Protein 2O11 (pdb70)

B-factor: mean 29.86, std 13.49, range [10.5, 97.41]

Solvent-accessible surface area: 18623 Å² total; per-residue (Å²): 147,1,118,58,110,20,51,15,67,23,44,8,160,20,5,50,0,43,2,69,36,4,5,27,31,0,122,0,59,55,62,56,0,40,90,30,0,40,28,38,147,60,41,83,22,42,72,28,68,43,104,46,8,30,152,165,22,31,4,104,33,29,83,0,18,0,52,0,21,26,112,78,32,97,113,22,90,46,21,38,37,109,110,134,37,86,104,66,95,44,84,129,47,94,103,44,53,97,35,15,106,8,19,59,51,55,44,3,116,66,10,4,105,158,144,67,79,123,32,2,27,52,14,10,2,90,39,37,17,54,17,7,0,0,33,0,0,1,0,5,0,0,17,8,0,0,115,60,12,22,50,2,50,10,2,0,1,1,3,12,0,36,93,7,66,78,26,117,34,98,46,2,169,42,145,32,41,96,70,0,31,85,10,58,0,0,7,79,45,158,77,7,16,64,40,0,48,54,47,0,77,55,8,114,183,110,43,68,19,30,8,10,41,2,3,1,0,1,35,54,9,16,79,19,1,21,29,126,95,38,50,95,88,85,0,47,52,32,0,37,71,12,0,90,48,7,39,15,10,141,20,28,44,37,1,39,22,155,88,43,88,198,88,175,54,88,139,8,119,6,110,109,100,130,27,132,145,41,89,73,56,96,44,28,63,26,0,1,12,69,38,2,51,3,11,40,36,39,0,18,0,28,1,38,18,66,70,13,5,9,26,62,206,65,58,83,19,64,6,67,77,86,56,90,164,18,74,3,88,71,78,67,93,45,20,9,15,0,3,20,6,0,0,6,0,0,0,8,1,0,1,0,0,0,54,9,0,20,132,91,9,28,26,115,44,16,58,55,0,67,153,58,5,33,49,56,89,138,73,65,80,123,238

Organism: Mycobacterium tuberculosis (strain ATCC 25618 / H37Rv) (NCBI:txid83332)

Radius of gyration: 22.45 Å; Cα contacts (8 Å, |Δi|>4): 852; chains: 1; bounding box: 69×51×47 Å

Secondary structure (DSSP, 8-state):
--EEEEE--TTSSEEEEEEESPPBT-B--HHHHHHHHHHHT------EEEEESEETTEE-SS-EEEEEE-TTHHHHTTTT-SS---HHHHHT-GGG----SPPTTSSHHHHHHHHT-SSSHHHHHHHSGGGHHHHHHHHHHHHHHHHHHH--EEEEEEEEETTPPPP-SPPPPGGGHHHHHHSTT--SSHHHHHHHHHHHHHHHHHT----EEEEEEEESPPTT-S-SSSGGGSHHHHHHHHHHTSTTEEEEEETTHHHHTTS-HHHHS---B--TTS-B-S--TTTTEETTEE-SSPEEEEEEE---SPPTTT-EEE-TTT--EEE---S---S--HHHHHHHHHHHHHHHHHHHHHHHH--SBHHHHHHHHHHHHHHHHT-

Nearest PDB structures (foldseek):
  2o11-assembly1_A  TM=1.003E+00  e=1.322E-79  Mycobacterium tuberculosis H37Rv
  2qhf-assembly1_A  TM=1.001E+00  e=5.792E-77  unclassified
  4bai-assembly1_A  TM=1.001E+00  e=1.004E-74  Mycobacterium tuberculosis
  2o12-assembly1_A  TM=9.951E-01  e=2.689E-74  Mycobacterium tuberculosis H37Rv
  4baj-assembly1_A  TM=9.998E-01  e=1.361E-73  Mycobacterium tuberculosis

Foldseek 3Di:
DWDKDKDFFLQAFKIKIKIAQDFWFQFADQVLLVVLLVLLVAAALFDKDWDDQDDPRIGDLGMTMMITGDPCNVVCCQLRPPDDDPVVVVVPDPVNDFDQWDFPQFPQPVVCVVVVNNGSRVVCRGRDLVRLSSLSSNLSSLQSLCCLQQVKHKAKAFQAKAPQDGDPDDDDDPVQQVVQSPQNRSHSDPVSSVRRVVVLVVCVVVQAAIWGKMKMKMARDDWFQFALPDQCRQLVNQLCVLLCPRAQWDDKAKAQRPVLVVDDPVPNDWDWDDDDQDIDTDDPNRQQGDSRIGDNDMHMMMTTGGGRWGGPPPDWTARNVPRDIDGDDTDDRRRYSHSSSRSSSSSSSSSSSSVRLCVQQPDNHSVSSNVSVVVVSVVSSVD

GO terms:
  GO:0051287 NAD binding (F, IDA)
  GO:0016651 oxidoreductase activity, acting on NAD(P)H (F, IDA)
  GO:0010181 FMN binding (F, IDA)
  GO:0004107 chorismate synthase activity (F, IDA)
  GO:0005829 cytosol (C, TAS)

Sequence (383 aa):
MLRRWIITAGESSHGRRALVAVVEEGMVAGVHHVTSSADIADQLARRRLGYGDAVTVLSGIRHGSSTLGGPIAIEIGNTEWPKWETVMAADPVDDPAELADVARNNAAPPLTRPRPGHADYAGMLKYGFDDDARPVLERASARETAARVAAGTVARRAFLRQALGVEVLSHVISIGASAPYEEGPPPRAEDLPAIDASPVRAYDKAAEADMIAQQIEAAKKDGDTLGGVVEAVALGLPVGLGSFTSGDHRRLLDSQLAAAVMMGIQAIKGVEIGDGFQTARRRGSRAHDEMYPGPDGVVRSTNRAGGLEGGMTNGQPLRVRAAMKPISTVPRALATVDLATGDEEAVAIIHQRSDVCCAVPAAGVVVETMVALVLARAALEEKFGGDSLAETQRNIAAYQRSSVADR

Structure (mmCIF, N/CA/C/O backbone):
data_2O11
#
_entry.id   2O11
#
_cell.length_a   133.586
_cell.length_b   133.586
_cell.length_c   160.043
_cell.angle_alpha   90.00
_cell.angle_beta   90.00
_cell.angle_gamma   120.00
#
_symmetry.space_group_name_H-M   'P 64 2 2'
#
loop_
_entity.id
_entity.type
_entity.pdbx_description
1 polymer 'Chorismate synthase'
2 non-polymer 'ACETATE ION'
3 non-polymer 'SODIUM ION'
4 non-polymer 2-AMINO-2-HYDROXYMETHYL-PROPANE-1,3-DIOL
5 water water
#
loop_
_atom_site.group_PDB
_atom_site.id
_atom_site.type_symbol
_atom_site.label_atom_id
_atom_site.label_alt_id
_atom_site.label_comp_id
_atom_site.label_asym_id
_atom_site.label_entity_id
_atom_site.label_seq_id
_atom_site.pdbx_PDB_ins_code
_atom_site.Cartn_x
_atom_site.Cartn_y
_atom_site.Cartn_z
_atom_site.occupancy
_atom_site.B_iso_or_equiv
_atom_site.auth_seq_id
_atom_site.auth_comp_id
_atom_site.auth_asym_id
_atom_site.auth_atom_id
_atom_site.pdbx_PDB_model_num
ATOM 1 N N . MET A 1 1 ? 57.524 4.090 -0.822 1.00 29.08 1 MET A N 1
ATOM 2 C CA . MET A 1 1 ? 57.756 3.989 0.635 1.00 22.83 1 MET A CA 1
ATOM 3 C C . MET A 1 1 ? 58.070 5.385 1.136 1.00 19.36 1 MET A C 1
ATOM 4 O O . MET A 1 1 ? 58.745 6.137 0.454 1.00 20.71 1 MET A O 1
ATOM 9 N N . LEU A 1 2 ? 57.563 5.714 2.308 1.00 19.13 2 LEU A N 1
ATOM 10 C CA . LEU A 1 2 ? 57.858 7.012 2.903 1.00 16.20 2 LEU A CA 1
ATOM 11 C C . LEU A 1 2 ? 59.331 7.015 3.304 1.00 16.65 2 LEU A C 1
ATOM 12 O O . LEU A 1 2 ? 59.805 6.088 3.966 1.00 18.00 2 LEU A O 1
ATOM 17 N N . ARG A 1 3 ? 60.055 8.074 2.926 1.00 16.45 3 ARG A N 1
ATOM 18 C CA A ARG A 1 3 ? 61.476 8.230 3.253 0.50 13.25 3 ARG A CA 1
ATOM 19 C CA B ARG A 1 3 ? 61.476 8.222 3.252 0.50 14.79 3 ARG A CA 1
ATOM 20 C C . ARG A 1 3 ? 61.737 9.679 3.644 1.00 17.45 3 ARG A C 1
ATOM 21 O O . ARG A 1 3 ? 61.019 10.560 3.195 1.00 17.77 3 ARG A O 1
ATOM 36 N N . TRP A 1 4 ? 62.735 9.871 4.484 1.00 17.45 4 TRP A N 1
ATOM 37 C CA . TRP A 1 4 ? 63.116 11.222 4.967 1.00 16.94 4 TRP A CA 1
ATOM 38 C C . TRP A 1 4 ? 64.607 11.356 4.971 1.00 17.89 4 TRP A C 1
ATOM 39 O O . TRP A 1 4 ? 65.367 10.437 5.289 1.00 18.02 4 TRP A O 1
ATOM 50 N N . ILE A 1 5 ? 65.066 12.565 4.650 1.00 16.66 5 ILE A N 1
ATOM 51 C CA A ILE A 1 5 ? 66.470 12.834 4.755 0.50 14.76 5 ILE A CA 1
ATOM 52 C CA B ILE A 1 5 ? 66.476 12.886 4.550 0.50 17.66 5 ILE A CA 1
ATOM 53 C C . ILE A 1 5 ? 66.649 14.282 5.180 1.00 18.16 5 ILE A C 1
ATOM 54 O O . ILE A 1 5 ? 65.834 15.158 4.883 1.00 20.51 5 ILE A O 1
ATOM 63 N N . THR A 1 6 ? 67.682 14.454 5.975 1.00 17.11 6 THR A N 1
ATOM 64 C CA . THR A 1 6 ? 68.074 15.792 6.472 1.00 18.53 6 THR A CA 1
ATOM 65 C C . THR A 1 6 ? 69.434 16.151 5.899 1.00 18.97 6 THR A C 1
ATOM 66 O O . THR A 1 6 ? 70.286 15.303 5.605 1.00 20.10 6 THR A O 1
ATOM 70 N N . ALA A 1 7 ? 69.670 17.465 5.770 1.00 17.10 7 ALA A N 1
ATOM 71 C CA . ALA A 1 7 ? 70.939 17.956 5.324 1.00 14.31 7 ALA A CA 1
ATOM 72 C C . ALA A 1 7 ? 71.165 19.304 6.054 1.00 17.58 7 ALA A C 1
ATOM 73 O O . ALA A 1 7 ? 70.212 19.994 6.418 1.00 17.69 7 ALA A O 1
ATOM 75 N N . GLY A 1 8 ? 72.422 19.637 6.203 1.00 19.24 8 GLY A N 1
ATOM 76 C CA . GLY A 1 8 ? 72.802 20.916 6.813 1.00 20.11 8 GLY A CA 1
ATOM 77 C C . GLY A 1 8 ? 73.880 20.788 7.844 1.00 26.39 8 GLY A C 1
ATOM 78 O O . GLY A 1 8 ? 74.020 19.759 8.524 1.00 18.83 8 GLY A O 1
ATOM 79 N N . GLU A 1 9 ? 74.642 21.874 8.008 1.00 20.61 9 GLU A N 1
ATOM 80 C CA . GLU A 1 9 ? 75.606 21.991 9.094 1.00 20.89 9 GLU A CA 1
ATOM 81 C C . GLU A 1 9 ? 75.028 23.011 10.108 1.00 17.03 9 GLU A C 1
ATOM 82 O O . GLU A 1 9 ? 74.215 23.874 9.733 1.00 19.46 9 GLU A O 1
ATOM 88 N N . SER A 1 10 ? 75.404 22.861 11.374 1.00 17.68 10 SER A N 1
ATOM 89 C CA A SER A 1 10 ? 74.928 23.681 12.482 0.50 18.87 10 SER A CA 1
ATOM 90 C CA B SER A 1 10 ? 74.843 23.680 12.442 0.50 21.48 10 SER A CA 1
ATOM 91 C C . SER A 1 10 ? 75.076 25.169 12.210 1.00 19.69 10 SER A C 1
ATOM 92 O O . SER A 1 10 ? 74.227 25.944 12.526 1.00 21.69 10 SER A O 1
ATOM 97 N N . HIS A 1 11 ? 76.216 25.505 11.643 1.00 19.35 11 HIS A N 1
ATOM 98 C CA . HIS A 1 11 ? 76.555 26.918 11.328 1.00 20.47 11 HIS A CA 1
ATOM 99 C C . HIS A 1 11 ? 76.629 27.168 9.832 1.00 25.45 11 HIS A C 1
ATOM 100 O O . HIS A 1 11 ? 77.260 28.125 9.369 1.00 24.80 11 HIS A O 1
ATOM 107 N N . GLY A 1 12 ? 76.010 26.288 9.056 1.00 22.65 12 GLY A N 1
ATOM 108 C CA . GLY A 1 12 ? 75.807 26.541 7.646 1.00 22.07 12 GLY A CA 1
ATOM 109 C C . GLY A 1 12 ? 74.667 27.505 7.400 1.00 18.40 12 GLY A C 1
ATOM 110 O O . GLY A 1 12 ? 73.983 27.997 8.319 1.00 22.27 12 GLY A O 1
ATOM 111 N N . ARG A 1 13 ? 74.413 27.783 6.118 1.00 22.43 13 ARG A N 1
ATOM 112 C CA A ARG A 1 13 ? 73.411 28.761 5.702 0.50 24.72 13 ARG A CA 1
ATOM 113 C CA B ARG A 1 13 ? 73.412 28.790 5.788 0.50 23.07 13 ARG A CA 1
ATOM 114 C C . ARG A 1 13 ? 71.999 28.389 6.149 1.00 26.04 13 ARG A C 1
ATOM 115 O O . ARG A 1 13 ? 71.211 29.223 6.582 1.00 26.34 13 ARG A O 1
ATOM 130 N N . ALA A 1 14 ? 71.676 27.095 6.009 1.00 25.89 14 ALA A N 1
ATOM 131 C CA . ALA A 1 14 ? 70.341 26.619 6.299 1.00 23.27 14 ALA A CA 1
ATOM 132 C C . ALA A 1 14 ? 70.389 25.092 6.408 1.00 17.13 14 ALA A C 1
ATOM 133 O O . ALA A 1 14 ? 71.375 24.466 6.029 1.00 21.11 14 ALA A O 1
ATOM 135 N N . LEU A 1 15 ? 69.326 24.575 6.998 1.00 19.49 15 LEU A N 1
ATOM 136 C CA . LEU A 1 15 ? 69.080 23.117 6.991 1.00 19.11 15 LEU A CA 1
ATOM 137 C C . LEU A 1 15 ? 68.013 22.827 5.965 1.00 19.99 15 LEU A C 1
ATOM 138 O O . LEU A 1 15 ? 67.176 23.672 5.633 1.00 17.75 15 LEU A O 1
ATOM 143 N N . VAL A 1 16 ? 67.952 21.561 5.521 1.00 18.27 16 VAL A N 1
ATOM 144 C CA . VAL A 1 16 ? 66.939 21.123 4.572 1.00 17.49 16 VAL A CA 1
ATOM 145 C C . VAL A 1 16 ? 66.461 19.752 5.024 1.00 14.92 16 VAL A C 1
ATOM 146 O O . VAL A 1 16 ? 67.286 18.955 5.474 1.00 20.04 16 VAL A O 1
ATOM 150 N N . ALA A 1 17 ? 65.161 19.574 4.997 1.00 17.47 17 ALA A N 1
ATOM 151 C CA . ALA A 1 17 ? 64.510 18.259 5.176 1.00 16.92 17 ALA A CA 1
ATOM 152 C C . ALA A 1 17 ? 63.796 17.939 3.874 1.00 21.37 17 ALA A C 1
ATOM 153 O O . ALA A 1 17 ? 63.108 18.768 3.298 1.00 19.07 17 ALA A O 1
ATOM 155 N N . VAL A 1 18 ? 63.935 16.701 3.401 1.00 18.48 18 VAL A N 1
ATOM 156 C CA . VAL A 1 18 ? 63.157 16.243 2.254 1.00 17.25 18 VAL A CA 1
ATOM 157 C C . VAL A 1 18 ? 62.364 14.987 2.687 1.00 19.96 18 VAL A C 1
ATOM 158 O O . VAL A 1 18 ? 62.967 14.085 3.267 1.00 19.74 18 VAL A O 1
ATOM 162 N N . VAL A 1 19 ? 61.056 14.994 2.437 1.00 17.35 19 VAL A N 1
ATOM 163 C CA . VAL A 1 19 ? 60.189 13.836 2.690 1.00 15.27 19 VAL A CA 1
ATOM 164 C C . VAL A 1 19 ? 59.665 13.357 1.328 1.00 19.13 19 VAL A C 1
ATOM 165 O O . VAL A 1 19 ? 59.049 14.111 0.568 1.00 16.76 19 VAL A O 1
ATOM 169 N N . GLU A 1 20 ? 59.932 12.086 1.003 1.00 17.40 20 GLU A N 1
ATOM 170 C CA A GLU A 1 20 ? 59.551 11.468 -0.253 0.50 18.20 20 GLU A CA 1
ATOM 171 C CA B GLU A 1 20 ? 59.478 11.501 -0.252 0.50 17.65 20 GLU A CA 1
ATOM 172 C C . GLU A 1 20 ? 58.511 10.367 0.045 1.00 15.77 20 GLU A C 1
ATOM 173 O O . GLU A 1 20 ? 58.608 9.742 1.070 1.00 17.46 20 GLU A O 1
ATOM 184 N N . GLY A 1 21 ? 57.516 10.184 -0.815 1.00 17.93 21 GLY A N 1
ATOM 185 C CA . GLY A 1 21 ? 56.558 9.093 -0.658 1.00 17.64 21 GLY A CA 1
ATOM 186 C C . GLY A 1 21 ? 55.313 9.375 0.164 1.00 20.24 21 GLY A C 1
ATOM 187 O O . GLY A 1 21 ? 54.549 8.458 0.468 1.00 20.97 21 GLY A O 1
ATOM 188 N N . MET A 1 22 ? 55.068 10.645 0.516 1.00 16.69 22 MET A N 1
ATOM 189 C CA . MET A 1 22 ? 53.823 10.994 1.184 1.00 18.38 22 MET A CA 1
ATOM 190 C C . MET A 1 22 ? 52.717 11.174 0.158 1.00 16.46 22 MET A C 1
ATOM 191 O O . MET A 1 22 ? 52.938 11.739 -0.916 1.00 18.67 22 MET A O 1
ATOM 196 N N . VAL A 1 23 ? 51.540 10.665 0.471 1.00 18.38 23 VAL A N 1
ATOM 197 C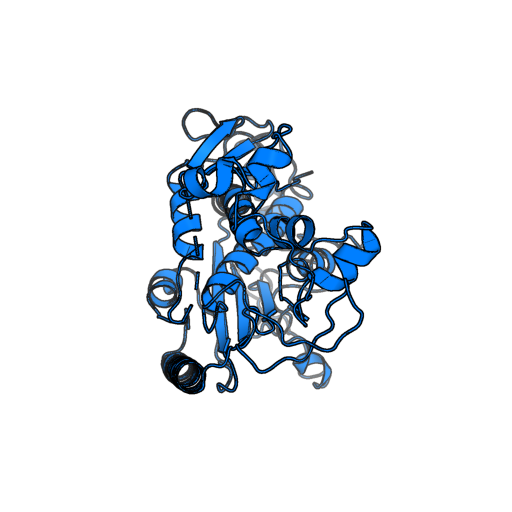 CA . VAL A 1 23 ? 50.359 10.863 -0.378 1.00 18.58 23 VAL A CA 1
ATOM 198 C C . VAL A 1 23 ? 49.984 12.338 -0.586 1.00 20.12 23 VAL A C 1
ATOM 199 O O . VAL A 1 23 ? 50.279 13.198 0.247 1.00 19.07 23 VAL A O 1
ATOM 203 N N . ALA A 1 24 ? 49.381 12.606 -1.733 1.00 18.41 24 ALA A N 1
ATOM 204 C CA . ALA A 1 24 ? 48.776 13.926 -2.002 1.00 18.87 24 ALA A CA 1
ATOM 205 C C . ALA A 1 24 ? 47.581 14.132 -1.072 1.00 19.58 24 ALA A C 1
ATOM 206 O O . ALA A 1 24 ? 46.931 13.172 -0.615 1.00 19.42 24 ALA A O 1
ATOM 208 N N . GLY A 1 25 ? 47.253 15.396 -0.808 1.00 21.45 25 GLY A N 1
ATOM 209 C CA . GLY A 1 25 ? 46.029 15.710 -0.092 1.00 20.11 25 GLY A CA 1
ATOM 210 C C . GLY A 1 25 ? 46.115 15.892 1.400 1.00 20.82 25 GLY A C 1
ATOM 211 O O . GLY A 1 25 ? 45.094 16.131 2.041 1.00 21.90 25 GLY A O 1
ATOM 212 N N . VAL A 1 26 ? 47.307 15.783 1.970 1.00 18.57 26 VAL A N 1
ATOM 213 C CA . VAL A 1 26 ? 47.482 15.974 3.405 1.00 18.40 26 VAL A CA 1
ATOM 214 C C . VAL A 1 26 ? 47.631 17.473 3.661 1.00 20.58 26 VAL A C 1
ATOM 215 O O . VAL A 1 26 ? 48.440 18.151 3.025 1.00 19.38 26 VAL A O 1
ATOM 219 N N . HIS A 1 27 ? 46.822 17.978 4.593 1.00 24.37 27 HIS A N 1
ATOM 220 C CA A HIS A 1 27 ? 46.842 19.402 4.913 0.50 22.52 27 HIS A CA 1
ATOM 221 C CA B HIS A 1 27 ? 46.834 19.402 4.910 0.50 22.74 27 HIS A CA 1
ATOM 222 C C . HIS A 1 27 ? 47.957 19.696 5.894 1.00 22.30 27 HIS A C 1
ATOM 223 O O . HIS A 1 27 ? 47.944 19.197 7.041 1.00 22.91 27 HIS A O 1
ATOM 236 N N . VAL A 1 28 ? 48.925 20.492 5.462 1.00 20.63 28 VAL A N 1
ATOM 237 C CA . VAL A 1 28 ? 50.032 20.899 6.289 1.00 23.61 28 VAL A CA 1
ATOM 238 C C . VAL A 1 28 ? 50.590 22.226 5.744 1.00 28.38 28 VAL A C 1
ATOM 239 O O . VAL A 1 28 ? 50.612 22.455 4.525 1.00 24.62 28 VAL A O 1
ATOM 243 N N . THR A 1 29 ? 50.988 23.108 6.663 1.00 25.18 29 THR A N 1
ATOM 244 C CA . THR A 1 29 ? 51.407 24.470 6.329 1.00 28.74 29 THR A CA 1
ATOM 245 C C . THR A 1 29 ? 52.736 24.820 6.971 1.00 28.49 29 THR A C 1
ATOM 246 O O . THR A 1 29 ? 53.200 24.127 7.890 1.00 25.28 29 THR A O 1
ATOM 250 N N . SER A 1 30 ? 53.356 25.915 6.501 1.00 22.90 30 SER A N 1
ATOM 251 C CA A SER A 1 30 ? 54.585 26.417 7.110 0.50 21.46 30 SER A CA 1
ATOM 252 C CA B SER A 1 30 ? 54.581 26.439 7.101 0.50 22.08 30 SER A CA 1
ATOM 253 C C . SER A 1 30 ? 54.370 26.745 8.587 1.00 20.01 30 SER A C 1
ATOM 254 O O . SER A 1 30 ? 55.270 26.550 9.389 1.00 23.46 30 SER A O 1
ATOM 259 N N . ALA A 1 31 ? 53.181 27.250 8.925 1.00 23.19 31 ALA A N 1
ATOM 260 C CA . ALA A 1 31 ? 52.839 27.565 10.307 1.00 25.79 31 ALA A CA 1
ATOM 261 C C . ALA A 1 31 ? 52.834 26.303 11.175 1.00 25.93 31 ALA A C 1
ATOM 262 O O . ALA A 1 31 ? 53.293 26.335 12.305 1.00 27.23 31 ALA A O 1
ATOM 264 N N . ASP A 1 32 ? 52.321 25.188 10.647 1.00 25.59 32 ASP A N 1
ATOM 265 C CA . ASP A 1 32 ? 52.420 23.896 11.386 1.00 24.01 32 ASP A CA 1
ATOM 266 C C . ASP A 1 32 ? 53.855 23.507 11.676 1.00 21.03 32 ASP A C 1
ATOM 267 O O . ASP A 1 32 ? 54.205 23.087 12.776 1.00 23.86 32 ASP A O 1
ATOM 272 N N . ILE A 1 33 ? 54.704 23.632 10.671 1.00 20.02 33 ILE A N 1
ATOM 273 C CA . ILE A 1 33 ? 56.112 23.331 10.816 1.00 19.37 33 ILE A CA 1
ATOM 274 C C . ILE A 1 33 ? 56.746 24.208 11.874 1.00 21.96 33 ILE A C 1
ATOM 275 O O . ILE A 1 33 ? 57.460 23.752 12.745 1.00 20.92 33 ILE A O 1
ATOM 280 N N . ALA A 1 34 ? 56.501 25.515 11.779 1.00 23.92 34 ALA A N 1
ATOM 281 C CA . ALA A 1 34 ? 57.089 26.444 12.746 1.00 23.49 34 ALA A CA 1
ATOM 282 C C . ALA A 1 34 ? 56.634 26.154 14.163 1.00 20.13 34 ALA A C 1
ATOM 283 O O . ALA A 1 34 ? 57.440 26.247 15.111 1.00 23.37 34 ALA A O 1
ATOM 285 N N . ASP A 1 35 ? 55.377 25.795 14.312 1.00 20.66 35 ASP A N 1
ATOM 286 C CA . ASP A 1 35 ? 54.853 25.414 15.620 1.00 24.60 35 ASP A CA 1
ATOM 287 C C . ASP A 1 35 ? 55.614 24.239 16.216 1.00 28.54 35 ASP A C 1
ATOM 288 O O . ASP A 1 35 ? 55.937 24.241 17.389 1.00 22.58 35 ASP A O 1
ATOM 293 N N . GLN A 1 36 ? 55.896 23.210 15.420 1.00 24.74 36 GLN A N 1
ATOM 294 C CA . GLN A 1 36 ? 56.647 22.073 15.961 1.00 22.59 36 GLN A CA 1
ATOM 295 C C . GLN A 1 36 ? 58.073 22.429 16.252 1.00 18.46 36 GLN A C 1
ATOM 296 O O . GLN A 1 36 ? 58.681 21.948 17.217 1.00 20.87 36 GLN A O 1
ATOM 302 N N . LEU A 1 37 ? 58.643 23.321 15.449 1.00 20.06 37 LEU A N 1
ATOM 303 C CA . LEU A 1 37 ? 59.977 23.794 15.720 1.00 19.49 37 LEU A CA 1
ATOM 304 C C . LEU A 1 37 ? 60.026 24.581 17.044 1.00 21.20 37 LEU A C 1
ATOM 305 O O . LEU A 1 37 ? 60.982 24.464 17.792 1.00 22.42 37 LEU A O 1
ATOM 310 N N . ALA A 1 38 ? 58.959 25.326 17.325 1.00 22.40 38 ALA A N 1
ATOM 311 C CA . ALA A 1 38 ? 58.832 26.022 18.607 1.00 22.42 38 ALA A CA 1
ATOM 312 C C . ALA A 1 38 ? 58.795 25.057 19.778 1.00 26.20 38 ALA A C 1
ATOM 313 O O . ALA A 1 38 ? 59.418 25.308 20.817 1.00 25.99 38 ALA A O 1
ATOM 315 N N . ARG A 1 39 ? 58.094 23.934 19.607 1.00 24.60 39 ARG A N 1
ATOM 316 C CA . ARG A 1 39 ? 58.062 22.908 20.667 1.00 23.49 39 ARG A CA 1
ATOM 317 C C . ARG A 1 39 ? 59.453 22.327 20.950 1.00 21.96 39 ARG A C 1
ATOM 318 O O . ARG A 1 39 ? 59.813 22.013 22.082 1.00 22.18 39 ARG A O 1
ATOM 326 N N . ARG A 1 40 ? 60.254 22.168 19.912 1.00 21.89 40 ARG A N 1
ATOM 327 C CA . ARG A 1 40 ? 61.608 21.677 20.050 1.00 23.50 40 ARG A CA 1
ATOM 328 C C . ARG A 1 40 ? 62.487 22.616 20.8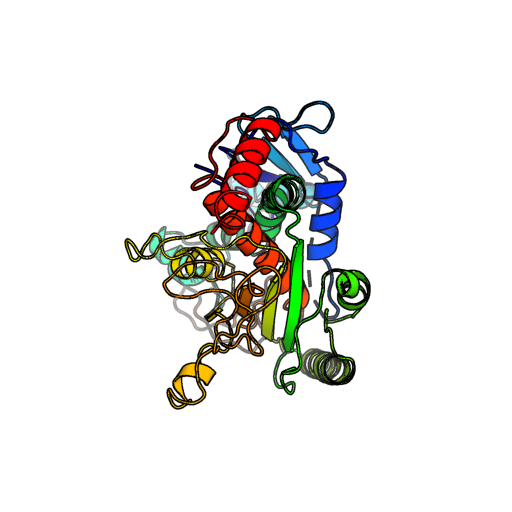80 1.00 21.91 40 ARG A C 1
ATOM 329 O O . ARG A 1 40 ? 63.493 22.212 21.411 1.00 27.25 40 ARG A O 1
ATOM 337 N N . ARG A 1 41 ? 62.070 23.876 20.993 1.00 25.43 41 ARG A N 1
ATOM 338 C CA . ARG A 1 41 ? 62.790 24.882 21.793 1.00 26.43 41 ARG A CA 1
ATOM 339 C C . ARG A 1 41 ? 62.360 24.955 23.269 1.00 31.16 41 ARG A C 1
ATOM 340 O O . ARG A 1 41 ? 62.925 25.732 24.048 1.00 29.95 41 ARG A O 1
ATOM 348 N N . LEU A 1 42 ? 61.396 24.138 23.673 1.00 27.96 42 LEU A N 1
ATOM 349 C CA . LEU A 1 42 ? 60.919 24.100 25.068 1.00 25.93 42 LEU A CA 1
ATOM 350 C C . LEU A 1 42 ? 61.915 23.505 26.027 1.00 28.38 42 LEU A C 1
ATOM 351 O O . LEU A 1 42 ? 62.731 22.666 25.673 1.00 28.23 42 LEU A O 1
ATOM 356 N N . GLY A 1 43 ? 61.846 23.958 27.281 1.00 29.96 43 GLY A N 1
ATOM 357 C CA . GLY A 1 43 ? 62.614 23.331 28.351 1.00 31.22 43 GLY A CA 1
ATOM 358 C C . GLY A 1 43 ? 63.424 24.279 29.221 1.00 35.14 43 GLY A C 1
ATOM 359 O O . GLY A 1 43 ? 64.122 25.157 28.721 1.00 38.27 43 GLY A O 1
ATOM 360 N N . TYR A 1 44 ? 63.386 24.029 30.517 1.00 31.23 44 TYR A N 1
ATOM 361 C CA . TYR A 1 44 ? 64.019 24.866 31.511 1.00 38.84 44 TYR A CA 1
ATOM 362 C C . TYR A 1 44 ? 65.506 25.059 31.259 1.00 43.33 44 TYR A C 1
ATOM 363 O O . TYR A 1 44 ? 65.917 26.130 30.801 1.00 52.42 44 TYR A O 1
ATOM 372 N N . GLY A 1 45 ? 66.301 24.027 31.529 1.00 46.81 45 GLY A N 1
ATOM 373 C CA . GLY A 1 45 ? 67.770 24.174 31.606 1.00 45.21 45 GLY A CA 1
ATOM 374 C C . GLY A 1 45 ? 68.520 23.932 30.313 1.00 42.84 45 GLY A C 1
ATOM 375 O O . GLY A 1 45 ? 69.715 23.647 30.331 1.00 41.45 45 GLY A O 1
ATOM 376 N N . ASP A 1 55 ? 64.631 29.870 13.406 0.50 30.05 55 ASP A N 1
ATOM 377 C CA . ASP A 1 55 ? 64.050 28.738 12.698 0.50 26.86 55 ASP A CA 1
ATOM 378 C C . ASP A 1 55 ? 63.079 29.183 11.609 0.50 27.23 55 ASP A C 1
ATOM 379 O O . ASP A 1 55 ? 61.983 28.616 11.484 0.50 32.58 55 ASP A O 1
ATOM 384 N N . ALA A 1 56 ? 63.477 30.186 10.812 1.00 36.39 56 ALA A N 1
ATOM 385 C CA . ALA A 1 56 ? 62.661 30.641 9.678 1.00 36.91 56 ALA A CA 1
ATOM 386 C C . ALA A 1 56 ? 62.503 29.533 8.629 1.00 24.30 56 ALA A C 1
ATOM 387 O O . ALA A 1 56 ? 63.475 29.080 8.008 1.00 30.60 56 ALA A O 1
ATOM 389 N N . VAL A 1 57 ? 61.248 29.223 8.418 1.00 25.84 57 VAL A N 1
ATOM 390 C CA . VAL A 1 57 ? 60.821 28.104 7.602 1.00 24.65 57 VAL A CA 1
ATOM 391 C C . VAL A 1 57 ? 60.416 28.575 6.228 1.00 25.76 57 VAL A C 1
ATOM 392 O O . VAL A 1 57 ? 59.642 29.502 6.081 1.00 29.10 57 VAL A O 1
ATOM 396 N N . THR A 1 58 ? 60.905 27.877 5.210 1.00 23.72 58 THR A N 1
ATOM 397 C CA . THR A 1 58 ? 60.425 28.065 3.848 1.00 21.88 58 THR A CA 1
ATOM 398 C C . THR A 1 58 ? 60.149 26.686 3.257 1.00 23.23 58 THR A C 1
ATOM 399 O O . THR A 1 58 ? 61.074 25.858 3.181 1.00 21.33 58 THR A O 1
ATOM 403 N N . VAL A 1 59 ? 58.912 26.469 2.862 1.00 22.15 59 VAL A N 1
ATOM 404 C CA . VAL A 1 59 ? 58.510 25.244 2.130 1.00 20.98 59 VAL A CA 1
ATOM 405 C C . VAL A 1 59 ? 58.841 25.507 0.674 1.00 24.88 59 VAL A C 1
ATOM 406 O O . VAL A 1 59 ? 58.307 26.447 0.038 1.00 24.61 59 VAL A O 1
ATOM 410 N N . LEU A 1 60 ? 59.763 24.709 0.151 1.00 19.83 60 LEU A N 1
ATOM 411 C CA . LEU A 1 60 ? 60.250 24.899 -1.225 1.00 21.29 60 LEU A CA 1
ATOM 412 C C . LEU A 1 60 ? 59.500 24.092 -2.267 1.00 23.64 60 LEU A C 1
ATOM 413 O O . LEU A 1 60 ? 59.389 24.505 -3.414 1.00 20.31 60 LEU A O 1
ATOM 418 N N . SER A 1 61 ? 59.026 22.907 -1.903 1.00 18.27 61 SER A N 1
ATOM 419 C CA . SER A 1 61 ? 58.389 22.020 -2.871 1.00 17.65 61 SER A CA 1
ATOM 420 C C . SER A 1 61 ? 57.409 21.083 -2.192 1.00 16.51 61 SER A C 1
ATOM 421 O O . SER A 1 61 ? 57.471 20.851 -0.987 1.00 17.50 61 SER A O 1
ATOM 424 N N . GLY A 1 62 ? 56.510 20.514 -2.972 1.00 21.86 62 GLY A N 1
ATOM 425 C CA . GLY A 1 62 ? 55.698 19.386 -2.544 1.00 20.84 62 GLY A CA 1
ATOM 426 C C . GLY A 1 62 ? 54.390 19.686 -1.871 1.00 19.58 62 GLY A C 1
ATOM 427 O O . GLY A 1 62 ? 53.619 18.778 -1.570 1.00 19.07 62 GLY A O 1
ATOM 428 N N . ILE A 1 63 ? 54.120 20.978 -1.650 1.00 18.85 63 ILE A N 1
ATOM 429 C CA . ILE A 1 63 ? 52.906 21.422 -1.008 1.00 16.19 63 ILE A CA 1
ATOM 430 C C . ILE A 1 63 ? 52.381 22.648 -1.792 1.00 19.16 63 ILE A C 1
ATOM 431 O O . ILE A 1 63 ? 53.163 23.517 -2.170 1.00 19.93 63 ILE A O 1
ATOM 436 N N . ARG A 1 64 ? 51.099 22.615 -2.096 1.00 18.69 64 ARG A N 1
ATOM 437 C CA . ARG A 1 64 ? 50.440 23.711 -2.786 1.00 21.11 64 ARG A CA 1
ATOM 438 C C . ARG A 1 64 ? 49.129 24.042 -2.095 1.00 18.97 64 ARG A C 1
ATOM 439 O O . ARG A 1 64 ? 48.255 23.198 -1.906 1.00 19.77 64 ARG A O 1
ATOM 447 N N . HIS A 1 65 ? 48.988 25.331 -1.751 1.00 24.12 65 HIS A N 1
ATOM 448 C CA . HIS A 1 65 ? 47.776 25.827 -1.102 1.00 21.90 65 HIS A CA 1
ATOM 449 C C . HIS A 1 65 ? 47.418 24.985 0.134 1.00 20.39 65 HIS A C 1
ATOM 450 O O . HIS A 1 65 ? 46.243 24.688 0.384 1.00 24.01 65 HIS A O 1
ATOM 457 N N . GLY A 1 66 ? 48.458 24.608 0.881 1.00 19.38 66 GLY A N 1
ATOM 458 C CA . GLY A 1 66 ? 48.334 23.905 2.148 1.00 22.61 66 GLY A CA 1
ATOM 459 C C . GLY A 1 66 ? 48.030 22.413 2.050 1.00 22.08 66 GLY A C 1
ATOM 460 O O . GLY A 1 66 ? 47.678 21.813 3.063 1.00 23.29 66 GLY A O 1
ATOM 461 N N . SER A 1 67 ? 48.149 21.844 0.848 1.00 21.44 67 SER A N 1
ATOM 462 C CA A SER A 1 67 ? 47.898 20.411 0.623 0.50 20.23 67 SER A CA 1
ATOM 463 C CA B SER A 1 67 ? 47.890 20.416 0.617 0.50 20.44 67 SER A CA 1
ATOM 464 C C . SER A 1 67 ? 49.116 19.781 -0.062 1.00 19.21 67 SER A C 1
ATOM 465 O O . SER A 1 67 ? 49.670 20.320 -1.011 1.00 20.50 67 SER A O 1
ATOM 470 N N . THR A 1 68 ? 49.557 18.622 0.425 1.00 18.83 68 THR A N 1
ATOM 471 C CA . THR A 1 68 ? 50.644 17.939 -0.259 1.00 18.17 68 THR A CA 1
ATOM 472 C C . THR A 1 68 ? 50.255 17.542 -1.692 1.00 18.06 68 THR A C 1
ATOM 473 O O . THR A 1 68 ? 49.111 17.201 -1.980 1.00 19.66 68 THR A O 1
ATOM 477 N N . LEU A 1 69 ? 51.267 17.555 -2.553 1.00 18.17 69 LEU A N 1
ATOM 478 C CA . LEU A 1 69 ? 51.119 17.333 -3.997 1.00 20.65 69 LEU A CA 1
ATOM 479 C C . LEU A 1 69 ? 51.365 15.884 -4.386 1.00 22.82 69 LEU A C 1
ATOM 480 O O . LEU A 1 69 ? 51.003 15.458 -5.508 1.00 23.50 69 LEU A O 1
ATOM 485 N N . GLY A 1 70 ? 51.991 15.136 -3.489 1.00 19.42 70 GLY A N 1
ATOM 486 C CA . GLY A 1 70 ? 52.439 13.745 -3.829 1.00 20.92 70 GLY A CA 1
ATOM 487 C C . GLY A 1 70 ? 53.910 13.546 -4.158 1.00 23.91 70 GLY A C 1
ATOM 488 O O . GLY A 1 70 ? 54.449 12.432 -4.033 1.00 24.03 70 GLY A O 1
ATOM 489 N N . GLY A 1 71 ? 54.598 14.612 -4.525 1.00 21.48 71 GLY A N 1
ATOM 490 C CA . GLY A 1 71 ? 56.004 14.551 -4.833 1.00 20.83 71 GLY A CA 1
ATOM 491 C C . GLY A 1 71 ? 56.825 14.855 -3.615 1.00 19.93 71 GLY A C 1
ATOM 492 O O . GLY A 1 71 ? 56.267 14.967 -2.515 1.00 20.68 71 GLY A O 1
ATOM 493 N N . PRO A 1 72 ? 58.137 14.988 -3.798 1.00 18.41 72 PRO A N 1
ATOM 494 C CA . PRO A 1 72 ? 59.033 15.243 -2.695 1.00 16.44 72 PRO A CA 1
ATOM 495 C C . PRO A 1 72 ? 58.749 16.603 -2.065 1.00 19.98 72 PRO A C 1
ATOM 496 O O . PRO A 1 72 ? 58.566 17.593 -2.792 1.00 18.30 72 PRO A O 1
ATOM 500 N N . ILE A 1 73 ? 58.706 16.603 -0.740 1.00 15.71 73 ILE A N 1
ATOM 501 C CA . ILE A 1 73 ? 58.488 17.823 0.065 1.00 18.65 73 ILE A CA 1
ATOM 502 C C . ILE A 1 73 ? 59.832 18.286 0.614 1.00 18.72 73 ILE A C 1
ATOM 503 O O . ILE A 1 73 ? 60.452 17.600 1.411 1.00 21.21 73 ILE A O 1
ATOM 508 N N . ALA A 1 74 ? 60.271 19.479 0.209 1.00 18.01 74 ALA A N 1
ATOM 509 C CA . ALA A 1 74 ? 61.523 20.031 0.647 1.00 15.86 74 ALA A CA 1
ATOM 510 C C . ALA A 1 74 ? 61.229 21.244 1.508 1.00 20.16 74 ALA A C 1
ATOM 511 O O . ALA A 1 74 ? 60.475 22.114 1.084 1.00 19.70 74 ALA A O 1
ATOM 513 N N . ILE A 1 75 ? 61.809 21.267 2.688 1.00 16.91 75 ILE A N 1
ATOM 514 C CA . ILE A 1 75 ? 61.592 22.333 3.682 1.00 19.96 75 ILE A CA 1
ATOM 515 C C . ILE A 1 75 ? 62.938 22.890 4.070 1.00 19.67 75 ILE A C 1
ATOM 516 O O . ILE A 1 75 ? 63.859 22.171 4.398 1.00 20.63 75 ILE A O 1
ATOM 521 N N . GLU A 1 76 ? 63.096 24.219 4.012 1.00 18.44 76 GLU A N 1
ATOM 522 C CA . GLU A 1 76 ? 64.368 24.828 4.382 1.00 16.90 76 GLU A CA 1
ATOM 523 C C . GLU A 1 76 ? 64.185 25.535 5.744 1.00 18.34 76 GLU A C 1
ATOM 524 O O . GLU A 1 76 ? 63.113 26.074 6.006 1.00 21.36 76 GLU A O 1
ATOM 530 N N . ILE A 1 77 ? 65.192 25.452 6.597 1.00 19.85 77 ILE A N 1
ATOM 531 C CA . ILE A 1 77 ? 65.193 26.117 7.927 1.00 23.03 77 ILE A CA 1
ATOM 532 C C . ILE A 1 77 ? 66.437 26.978 7.985 1.00 25.29 77 ILE A C 1
ATOM 533 O O . ILE A 1 77 ? 67.579 26.507 7.981 1.00 21.39 77 ILE A O 1
ATOM 538 N N . GLY A 1 78 ? 66.234 28.289 8.027 1.00 29.10 78 GLY A N 1
ATOM 539 C CA . GLY A 1 78 ? 67.369 29.197 8.012 1.00 29.39 78 GLY A CA 1
ATOM 540 C C . GLY A 1 78 ? 68.160 29.201 9.305 1.00 25.40 78 GLY A C 1
ATOM 541 O O . GLY A 1 78 ? 67.638 28.844 10.370 1.00 32.28 78 GLY A O 1
ATOM 542 N N . ASN A 1 79 ? 69.444 29.532 9.151 1.00 34.47 79 ASN A N 1
ATOM 543 C CA . ASN A 1 79 ? 70.390 29.809 10.224 1.00 38.87 79 ASN A CA 1
ATOM 544 C C . ASN A 1 79 ? 70.460 31.328 10.378 1.00 32.27 79 ASN A C 1
ATOM 545 O O . ASN A 1 79 ? 71.043 32.021 9.531 1.00 39.23 79 ASN A O 1
ATOM 550 N N . THR A 1 80 ? 69.904 31.834 11.461 1.00 38.16 80 THR A N 1
ATOM 551 C CA . THR A 1 80 ? 69.910 33.276 11.711 1.00 39.31 80 THR A CA 1
ATOM 552 C C . THR A 1 80 ? 71.314 33.865 11.914 1.00 36.45 80 THR A C 1
ATOM 553 O O . THR A 1 80 ? 71.535 35.023 11.594 1.00 45.62 80 THR A O 1
ATOM 557 N N . GLU A 1 81 ? 72.249 33.084 12.442 1.00 32.94 81 GLU A N 1
ATOM 558 C CA . GLU A 1 81 ? 73.623 33.579 12.665 1.00 32.13 81 GLU A CA 1
ATOM 559 C C . GLU A 1 81 ? 74.559 33.425 11.452 1.00 27.25 81 GLU A C 1
ATOM 560 O O . GLU A 1 81 ? 75.780 33.521 11.575 1.00 25.58 81 GLU A O 1
ATOM 566 N N . TRP A 1 82 ? 73.999 33.162 10.273 1.00 29.12 82 TRP A N 1
ATOM 567 C CA . TRP A 1 82 ? 74.817 32.897 9.080 1.00 26.87 82 TRP A CA 1
ATOM 568 C C . TRP A 1 82 ? 75.850 33.995 8.789 1.00 24.65 82 TRP A C 1
ATOM 569 O O . TRP A 1 82 ? 77.018 33.711 8.484 1.00 25.47 82 TRP A O 1
ATOM 580 N N . PRO A 1 83 ? 75.460 35.268 8.929 1.00 33.88 83 PRO A N 1
ATOM 581 C CA . PRO A 1 83 ? 76.504 36.271 8.696 1.00 26.75 83 PRO A CA 1
ATOM 582 C C . PRO A 1 83 ? 77.795 36.131 9.486 1.00 26.19 83 PRO A C 1
ATOM 583 O O . PRO A 1 83 ? 78.852 36.494 8.963 1.00 32.68 83 PRO A O 1
ATOM 587 N N . LYS A 1 84 ? 77.749 35.630 10.716 1.00 27.81 84 LYS A N 1
ATOM 588 C CA . LYS A 1 84 ? 78.976 35.362 11.477 1.00 23.49 84 LYS A CA 1
ATOM 589 C C . LYS A 1 84 ? 79.830 34.236 10.918 1.00 22.77 84 LYS A C 1
ATOM 590 O O . LYS A 1 84 ? 81.044 34.143 11.158 1.00 24.29 84 LYS A O 1
ATOM 596 N N . TRP A 1 85 ? 79.158 33.294 10.237 1.00 25.01 85 TRP A N 1
ATOM 597 C CA . TRP A 1 85 ? 79.778 32.052 9.811 1.00 22.52 85 TRP A CA 1
ATOM 598 C C . TRP A 1 85 ? 79.979 31.985 8.304 1.00 21.88 85 TRP A C 1
ATOM 599 O O . TRP A 1 85 ? 80.565 31.021 7.779 1.00 24.14 85 TRP A O 1
ATOM 610 N N . GLU A 1 86 ? 79.589 33.043 7.591 1.00 22.92 86 GLU A N 1
ATOM 611 C CA . GLU A 1 86 ? 79.561 32.980 6.148 1.00 21.81 86 GLU A CA 1
ATOM 612 C C . GLU A 1 86 ? 80.917 32.830 5.479 1.00 22.04 86 GLU A C 1
ATOM 613 O O . GLU A 1 86 ? 80.993 32.383 4.317 1.00 26.79 86 GLU A O 1
ATOM 619 N N . THR A 1 87 ? 82.004 33.154 6.184 1.00 22.87 87 THR A N 1
ATOM 620 C CA . THR A 1 87 ? 83.343 32.869 5.701 1.00 22.01 87 THR A CA 1
ATOM 621 C C . THR A 1 87 ? 83.898 31.553 6.202 1.00 25.83 87 THR A C 1
ATOM 622 O O . THR A 1 87 ? 84.429 30.760 5.417 1.00 26.84 87 THR A O 1
ATOM 626 N N . VAL A 1 88 ? 83.785 31.318 7.508 1.00 22.27 88 VAL A N 1
ATOM 627 C CA . VAL A 1 88 ? 84.319 30.106 8.123 1.00 21.40 88 VAL A CA 1
ATOM 628 C C . VAL A 1 88 ? 83.618 28.865 7.522 1.00 19.60 88 VAL A C 1
ATOM 629 O O . VAL A 1 88 ? 84.279 27.851 7.318 1.00 20.66 88 VAL A O 1
ATOM 633 N N . MET A 1 89 ? 82.339 28.993 7.250 1.00 20.95 89 MET A N 1
ATOM 634 C CA . MET A 1 89 ? 81.557 27.865 6.699 1.00 20.90 89 MET A CA 1
ATOM 635 C C . MET A 1 89 ? 81.142 28.110 5.252 1.00 22.29 89 MET A C 1
ATOM 636 O O . MET A 1 89 ? 80.206 27.483 4.742 1.00 21.35 89 MET A O 1
ATOM 641 N N . ALA A 1 90 ? 81.849 28.999 4.556 1.00 21.64 90 ALA A N 1
ATOM 642 C CA . ALA A 1 90 ? 81.597 29.222 3.131 1.00 20.94 90 ALA A CA 1
ATOM 643 C C . ALA A 1 90 ? 81.674 27.892 2.357 1.00 18.59 90 ALA A C 1
ATOM 644 O O . ALA A 1 90 ? 82.591 27.114 2.575 1.00 20.18 90 ALA A O 1
ATOM 646 N N . ALA A 1 91 ? 80.731 27.695 1.447 1.00 24.38 91 ALA A N 1
ATOM 647 C CA . ALA A 1 91 ? 80.773 26.530 0.541 1.00 23.93 91 ALA A CA 1
ATOM 648 C C . ALA A 1 91 ? 81.914 26.583 -0.444 1.00 28.54 91 ALA A C 1
ATOM 649 O O . ALA A 1 91 ? 82.526 25.558 -0.742 1.00 23.18 91 ALA A O 1
ATOM 651 N N . ASP A 1 92 ? 82.243 27.787 -0.921 1.00 27.06 92 ASP A N 1
ATOM 652 C CA . ASP A 1 92 ? 83.250 27.963 -1.944 1.00 26.37 92 ASP A CA 1
ATOM 653 C C . ASP A 1 92 ? 84.600 28.335 -1.345 1.00 23.99 92 ASP A C 1
ATOM 654 O O . ASP A 1 92 ? 84.698 28.758 -0.174 1.00 27.00 92 ASP A O 1
ATOM 659 N N . PRO A 1 93 ? 85.672 28.129 -2.109 1.00 23.66 93 PRO A N 1
ATOM 660 C CA . PRO A 1 93 ? 86.981 28.443 -1.590 1.00 24.60 93 PRO A CA 1
ATOM 661 C C . PRO A 1 93 ? 87.117 29.915 -1.154 1.00 25.50 93 PRO A C 1
ATOM 662 O O . PRO A 1 93 ? 86.422 30.781 -1.672 1.00 30.81 93 PRO A O 1
ATOM 666 N N . VAL A 1 94 ? 87.919 30.099 -0.119 1.00 32.15 94 VAL A N 1
ATOM 667 C CA . VAL A 1 94 ? 88.263 31.405 0.434 1.00 36.30 94 VAL A CA 1
ATOM 668 C C . VAL A 1 94 ? 89.786 31.447 0.447 1.00 37.48 94 VAL A C 1
ATOM 669 O O . VAL A 1 94 ? 90.450 30.441 0.748 1.00 40.26 94 VAL A O 1
ATOM 673 N N A ASP A 1 95 ? 90.333 32.617 0.131 0.50 41.19 95 ASP A N 1
ATOM 674 N N B ASP A 1 95 ? 90.343 32.584 0.052 0.50 44.36 95 ASP A N 1
ATOM 675 C CA A ASP A 1 95 ? 91.777 32.846 0.188 0.50 43.27 95 ASP A CA 1
ATOM 676 C CA B ASP A 1 95 ? 91.794 32.780 0.087 0.50 48.42 95 ASP A CA 1
ATOM 677 C C A ASP A 1 95 ? 92.295 32.397 1.544 0.50 46.62 95 ASP A C 1
ATOM 678 C C B ASP A 1 95 ? 92.323 32.422 1.476 0.50 49.55 95 ASP A C 1
ATOM 679 O O A ASP A 1 95 ? 91.872 32.932 2.570 0.50 45.50 95 ASP A O 1
ATOM 680 O O B ASP A 1 95 ? 91.932 33.045 2.463 0.50 49.91 95 ASP A O 1
ATOM 689 N N . PRO A 1 96 ? 93.187 31.392 1.561 1.00 50.09 96 PRO A N 1
ATOM 690 C CA . PRO A 1 96 ? 93.718 30.896 2.836 1.00 54.13 96 PRO A CA 1
ATOM 691 C C . PRO A 1 96 ? 94.407 31.939 3.716 1.00 58.68 96 PRO A C 1
ATOM 692 O O . PRO A 1 96 ? 94.491 31.748 4.933 1.00 53.39 96 PRO A O 1
ATOM 696 N N . ALA A 1 97 ? 94.901 33.013 3.101 1.00 59.72 97 ALA A N 1
ATOM 697 C CA . ALA A 1 97 ? 95.556 34.103 3.828 1.00 62.76 97 ALA A CA 1
ATOM 698 C C . ALA A 1 97 ? 94.533 34.962 4.564 1.00 60.59 97 ALA A C 1
ATOM 699 O O . ALA A 1 97 ? 94.766 35.377 5.703 1.00 63.47 97 ALA A O 1
ATOM 701 N N . GLU A 1 98 ? 93.413 35.239 3.900 1.00 55.79 98 GLU A N 1
ATOM 702 C CA . GLU A 1 98 ? 92.294 35.931 4.530 1.00 52.80 98 GLU A CA 1
ATOM 703 C C . GLU A 1 98 ? 91.776 35.086 5.691 1.00 48.32 98 GLU A C 1
ATOM 704 O O . GLU A 1 98 ? 91.599 35.566 6.800 1.00 46.25 98 GLU A O 1
ATOM 710 N N . LEU A 1 99 ? 91.544 33.815 5.406 1.00 43.49 99 LEU A N 1
ATOM 711 C CA . LEU A 1 99 ? 91.128 32.845 6.402 1.00 40.16 99 LEU A CA 1
ATOM 712 C C . LEU A 1 99 ? 92.098 32.767 7.583 1.00 37.80 99 LEU A C 1
ATOM 713 O O . LEU A 1 99 ? 91.685 32.524 8.714 1.00 37.44 99 LEU A O 1
ATOM 718 N N . ALA A 1 100 ? 93.396 32.908 7.308 1.00 43.43 100 ALA A N 1
ATOM 719 C CA . ALA A 1 100 ? 94.419 32.808 8.358 1.00 45.10 100 ALA A CA 1
ATOM 720 C C . ALA A 1 100 ? 94.306 33.934 9.381 1.00 43.68 100 ALA A C 1
ATOM 721 O O . ALA A 1 100 ? 94.724 33.766 10.524 1.00 51.64 100 ALA A O 1
ATOM 723 N N . ASP A 1 101 ? 93.744 35.070 8.971 1.00 39.55 101 ASP A N 1
ATOM 724 C CA . ASP A 1 101 ? 93.495 36.186 9.893 1.00 39.66 101 ASP A CA 1
ATOM 725 C C . ASP A 1 101 ? 92.166 36.080 10.650 1.00 43.11 101 ASP A C 1
ATOM 726 O O . ASP A 1 101 ? 91.781 37.036 11.331 1.00 42.06 101 ASP A O 1
ATOM 731 N N . VAL A 1 102 ? 91.445 34.958 10.539 1.00 32.13 102 VAL A N 1
ATOM 732 C CA . VAL A 1 102 ? 90.133 34.869 11.153 1.00 28.30 102 VAL A CA 1
ATOM 733 C C . VAL A 1 102 ? 90.212 33.910 12.348 1.00 30.36 102 VAL A C 1
ATOM 734 O O . VAL A 1 102 ? 90.368 32.705 12.164 1.00 28.98 102 VAL A O 1
ATOM 738 N N . ALA A 1 103 ? 90.096 34.463 13.556 1.00 27.19 103 ALA A N 1
ATOM 739 C CA . ALA A 1 103 ? 90.224 33.705 14.798 1.00 27.43 103 ALA A CA 1
ATOM 740 C C . ALA A 1 103 ? 89.183 32.588 14.857 1.00 26.41 103 ALA A C 1
ATOM 741 O O . ALA A 1 103 ? 89.466 31.497 15.349 1.00 32.04 103 ALA A O 1
ATOM 743 N N . ARG A 1 104 ? 87.991 32.890 14.372 1.00 24.58 104 ARG A N 1
ATOM 744 C CA . ARG A 1 104 ? 86.870 31.911 14.398 1.00 26.26 104 ARG A CA 1
ATOM 745 C C . ARG A 1 104 ? 87.201 30.632 13.628 1.00 29.72 104 ARG A C 1
ATOM 746 O O . ARG A 1 104 ? 86.631 29.577 13.933 1.00 29.21 104 ARG A O 1
ATOM 754 N N . ASN A 1 105 ? 88.115 30.718 12.669 1.00 25.37 105 ASN A N 1
ATOM 755 C CA A ASN A 1 105 ? 88.460 29.573 11.828 0.50 29.35 105 ASN A CA 1
ATOM 756 C CA B ASN A 1 105 ? 88.475 29.597 11.791 0.50 27.67 105 ASN A CA 1
ATOM 757 C C . ASN A 1 105 ? 89.597 28.710 12.337 1.00 28.84 105 ASN A C 1
ATOM 758 O O . ASN A 1 105 ? 90.059 27.805 11.636 1.00 34.90 105 ASN A O 1
ATOM 767 N N A ALA A 1 106 ? 90.007 28.995 13.569 0.50 32.70 106 ALA A N 1
ATOM 768 N N B ALA A 1 106 ? 90.042 28.928 13.560 0.50 29.72 106 ALA A N 1
ATOM 769 C CA A ALA A 1 106 ? 91.087 28.293 14.245 0.50 37.78 106 ALA A CA 1
ATOM 770 C CA B ALA A 1 106 ? 91.162 28.149 14.082 0.50 35.43 106 ALA A CA 1
ATOM 771 C C A ALA A 1 106 ? 90.760 26.820 14.301 0.50 39.03 106 ALA A C 1
ATOM 772 C C B ALA A 1 106 ? 90.715 26.705 14.285 0.50 32.31 106 ALA A C 1
ATOM 773 O O A ALA A 1 106 ? 89.602 26.440 14.105 0.50 26.38 106 ALA A O 1
ATOM 774 O O B ALA A 1 106 ? 89.700 26.474 14.959 0.50 23.11 106 ALA A O 1
ATOM 777 N N A PRO A 1 107 ? 91.780 26.004 14.597 0.50 36.89 107 PRO A N 1
ATOM 778 N N B PRO A 1 107 ? 91.467 25.739 13.714 0.50 27.02 107 PRO A N 1
ATOM 779 C CA A PRO A 1 107 ? 91.712 24.552 14.502 0.50 40.27 107 PRO A CA 1
ATOM 780 C CA B PRO A 1 107 ? 91.079 24.363 13.950 0.50 29.22 107 PRO A CA 1
ATOM 781 C C A PRO A 1 107 ? 91.031 23.961 15.729 0.50 35.01 107 PRO A C 1
ATOM 782 C C B PRO A 1 107 ? 90.936 23.988 15.438 0.50 32.96 107 PRO A C 1
ATOM 783 O O A PRO A 1 107 ? 91.298 24.464 16.836 0.50 31.33 107 PRO A O 1
ATOM 784 O O B PRO A 1 107 ? 91.494 24.588 16.347 0.50 30.51 107 PRO A O 1
ATOM 791 N N . LEU A 1 108 ? 90.169 22.934 15.585 1.00 38.34 108 LEU A N 1
ATOM 792 C CA . LEU A 1 108 ? 89.684 22.301 16.802 1.00 32.10 108 LEU A CA 1
ATOM 793 C C . LEU A 1 108 ? 90.320 20.922 16.783 1.00 26.88 108 LEU A C 1
ATOM 794 O O . LEU A 1 108 ? 89.955 20.094 15.941 1.00 28.30 108 LEU A O 1
ATOM 799 N N . THR A 1 109 ? 91.294 20.692 17.650 1.00 25.74 109 THR A N 1
ATOM 800 C CA . THR A 1 109 ? 92.095 19.473 17.631 1.00 24.08 109 THR A CA 1
ATOM 801 C C . THR A 1 109 ? 92.036 18.698 18.963 1.00 23.40 109 THR A C 1
ATOM 802 O O . THR A 1 109 ? 92.810 17.748 19.132 1.00 27.09 109 THR A O 1
ATOM 806 N N . ARG A 1 110 ? 91.122 19.110 19.842 1.00 25.42 110 ARG A N 1
ATOM 807 C CA . ARG A 1 110 ? 90.903 18.529 21.177 1.00 29.62 110 ARG A CA 1
ATOM 808 C C . ARG A 1 110 ? 89.472 17.945 21.272 1.00 26.54 110 ARG A C 1
ATOM 809 O O . ARG A 1 110 ? 88.514 18.650 21.581 1.00 27.43 110 ARG A O 1
ATOM 817 N N . PRO A 1 111 ? 89.333 16.657 20.916 1.00 23.85 111 PRO A N 1
ATOM 818 C CA . PRO A 1 111 ? 87.994 16.058 20.837 1.00 25.99 111 PRO A CA 1
ATOM 819 C C . PRO A 1 111 ? 87.299 15.977 22.185 1.00 24.74 111 PRO A C 1
ATOM 820 O O . PRO A 1 111 ? 87.931 15.633 23.185 1.00 27.44 111 PRO A O 1
ATOM 824 N N . ARG A 1 112 ? 86.008 16.257 22.193 1.00 20.26 112 ARG A N 1
ATOM 825 C CA . ARG A 1 112 ? 85.184 16.150 23.392 1.00 22.04 112 ARG A CA 1
ATOM 826 C C . ARG A 1 112 ? 84.782 14.702 23.677 1.00 27.33 112 ARG A C 1
ATOM 827 O O . ARG A 1 112 ? 84.101 14.104 22.860 1.00 23.13 112 ARG A O 1
ATOM 835 N N . PRO A 1 113 ? 85.153 14.153 24.844 1.00 30.09 113 PRO A N 1
ATOM 836 C CA . PRO A 1 113 ? 84.548 12.862 25.243 1.00 24.49 113 PRO A CA 1
ATOM 837 C C . PRO A 1 113 ? 83.051 12.826 25.114 1.00 22.98 113 PRO A C 1
ATOM 838 O O . PRO A 1 113 ? 82.336 13.790 25.424 1.00 23.31 113 PRO A O 1
ATOM 842 N N . GLY A 1 114 ? 82.525 11.716 24.597 1.00 21.80 114 GLY A N 1
ATOM 843 C CA . GLY A 1 114 ? 81.095 11.621 24.436 1.00 22.93 114 GLY A CA 1
ATOM 844 C C . GLY A 1 114 ? 80.547 12.078 23.113 1.00 26.78 114 GLY A C 1
ATOM 845 O O . GLY A 1 114 ? 79.386 11.850 22.828 1.00 26.62 114 GLY A O 1
ATOM 846 N N . HIS A 1 115 ? 81.361 12.771 22.313 1.00 22.53 115 HIS A N 1
ATOM 847 C CA . HIS A 1 115 ? 80.893 13.266 21.026 1.00 23.82 115 HIS A CA 1
ATOM 848 C C . HIS A 1 115 ? 81.564 12.534 19.861 1.00 17.42 115 HIS A C 1
ATOM 849 O O . HIS A 1 115 ? 82.502 11.766 20.037 1.00 20.74 115 HIS A O 1
ATOM 856 N N . ALA A 1 116 ? 81.084 12.840 18.656 1.00 18.80 116 ALA A N 1
ATOM 857 C CA . ALA A 1 116 ? 81.600 12.270 17.428 1.00 18.15 116 ALA A CA 1
ATOM 858 C C . ALA A 1 116 ? 83.042 12.652 17.116 1.00 20.72 116 ALA A C 1
ATOM 859 O O . ALA A 1 116 ? 83.687 12.036 16.279 1.00 20.07 116 ALA A O 1
ATOM 861 N N . ASP A 1 117 ? 83.520 13.732 17.748 1.00 20.76 117 ASP A N 1
ATOM 862 C CA . ASP A 1 117 ? 84.775 14.366 17.326 1.00 20.63 117 ASP A CA 1
ATOM 863 C C . ASP A 1 117 ? 85.899 13.394 16.996 1.00 17.92 117 ASP A C 1
ATOM 864 O O . ASP A 1 117 ? 86.368 13.374 15.874 1.00 20.98 117 ASP A O 1
ATOM 869 N N . TYR A 1 118 ? 86.379 12.607 17.971 1.00 17.93 118 TYR A N 1
ATOM 870 C CA . TYR A 1 118 ? 87.534 11.759 17.795 1.00 19.29 118 TYR A CA 1
ATOM 871 C C . TYR A 1 118 ? 87.320 10.688 16.722 1.00 17.82 118 TYR A C 1
ATOM 872 O O . TYR A 1 118 ? 88.115 10.548 15.797 1.00 18.38 118 TYR A O 1
ATOM 881 N N . ALA A 1 119 ? 86.248 9.899 16.866 1.00 21.01 119 ALA A N 1
ATOM 882 C CA . ALA A 1 119 ? 86.082 8.795 15.917 1.00 20.46 119 ALA A CA 1
ATOM 883 C C . ALA A 1 119 ? 85.858 9.333 14.491 1.00 17.69 119 ALA A C 1
ATOM 884 O O . ALA A 1 119 ? 86.349 8.738 13.532 1.00 19.79 119 ALA A O 1
ATOM 886 N N . GLY A 1 120 ? 85.134 10.453 14.386 1.00 18.87 120 GLY A N 1
ATOM 887 C CA . GLY A 1 120 ? 84.815 11.063 13.086 1.00 17.79 120 GLY A CA 1
ATOM 888 C C . GLY A 1 120 ? 86.060 11.619 12.415 1.00 19.04 120 GLY A C 1
ATOM 889 O O . GLY A 1 120 ? 86.243 11.472 11.210 1.00 19.52 120 GLY A O 1
ATOM 890 N N . MET A 1 121 ? 86.949 12.225 13.208 1.00 19.08 121 MET A N 1
ATOM 891 C CA . MET A 1 121 ? 88.233 12.705 12.680 1.00 21.12 121 MET A CA 1
ATOM 892 C C . MET A 1 121 ? 89.091 11.575 12.106 1.00 20.22 121 MET A C 1
ATOM 893 O O . MET A 1 121 ? 89.619 11.678 11.012 1.00 21.43 121 MET A O 1
ATOM 898 N N . LEU A 1 122 ? 89.196 10.466 12.836 1.00 19.72 122 LEU A N 1
ATOM 899 C CA . LEU A 1 122 ? 89.943 9.329 12.365 1.00 21.12 122 LEU A CA 1
ATOM 900 C C . LEU A 1 122 ? 89.278 8.697 11.141 1.00 20.95 122 LEU A C 1
ATOM 901 O O . LEU A 1 122 ? 89.937 8.439 10.126 1.00 20.71 122 LEU A O 1
ATOM 906 N N . LYS A 1 123 ? 87.967 8.529 11.212 1.00 19.83 123 LYS A N 1
ATOM 907 C CA . LYS A 1 123 ? 87.205 7.902 10.119 1.00 19.15 123 LYS A CA 1
ATOM 908 C C . LYS A 1 123 ? 87.396 8.587 8.791 1.00 21.69 123 LYS A C 1
ATOM 909 O O . LYS A 1 123 ? 87.650 7.937 7.770 1.00 20.76 123 LYS A O 1
ATOM 915 N N . TYR A 1 124 ? 87.266 9.911 8.820 1.00 19.42 124 TYR A N 1
ATOM 916 C CA . TYR A 1 124 ? 87.290 10.739 7.590 1.00 19.37 124 TYR A CA 1
ATOM 917 C C . TYR A 1 124 ? 88.672 11.350 7.278 1.00 24.00 124 TYR A C 1
ATOM 918 O O . TYR A 1 124 ? 88.836 12.037 6.271 1.00 23.41 124 TYR A O 1
ATOM 927 N N . GLY A 1 125 ? 89.640 11.084 8.134 1.00 22.64 125 GLY A N 1
ATOM 928 C CA . GLY A 1 125 ? 91.011 11.598 7.954 1.00 24.30 125 GLY A CA 1
ATOM 929 C C . GLY A 1 125 ? 91.109 13.107 8.141 1.00 27.23 125 GLY A C 1
ATOM 930 O O . GLY A 1 125 ? 91.968 13.762 7.534 1.00 27.80 125 GLY A O 1
ATOM 931 N N . PHE A 1 126 ? 90.258 13.665 8.988 1.00 22.34 126 PHE A N 1
ATOM 932 C CA . PHE A 1 126 ? 90.266 15.114 9.258 1.00 23.06 126 PHE A CA 1
ATOM 933 C C . PHE A 1 126 ? 91.252 15.447 10.358 1.00 24.15 126 PHE A C 1
ATOM 934 O O . PHE A 1 126 ? 91.311 14.747 11.359 1.00 24.14 126 PHE A O 1
ATOM 942 N N . ASP A 1 127 ? 91.990 16.555 10.208 1.00 25.48 127 ASP A N 1
ATOM 943 C CA A ASP A 1 127 ? 92.843 17.046 11.292 0.50 27.31 127 ASP A CA 1
ATOM 944 C CA B ASP A 1 127 ? 92.852 17.063 11.282 0.50 28.52 127 ASP A CA 1
ATOM 945 C C . ASP A 1 127 ? 92.161 18.112 12.160 1.00 30.60 127 ASP A C 1
ATOM 946 O O . ASP A 1 127 ? 92.758 18.616 13.093 1.00 38.91 127 ASP A O 1
ATOM 955 N N . ASP A 1 128 ? 90.905 18.433 11.856 1.00 25.78 128 ASP A N 1
ATOM 956 C CA . ASP A 1 128 ? 90.106 19.474 12.515 1.00 27.30 128 ASP A CA 1
ATOM 957 C C . ASP A 1 128 ? 88.761 18.838 12.861 1.00 25.12 128 ASP A C 1
ATOM 958 O O . ASP A 1 128 ? 88.190 18.150 12.008 1.00 25.51 128 ASP A O 1
ATOM 963 N N . ALA A 1 129 ? 88.240 19.069 14.066 1.00 24.23 129 ALA A N 1
ATOM 964 C CA . ALA A 1 129 ? 86.925 18.553 14.448 1.00 23.50 129 ALA A CA 1
ATOM 965 C C . ALA A 1 129 ? 85.779 19.315 13.789 1.00 22.33 129 ALA A C 1
ATOM 966 O O . ALA A 1 129 ? 84.624 18.881 13.791 1.00 20.23 129 ALA A O 1
ATOM 968 N N . ARG A 1 130 ? 86.048 20.513 13.261 1.00 20.18 130 ARG A N 1
ATOM 969 C CA . ARG A 1 130 ? 84.958 21.330 12.735 1.00 21.06 130 ARG A CA 1
ATOM 970 C C . ARG A 1 130 ? 83.999 20.614 11.750 1.00 17.75 130 ARG A C 1
ATOM 971 O O . ARG A 1 130 ? 82.780 20.673 11.944 1.00 21.33 130 ARG A O 1
ATOM 979 N N . PRO A 1 131 ? 84.544 19.981 10.701 1.00 20.53 131 PRO A N 1
ATOM 980 C CA . PRO A 1 131 ? 83.657 19.309 9.748 1.00 20.58 131 PRO A CA 1
ATOM 981 C C . PRO A 1 131 ? 82.820 18.173 10.399 1.00 21.86 131 PRO A C 1
ATOM 982 O O . PRO A 1 131 ? 81.705 17.921 9.974 1.00 22.69 131 PRO A O 1
ATOM 986 N N . VAL A 1 132 ? 83.334 17.586 11.459 1.00 20.23 132 VAL A N 1
ATOM 987 C CA . VAL A 1 132 ? 82.585 16.530 12.187 1.00 19.94 132 VAL A CA 1
ATOM 988 C C . VAL A 1 132 ? 81.487 17.155 13.043 1.00 20.94 132 VAL A C 1
ATOM 989 O O . VAL A 1 132 ? 80.307 16.837 12.915 1.00 20.34 132 VAL A O 1
ATOM 993 N N . LEU A 1 133 ? 81.849 18.089 13.927 1.00 20.72 133 LEU A N 1
ATOM 994 C CA . LEU A 1 133 ? 80.836 18.620 14.838 1.00 21.59 133 LEU A CA 1
ATOM 995 C C . LEU A 1 133 ? 79.732 19.397 14.146 1.00 18.72 133 LEU A C 1
ATOM 996 O O . LEU A 1 133 ? 78.593 19.425 14.596 1.00 20.54 133 LEU A O 1
ATOM 1001 N N . GLU A 1 134 ? 80.045 20.002 12.999 1.00 20.36 134 GLU A N 1
ATOM 1002 C CA . GLU A 1 134 ? 79.055 20.750 12.284 1.00 17.74 134 GLU A CA 1
ATOM 1003 C C . GLU A 1 134 ? 77.880 19.891 11.810 1.00 16.79 134 GLU A C 1
ATOM 1004 O O . GLU A 1 134 ? 76.730 20.349 11.824 1.00 18.93 134 GLU A O 1
ATOM 1010 N N . ARG A 1 135 ? 78.204 18.670 11.398 1.00 18.30 135 ARG A N 1
ATOM 1011 C CA . ARG A 1 135 ? 77.138 17.762 10.918 1.00 17.88 135 ARG A CA 1
ATOM 1012 C C . ARG A 1 135 ? 76.560 16.881 12.045 1.00 16.25 135 ARG A C 1
ATOM 1013 O O . ARG A 1 135 ? 75.345 16.625 12.048 1.00 19.38 135 ARG A O 1
ATOM 1021 N N . ALA A 1 136 ? 77.408 16.494 12.988 1.00 19.83 136 ALA A N 1
ATOM 1022 C CA . ALA A 1 136 ? 77.011 15.623 14.124 1.00 19.47 136 ALA A CA 1
ATOM 1023 C C . ALA A 1 136 ? 76.090 16.332 15.092 1.00 22.90 136 ALA A C 1
ATOM 1024 O O . ALA A 1 136 ? 75.262 15.707 15.766 1.00 23.22 136 ALA A O 1
ATOM 1026 N N . SER A 1 137 ? 76.220 17.661 15.188 1.00 19.94 137 SER A N 1
ATOM 1027 C CA . SER A 1 137 ? 75.459 18.448 16.148 1.00 21.89 137 SER A CA 1
ATOM 1028 C C . SER A 1 137 ? 73.970 18.175 16.111 1.00 19.91 137 SER A C 1
ATOM 1029 O O . SER A 1 137 ? 73.343 18.049 15.042 1.00 18.61 137 SER A O 1
ATOM 1032 N N . ALA A 1 138 ? 73.376 18.208 17.288 1.00 20.15 138 ALA A N 1
ATOM 1033 C CA . ALA A 1 138 ? 71.943 18.131 17.443 1.00 16.92 138 ALA A CA 1
ATOM 1034 C C . ALA A 1 138 ? 71.078 19.234 16.842 1.00 17.10 138 ALA A C 1
ATOM 1035 O O . ALA A 1 138 ? 69.849 19.170 16.790 1.00 20.22 138 ALA A O 1
ATOM 1037 N N . ARG A 1 139 ? 71.712 20.293 16.314 1.00 19.11 139 ARG A N 1
ATOM 1038 C CA . ARG A 1 139 ? 70.964 21.217 15.468 1.00 18.13 139 ARG A CA 1
ATOM 1039 C C . ARG A 1 139 ? 70.230 20.506 14.316 1.00 18.03 139 ARG A C 1
ATOM 1040 O O . ARG A 1 139 ? 69.158 20.919 13.931 1.00 19.62 139 ARG A O 1
ATOM 1048 N N . GLU A 1 140 ? 70.813 19.404 13.833 1.00 20.20 140 GLU A N 1
ATOM 1049 C CA . GLU A 1 140 ? 70.186 18.581 12.769 1.00 20.37 140 GLU A CA 1
ATOM 1050 C C . GLU A 1 140 ? 68.800 18.071 13.150 1.00 18.10 140 GLU A C 1
ATOM 1051 O O . GLU A 1 140 ? 67.943 17.812 12.284 1.00 20.00 140 GLU A O 1
ATOM 1057 N N . THR A 1 141 ? 68.505 17.973 14.442 1.00 19.12 141 THR A N 1
ATOM 1058 C CA . THR A 1 141 ? 67.179 17.486 14.835 1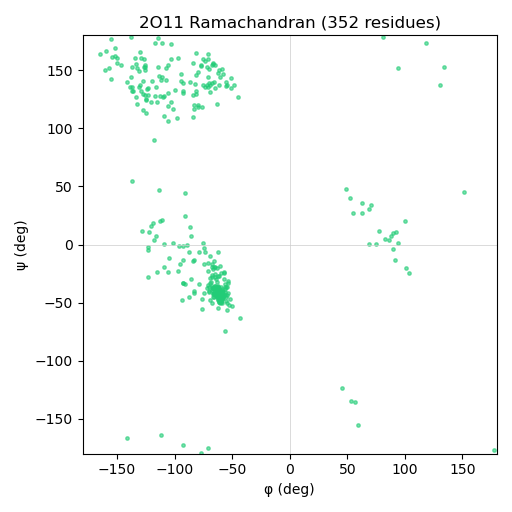.00 19.07 141 THR A CA 1
ATOM 1059 C C . THR A 1 141 ? 66.070 18.446 14.477 1.00 17.41 141 THR A C 1
ATOM 1060 O O . THR A 1 141 ? 64.892 18.131 14.451 1.00 17.27 141 THR A O 1
ATOM 1064 N N . ALA A 1 142 ? 66.439 19.713 14.196 1.00 19.70 142 ALA A N 1
ATOM 1065 C CA . ALA A 1 142 ? 65.465 20.643 13.722 1.00 19.00 142 ALA A CA 1
ATOM 1066 C C . ALA A 1 142 ? 64.886 20.224 12.359 1.00 14.87 142 ALA A C 1
ATOM 1067 O O . ALA A 1 142 ? 63.692 20.353 12.111 1.00 18.25 142 ALA A O 1
ATOM 1069 N N . ALA A 1 143 ? 65.780 19.770 11.482 1.00 18.86 143 ALA A N 1
ATOM 1070 C CA . ALA A 1 143 ? 65.378 19.283 10.182 1.00 20.37 143 ALA A CA 1
ATOM 1071 C C . ALA A 1 143 ? 64.507 18.024 10.356 1.00 18.47 143 ALA A C 1
ATOM 1072 O O . ALA A 1 143 ? 63.500 17.877 9.680 1.00 18.19 143 ALA A O 1
ATOM 1074 N N . ARG A 1 144 ? 64.855 17.176 11.318 1.00 18.75 144 ARG A N 1
ATOM 1075 C CA . ARG A 1 144 ? 63.988 16.007 11.589 1.00 16.78 144 ARG A CA 1
ATOM 1076 C C . ARG A 1 144 ? 62.591 16.416 11.957 1.00 16.36 144 ARG A C 1
ATOM 1077 O O . ARG A 1 144 ? 61.612 15.859 11.473 1.00 18.89 144 ARG A O 1
ATOM 1085 N N . VAL A 1 145 ? 62.458 17.400 12.864 1.00 17.70 145 VAL A N 1
ATOM 1086 C CA . VAL A 1 145 ? 61.168 17.871 13.302 1.00 18.23 145 VAL A CA 1
ATOM 1087 C C . VAL A 1 145 ? 60.336 18.476 12.180 1.00 16.92 145 VAL A C 1
ATOM 1088 O O . VAL A 1 145 ? 59.133 18.309 12.111 1.00 19.24 145 VAL A O 1
ATOM 1092 N N . ALA A 1 146 ? 60.982 19.161 11.242 1.00 17.72 146 ALA A N 1
ATOM 1093 C CA . ALA A 1 146 ? 60.278 19.654 10.076 1.00 19.23 146 ALA A CA 1
ATOM 1094 C C . ALA A 1 146 ? 59.642 18.507 9.269 1.00 18.08 146 ALA A C 1
ATOM 1095 O O . ALA A 1 146 ? 58.459 18.511 8.972 1.00 21.21 146 ALA A O 1
ATOM 1097 N N . ALA A 1 147 ? 60.451 17.489 8.988 1.00 20.71 147 ALA A N 1
ATOM 1098 C CA . ALA A 1 147 ? 59.954 16.300 8.297 1.00 20.69 147 ALA A CA 1
ATOM 1099 C C . ALA A 1 147 ? 58.835 15.618 9.060 1.00 19.30 147 ALA A C 1
ATOM 1100 O O . ALA A 1 147 ? 57.806 15.247 8.513 1.00 21.53 147 ALA A O 1
ATOM 1102 N N . GLY A 1 148 ? 59.040 15.453 10.363 1.00 16.53 148 GLY A N 1
ATOM 1103 C CA . GLY A 1 148 ? 58.060 14.833 11.226 1.00 17.10 148 GLY A CA 1
ATOM 1104 C C . GLY A 1 148 ? 56.698 15.496 11.244 1.00 18.06 148 GLY A C 1
ATOM 1105 O O . GLY A 1 148 ? 55.695 14.852 11.457 1.00 20.76 148 GLY A O 1
ATOM 1106 N N . THR A 1 149 ? 56.652 16.817 11.019 1.00 18.76 149 THR A N 1
ATOM 1107 C CA . THR A 1 149 ? 55.387 17.532 10.949 1.00 18.43 149 THR A CA 1
ATOM 1108 C C . THR A 1 149 ? 54.450 16.994 9.848 1.00 16.64 149 THR A C 1
ATOM 1109 O O . THR A 1 149 ? 53.221 16.893 10.003 1.00 18.36 149 THR A O 1
ATOM 1113 N N . VAL A 1 150 ? 55.046 16.664 8.700 1.00 18.47 150 VAL A N 1
ATOM 1114 C CA . VAL A 1 150 ? 54.306 16.057 7.628 1.00 18.62 150 VAL A CA 1
ATOM 1115 C C . VAL A 1 150 ? 53.738 14.688 8.045 1.00 18.96 150 VAL A C 1
ATOM 1116 O O . VAL A 1 150 ? 52.562 14.355 7.774 1.00 18.36 150 VAL A O 1
ATOM 1120 N N . ALA A 1 151 ? 54.594 13.906 8.696 1.00 18.85 151 ALA A N 1
ATOM 1121 C CA . ALA A 1 151 ? 54.162 12.595 9.219 1.00 18.29 151 ALA A CA 1
ATOM 1122 C C . ALA A 1 151 ? 53.028 12.723 10.224 1.00 20.18 151 ALA A C 1
ATOM 1123 O O . ALA A 1 151 ? 52.046 11.992 10.193 1.00 19.33 151 ALA A O 1
ATOM 1125 N N . ARG A 1 152 ? 53.142 13.701 11.112 1.00 17.97 152 ARG A N 1
ATOM 1126 C CA A ARG A 1 152 ? 52.111 13.972 12.116 0.50 20.47 152 ARG A CA 1
ATOM 1127 C CA B ARG A 1 152 ? 52.115 13.942 12.129 0.50 19.49 152 ARG A CA 1
ATOM 1128 C C . ARG A 1 152 ? 50.769 14.317 11.524 1.00 19.16 152 ARG A C 1
ATOM 1129 O O . ARG A 1 152 ? 49.729 13.859 11.977 1.00 19.61 152 ARG A O 1
ATOM 1144 N N . ALA A 1 153 ? 50.784 15.195 10.530 1.00 18.71 153 ALA A N 1
ATOM 1145 C CA . ALA A 1 153 ? 49.580 15.602 9.837 1.00 20.02 153 ALA A CA 1
ATOM 1146 C C . ALA A 1 153 ? 48.905 14.432 9.194 1.00 19.83 153 ALA A C 1
ATOM 1147 O O . ALA A 1 153 ? 47.717 14.254 9.318 1.00 20.02 153 ALA A O 1
ATOM 1149 N N . PHE A 1 154 ? 49.694 13.637 8.477 1.00 20.74 154 PHE A N 1
ATOM 1150 C CA . PHE A 1 154 ? 49.176 12.400 7.891 1.00 19.92 154 PHE A CA 1
ATOM 1151 C C . PHE A 1 154 ? 48.510 11.477 8.929 1.00 19.43 154 PHE A C 1
ATOM 1152 O O . PHE A 1 154 ? 47.408 10.981 8.709 1.00 19.40 154 PHE A O 1
ATOM 1160 N N . LEU A 1 155 ? 49.195 11.207 10.034 1.00 17.22 155 LEU A N 1
ATOM 1161 C CA . LEU A 1 155 ? 48.681 10.292 11.051 1.00 17.43 155 LEU A CA 1
ATOM 1162 C C . LEU A 1 155 ? 47.354 10.787 11.626 1.00 18.09 155 LEU A C 1
ATOM 1163 O O . LEU A 1 155 ? 46.426 10.022 11.858 1.00 19.98 155 LEU A O 1
ATOM 1168 N N . ARG A 1 156 ? 47.269 12.092 11.839 1.00 19.02 156 ARG A N 1
ATOM 1169 C CA . ARG A 1 156 ? 46.026 12.652 12.394 1.00 20.71 156 ARG A CA 1
ATOM 1170 C C . ARG A 1 156 ? 44.875 12.574 11.406 1.00 20.36 156 ARG A C 1
ATOM 1171 O O . ARG A 1 156 ? 43.763 12.120 11.749 1.00 21.62 156 ARG A O 1
ATOM 1179 N N . GLN A 1 157 ? 45.129 12.992 10.167 1.00 18.86 157 GLN A N 1
ATOM 1180 C CA . GLN A 1 157 ? 44.115 13.048 9.126 1.00 17.47 157 GLN A CA 1
ATOM 1181 C C . GLN A 1 157 ? 43.693 11.682 8.605 1.00 20.50 157 GLN A C 1
ATOM 1182 O O . GLN A 1 157 ? 42.510 11.460 8.348 1.00 23.11 157 GLN A O 1
ATOM 1188 N N . ALA A 1 158 ? 44.642 10.754 8.494 1.00 20.71 158 ALA A N 1
ATOM 1189 C CA . ALA A 1 158 ? 44.322 9.420 7.998 1.00 20.55 158 ALA A CA 1
ATOM 1190 C C . ALA A 1 158 ? 43.778 8.476 9.060 1.00 23.32 158 ALA A C 1
ATOM 1191 O O . ALA A 1 158 ? 42.879 7.667 8.783 1.00 24.38 158 ALA A O 1
ATOM 1193 N N . LEU A 1 159 ? 44.358 8.539 10.259 1.00 20.44 159 LEU A N 1
ATOM 1194 C CA . LEU A 1 159 ? 44.121 7.529 11.282 1.00 21.63 159 LEU A CA 1
ATOM 1195 C C . LEU A 1 159 ? 43.587 8.066 12.611 1.00 23.10 159 LEU A C 1
ATOM 1196 O O . LEU A 1 159 ? 43.314 7.274 13.508 1.00 24.27 159 LEU A O 1
ATOM 1201 N N . GLY A 1 160 ? 43.477 9.385 12.749 1.00 22.33 160 GLY A N 1
ATOM 1202 C CA . GLY A 1 160 ? 43.122 9.983 14.035 1.00 24.11 160 GLY A CA 1
ATOM 1203 C C . GLY A 1 160 ? 44.138 9.724 15.134 1.00 25.35 160 GLY A C 1
ATOM 1204 O O . GLY A 1 160 ? 43.810 9.754 16.306 1.00 28.02 160 GLY A O 1
ATOM 1205 N N . VAL A 1 161 ? 45.391 9.522 14.756 1.00 20.45 161 VAL A N 1
ATOM 1206 C CA . VAL A 1 161 ? 46.449 9.180 15.690 1.00 20.27 161 VAL A CA 1
ATOM 1207 C C . VAL A 1 161 ? 47.142 10.468 16.161 1.00 22.74 161 VAL A C 1
ATOM 1208 O O . VAL A 1 161 ? 47.379 11.393 15.373 1.00 23.99 161 VAL A O 1
ATOM 1212 N N . GLU A 1 162 ? 47.445 10.509 17.460 1.00 21.08 162 GLU A N 1
ATOM 1213 C CA . GLU A 1 162 ? 48.213 11.617 18.060 1.00 23.44 162 GLU A CA 1
ATOM 1214 C C . GLU A 1 162 ? 49.465 11.055 18.659 1.00 21.83 162 GLU A C 1
ATOM 1215 O O . GLU A 1 162 ? 49.412 9.992 19.266 1.00 21.74 162 GLU A O 1
ATOM 1221 N N . VAL A 1 163 ? 50.583 11.778 18.527 1.00 19.02 163 VAL A N 1
ATOM 1222 C CA . VAL A 1 163 ? 51.850 11.410 19.139 1.00 19.80 163 VAL A CA 1
ATOM 1223 C C . VAL A 1 163 ? 52.226 12.504 20.139 1.00 26.90 163 VAL A C 1
ATOM 1224 O O . VAL A 1 163 ? 52.253 13.692 19.786 1.00 26.07 163 VAL A O 1
ATOM 1228 N N . LEU A 1 164 ? 52.514 12.113 21.370 1.00 21.11 164 LEU A N 1
ATOM 1229 C CA . LEU A 1 164 ? 52.996 13.069 22.354 1.00 24.80 164 LEU A CA 1
ATOM 1230 C C . LEU A 1 164 ? 54.126 12.473 23.162 1.00 21.72 164 LEU A C 1
ATOM 1231 O O . LEU A 1 164 ? 54.552 11.344 22.915 1.00 21.43 164 LEU A O 1
ATOM 1236 N N . SER A 1 165 ? 54.694 13.241 24.091 1.00 19.20 165 SER A N 1
ATOM 1237 C CA . SER A 1 165 ? 55.745 12.750 24.943 1.00 20.33 165 SER A CA 1
ATOM 1238 C C . SER A 1 165 ? 55.689 13.454 26.283 1.00 19.74 165 SER A C 1
ATOM 1239 O O . SER A 1 165 ? 55.113 14.529 26.403 1.00 20.96 165 SER A O 1
ATOM 1242 N N . HIS A 1 166 ? 56.322 12.824 27.241 1.00 20.12 166 HIS A N 1
ATOM 1243 C CA . HIS A 1 166 ? 56.497 13.387 28.573 1.00 19.89 166 HIS A CA 1
ATOM 1244 C C . HIS A 1 166 ? 57.792 12.861 29.149 1.00 20.54 166 HIS A C 1
ATOM 1245 O O . HIS A 1 166 ? 58.344 11.820 28.741 1.00 19.82 166 HIS A O 1
ATOM 1252 N N . VAL A 1 167 ? 58.356 13.598 30.103 1.00 18.82 167 VAL A N 1
ATOM 1253 C CA . VAL A 1 167 ? 59.621 13.242 30.647 1.00 18.83 167 VAL A CA 1
ATOM 1254 C C . VAL A 1 167 ? 59.473 12.374 31.895 1.00 19.52 167 VAL A C 1
ATOM 1255 O O . VAL A 1 167 ? 58.712 12.731 32.798 1.00 22.29 167 VAL A O 1
ATOM 1259 N N . ILE A 1 168 ? 60.201 11.264 31.923 1.00 20.69 168 ILE A N 1
ATOM 1260 C CA . ILE A 1 168 ? 60.128 10.281 33.018 1.00 21.44 168 ILE A CA 1
ATOM 1261 C C . ILE A 1 168 ? 61.090 10.645 34.160 1.00 21.29 168 ILE A C 1
ATOM 1262 O O . ILE A 1 168 ? 60.728 10.568 35.342 1.00 23.37 168 ILE A O 1
ATOM 1267 N N . SER A 1 169 ? 62.325 11.019 33.808 1.00 19.16 169 SER A N 1
ATOM 1268 C CA . SER A 1 169 ? 63.347 11.352 34.804 1.00 21.25 169 SER A CA 1
ATOM 1269 C C . SER A 1 169 ? 64.404 12.237 34.190 1.00 24.96 169 SER A C 1
ATOM 1270 O O . SER A 1 169 ? 64.624 12.188 32.978 1.00 19.87 169 SER A O 1
ATOM 1273 N N . ILE A 1 170 ? 65.029 13.060 35.034 1.00 19.77 170 ILE A N 1
ATOM 1274 C CA . ILE A 1 170 ? 66.197 13.875 34.651 1.00 20.25 170 ILE A CA 1
ATOM 1275 C C . ILE A 1 170 ? 67.153 13.723 35.797 1.00 22.59 170 ILE A C 1
ATOM 1276 O O . ILE A 1 170 ? 66.718 13.825 36.962 1.00 22.09 170 ILE A O 1
ATOM 1281 N N . GLY A 1 171 ? 68.416 13.435 35.498 1.00 19.38 171 GLY A N 1
ATOM 1282 C CA . GLY A 1 171 ? 69.435 13.192 36.497 1.00 23.44 171 GLY A CA 1
ATOM 1283 C C . GLY A 1 171 ? 68.981 12.126 37.478 1.00 28.49 171 GLY A C 1
ATOM 1284 O O . GLY A 1 171 ? 68.456 11.073 37.073 1.00 22.69 171 GLY A O 1
ATOM 1285 N N . ALA A 1 172 ? 69.179 12.379 38.767 1.00 23.41 172 ALA A N 1
ATOM 1286 C CA . ALA A 1 172 ? 68.824 11.365 39.785 1.00 25.11 172 ALA A CA 1
ATOM 1287 C C . ALA A 1 172 ? 67.405 11.502 40.316 1.00 24.47 172 ALA A C 1
ATOM 1288 O O . ALA A 1 172 ? 67.123 11.039 41.421 1.00 25.54 172 ALA A O 1
ATOM 1290 N N . SER A 1 173 ? 66.496 12.094 39.548 1.00 21.90 173 SER A N 1
ATOM 1291 C CA . SER A 1 173 ? 65.119 12.234 39.970 1.00 20.65 173 SER A CA 1
ATOM 1292 C C . SER A 1 173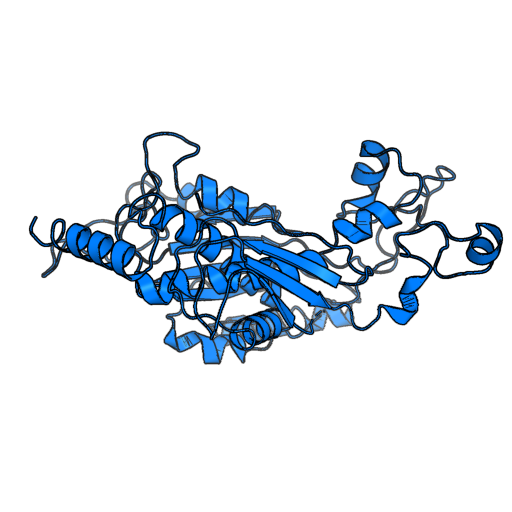 ? 64.438 10.849 40.098 1.00 24.70 173 SER A C 1
ATOM 1293 O O . SER A 1 173 ? 64.845 9.865 39.474 1.00 23.02 173 SER A O 1
ATOM 1296 N N . ALA A 1 174 ? 63.418 10.794 40.938 1.00 25.26 174 ALA A N 1
ATOM 1297 C CA . ALA A 1 174 ? 62.649 9.569 41.116 1.00 24.41 174 ALA A CA 1
ATOM 1298 C C . ALA A 1 174 ? 61.737 9.442 39.898 1.00 20.05 174 ALA A C 1
ATOM 1299 O O . ALA A 1 174 ? 60.892 10.296 39.683 1.00 26.36 174 ALA A O 1
ATOM 1301 N N . PRO A 1 175 ? 61.907 8.370 39.103 1.00 26.01 175 PRO A N 1
ATOM 1302 C CA . PRO A 1 175 ? 61.172 8.280 37.843 1.00 25.84 175 PRO A CA 1
ATOM 1303 C C . PRO A 1 175 ? 59.670 8.282 38.017 1.00 28.53 175 PRO A C 1
ATOM 1304 O O . PRO A 1 175 ? 59.146 7.742 39.001 1.00 27.16 175 PRO A O 1
ATOM 1308 N N . TYR A 1 176 ? 58.973 8.910 37.086 1.00 25.50 176 TYR A N 1
ATOM 1309 C CA . TYR A 1 176 ? 57.526 8.939 37.111 1.00 22.87 176 TYR A CA 1
ATOM 1310 C C . TYR A 1 176 ? 57.053 7.614 36.550 1.00 26.63 176 TYR A C 1
ATOM 1311 O O . TYR A 1 176 ? 57.291 7.296 35.366 1.00 28.09 176 TYR A O 1
ATOM 1320 N N . GLU A 1 177 ? 56.339 6.863 37.390 1.00 32.64 177 GLU A N 1
ATOM 1321 C CA A GLU A 1 177 ? 55.890 5.553 36.914 0.50 30.76 177 GLU A CA 1
ATOM 1322 C CA B GLU A 1 177 ? 55.894 5.501 37.123 0.50 31.71 177 GLU A CA 1
ATOM 1323 C C . GLU A 1 177 ? 54.378 5.416 36.917 1.00 32.85 177 GLU A C 1
ATOM 1324 O O . GLU A 1 177 ? 53.840 4.323 36.725 1.00 41.49 177 GLU A O 1
ATOM 1335 N N . GLY A 1 178 ? 53.685 6.537 37.017 1.00 34.41 178 GLY A N 1
ATOM 1336 C CA . GLY A 1 178 ? 52.239 6.556 36.861 1.00 36.32 178 GLY A CA 1
ATOM 1337 C C . GLY A 1 178 ? 51.799 6.318 35.420 1.00 35.09 178 GLY A C 1
ATOM 1338 O O . GLY A 1 178 ? 52.615 6.046 34.528 1.00 37.91 178 GLY A O 1
ATOM 1339 N N . PRO A 1 179 ? 50.492 6.416 35.172 1.00 40.26 179 PRO A N 1
ATOM 1340 C CA . PRO A 1 179 ? 49.995 6.191 33.825 1.00 41.51 179 PRO A CA 1
ATOM 1341 C C . PRO A 1 179 ? 50.426 7.275 32.826 1.00 36.17 179 PRO A C 1
ATOM 1342 O O . PRO A 1 179 ? 50.712 8.421 33.233 1.00 35.92 179 PRO A O 1
ATOM 1346 N N . PRO A 1 180 ? 50.480 6.916 31.539 1.00 37.97 180 PRO A N 1
ATOM 1347 C CA . PRO A 1 180 ? 50.832 7.911 30.553 1.00 33.01 180 PRO A CA 1
ATOM 1348 C C . PRO A 1 180 ? 49.729 8.948 30.343 1.00 30.55 180 PRO A C 1
ATOM 1349 O O . PRO A 1 180 ? 48.561 8.716 30.659 1.00 30.59 180 PRO A O 1
ATOM 1353 N N . PRO A 1 181 ? 50.103 10.105 29.802 1.00 27.61 181 PRO A N 1
ATOM 1354 C CA . PRO A 1 181 ? 49.132 11.120 29.452 1.00 26.84 181 PRO A CA 1
ATOM 1355 C C . PRO A 1 181 ? 48.294 10.741 28.246 1.00 30.99 181 PRO A C 1
ATOM 1356 O O . PRO A 1 181 ? 48.637 9.799 27.518 1.00 29.23 181 PRO A O 1
ATOM 1360 N N . ARG A 1 182 ? 47.183 11.454 28.072 1.00 28.92 182 ARG A N 1
ATOM 1361 C CA . ARG A 1 182 ? 46.392 11.424 26.861 1.00 27.75 182 ARG A CA 1
ATOM 1362 C C . ARG A 1 182 ? 46.684 12.690 26.070 1.00 28.14 182 ARG A C 1
ATOM 1363 O O . ARG A 1 182 ? 47.388 13.599 26.547 1.00 26.05 182 ARG A O 1
ATOM 1371 N N . ALA A 1 183 ? 46.156 12.761 24.857 1.00 30.64 183 ALA A N 1
ATOM 1372 C CA . ALA A 1 183 ? 46.395 13.897 23.979 1.00 30.39 183 ALA A CA 1
ATOM 1373 C C . ALA A 1 183 ? 45.994 15.226 24.631 1.00 31.39 183 ALA A C 1
ATOM 1374 O O . ALA A 1 183 ? 46.687 16.248 24.488 1.00 28.44 183 ALA A O 1
ATOM 1376 N N . GLU A 1 184 ? 44.892 15.192 25.372 1.00 32.17 184 GLU A N 1
ATOM 1377 C CA . GLU A 1 184 ? 44.335 16.408 25.969 1.00 34.47 184 GLU A CA 1
ATOM 1378 C C . GLU A 1 184 ? 45.223 16.949 27.093 1.00 32.70 184 GLU A C 1
ATOM 1379 O O . GLU A 1 184 ? 45.013 18.068 27.559 1.00 34.26 184 GLU A O 1
ATOM 1385 N N . ASP A 1 185 ? 46.217 16.164 27.504 1.00 27.65 185 ASP A N 1
ATOM 1386 C CA . ASP A 1 185 ? 47.186 16.571 28.517 1.00 26.02 185 ASP A CA 1
ATOM 1387 C C . ASP A 1 185 ? 48.387 17.324 27.947 1.00 26.70 185 ASP A C 1
ATOM 1388 O O . ASP A 1 185 ? 49.254 17.804 28.701 1.00 26.06 185 ASP A O 1
ATOM 1393 N N . LEU A 1 186 ? 48.482 17.412 26.619 1.00 25.44 186 LEU A N 1
ATOM 1394 C CA . LEU A 1 186 ? 49.690 17.985 26.035 1.00 22.54 186 LEU A CA 1
ATOM 1395 C C . LEU A 1 186 ? 49.918 19.475 26.392 1.00 23.35 186 LEU A C 1
ATOM 1396 O O . LEU A 1 186 ? 51.055 19.881 26.646 1.00 27.78 186 LEU A O 1
ATOM 1401 N N . PRO A 1 187 ? 48.844 20.269 26.428 1.00 29.38 187 PRO A N 1
ATOM 1402 C CA . PRO A 1 187 ? 49.040 21.672 26.831 1.00 30.60 187 PRO A CA 1
ATOM 1403 C C . PRO A 1 187 ? 49.681 21.801 28.212 1.00 28.50 187 PRO A C 1
ATOM 1404 O O . PRO A 1 187 ? 50.638 22.551 28.365 1.00 29.88 187 PRO A O 1
ATOM 1408 N N . ALA A 1 188 ? 49.234 21.012 29.181 1.00 29.04 188 ALA A N 1
ATOM 1409 C CA . ALA A 1 188 ? 49.837 21.059 30.506 1.00 27.69 188 ALA A CA 1
ATOM 1410 C C . ALA A 1 188 ? 51.288 20.580 30.476 1.00 25.34 188 ALA A C 1
ATOM 1411 O O . ALA A 1 188 ? 52.162 21.154 31.112 1.00 26.45 188 ALA A O 1
ATOM 1413 N N . ILE A 1 189 ? 51.569 19.506 29.724 1.00 23.12 189 ILE A N 1
ATOM 1414 C CA . ILE A 1 189 ? 52.953 19.022 29.633 1.00 21.15 189 ILE A CA 1
ATOM 1415 C C . ILE A 1 189 ? 53.878 20.068 29.014 1.00 20.26 189 ILE A C 1
ATOM 1416 O O . ILE A 1 189 ? 54.962 20.337 29.530 1.00 21.61 189 ILE A O 1
ATOM 1421 N N . ASP A 1 190 ? 53.453 20.646 27.895 1.00 21.91 190 ASP A N 1
ATOM 1422 C CA . ASP A 1 190 ? 54.280 21.615 27.190 1.00 20.56 190 ASP A CA 1
ATOM 1423 C C . ASP A 1 190 ? 54.470 22.911 28.004 1.00 22.56 190 ASP A C 1
ATOM 1424 O O . ASP A 1 190 ? 55.450 23.630 27.785 1.00 26.66 190 ASP A O 1
ATOM 1429 N N . ALA A 1 191 ? 53.569 23.162 28.947 1.00 24.58 191 ALA A N 1
ATOM 1430 C CA . ALA A 1 191 ? 53.715 24.304 29.887 1.00 28.85 191 ALA A CA 1
ATOM 1431 C C . ALA A 1 191 ? 54.613 24.006 31.074 1.00 30.25 191 ALA A C 1
ATOM 1432 O O . ALA A 1 191 ? 55.049 24.914 31.786 1.00 30.48 191 ALA A O 1
ATOM 1434 N N . SER A 1 192 ? 54.929 22.738 31.299 1.00 25.96 192 SER A N 1
ATOM 1435 C CA . SER A 1 192 ? 55.859 22.382 32.338 1.00 24.31 192 SER A CA 1
ATOM 1436 C C . SER A 1 192 ? 57.296 22.733 31.937 1.00 29.13 192 SER A C 1
ATOM 1437 O O . SER A 1 192 ? 57.747 22.411 30.822 1.00 25.85 192 SER A O 1
ATOM 1440 N N . PRO A 1 193 ? 58.074 23.333 32.856 1.00 24.39 193 PRO A N 1
ATOM 1441 C CA . PRO A 1 193 ? 59.461 23.625 32.556 1.00 25.28 193 PRO A CA 1
ATOM 1442 C C . PRO A 1 193 ? 60.307 22.408 32.161 1.00 24.53 193 PRO A C 1
ATOM 1443 O O . PRO A 1 193 ? 61.311 22.556 31.496 1.00 26.27 193 PRO A O 1
ATOM 1447 N N . VAL A 1 194 ? 59.895 21.214 32.587 1.00 23.40 194 VAL A N 1
ATOM 1448 C CA . VAL A 1 194 ? 60.618 19.994 32.242 1.00 21.58 194 VAL A CA 1
ATOM 1449 C C . VAL A 1 194 ? 59.720 18.990 31.468 1.00 21.18 194 VAL A C 1
ATOM 1450 O O . VAL A 1 194 ? 60.044 17.816 31.398 1.00 24.23 194 VAL A O 1
ATOM 1454 N N . ARG A 1 195 ? 58.600 19.485 30.955 1.00 20.26 195 ARG A N 1
ATOM 1455 C CA . ARG A 1 195 ? 57.627 18.699 30.174 1.00 22.30 195 ARG A CA 1
ATOM 1456 C C . ARG A 1 195 ? 57.269 17.388 30.893 1.00 29.86 195 ARG A C 1
ATOM 1457 O O . ARG A 1 195 ? 57.289 16.290 30.308 1.00 22.83 195 ARG A O 1
ATOM 1465 N N . ALA A 1 196 ? 56.970 17.537 32.183 1.00 23.83 196 ALA A N 1
ATOM 1466 C CA . ALA A 1 196 ? 56.499 16.448 33.003 1.00 26.15 196 ALA A CA 1
ATOM 1467 C C . ALA A 1 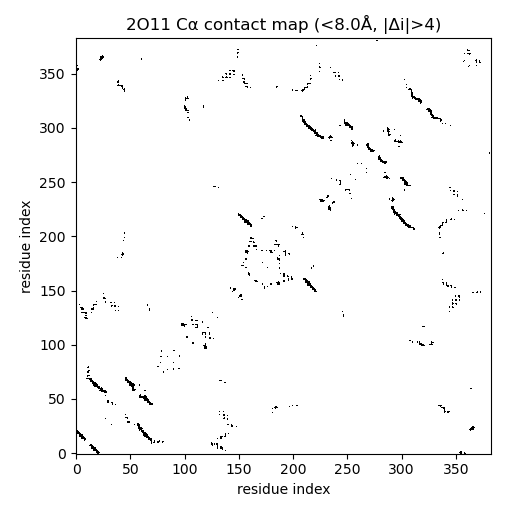196 ? 54.989 16.421 33.045 1.00 27.74 196 ALA A C 1
ATOM 1468 O O . ALA A 1 196 ? 54.330 17.455 33.053 1.00 28.33 196 ALA A O 1
ATOM 1470 N N . TYR A 1 197 ? 54.432 15.219 33.132 1.00 25.70 197 TYR A N 1
ATOM 1471 C CA . TYR A 1 197 ? 53.011 15.038 33.283 1.00 26.89 197 TYR A CA 1
ATOM 1472 C C . TYR A 1 197 ? 52.617 15.112 34.768 1.00 33.77 197 TYR A C 1
ATOM 1473 O O . TYR A 1 197 ? 51.529 15.572 35.085 1.00 38.22 197 TYR A O 1
ATOM 1482 N N . ASP A 1 198 ? 53.534 14.723 35.652 1.00 29.61 198 ASP A N 1
ATOM 1483 C CA . ASP A 1 198 ? 53.291 14.601 37.090 1.00 30.42 198 ASP A CA 1
ATOM 1484 C C . ASP A 1 198 ? 53.957 15.740 37.873 1.00 36.62 198 ASP A C 1
ATOM 1485 O O . ASP A 1 198 ? 55.149 16.008 37.705 1.00 29.22 198 ASP A O 1
ATOM 1490 N N . LYS A 1 199 ? 53.199 16.381 38.751 1.00 34.77 199 LYS A N 1
ATOM 1491 C CA . LYS A 1 199 ? 53.699 17.552 39.486 1.00 39.91 199 LYS A CA 1
ATOM 1492 C C . LYS A 1 199 ? 54.823 17.244 40.476 1.00 38.06 199 LYS A C 1
ATOM 1493 O O . LYS A 1 199 ? 55.766 18.035 40.618 1.00 33.37 199 LYS A O 1
ATOM 1499 N N . ALA A 1 200 ? 54.743 16.100 41.146 1.00 34.01 200 ALA A N 1
ATOM 1500 C CA . ALA A 1 200 ? 55.786 15.686 42.066 1.00 34.83 200 ALA A CA 1
ATOM 1501 C C . ALA A 1 200 ? 57.081 15.394 41.324 1.00 33.52 200 ALA A C 1
ATOM 1502 O O . ALA A 1 200 ? 58.173 15.753 41.772 1.00 30.75 200 ALA A O 1
ATOM 1504 N N . ALA A 1 201 ? 56.977 14.712 40.188 1.00 32.10 201 ALA A N 1
ATOM 1505 C CA . ALA A 1 201 ? 58.172 14.404 39.419 1.00 28.36 201 ALA A CA 1
ATOM 1506 C C . ALA A 1 201 ? 58.763 15.692 38.841 1.00 22.95 201 ALA A C 1
ATOM 1507 O O . ALA A 1 201 ? 60.002 15.838 38.804 1.00 24.94 201 ALA A O 1
ATOM 1509 N N . GLU A 1 202 ? 57.887 16.598 38.421 1.00 25.01 202 GLU A N 1
ATOM 1510 C CA . GLU A 1 202 ? 58.296 17.905 37.928 1.00 23.41 202 GLU A CA 1
ATOM 1511 C C . GLU A 1 202 ? 59.205 18.619 38.919 1.00 27.90 202 GLU A C 1
ATOM 1512 O O . GLU A 1 202 ? 60.269 19.096 38.560 1.00 23.47 202 GLU A O 1
ATOM 1518 N N . ALA A 1 203 ? 58.760 18.708 40.171 1.00 29.06 203 ALA A N 1
ATOM 1519 C CA . ALA A 1 203 ? 59.530 19.402 41.198 1.00 27.55 203 ALA A CA 1
ATOM 1520 C C . ALA A 1 203 ? 60.873 18.770 41.438 1.00 25.30 203 ALA A C 1
ATOM 1521 O O . ALA A 1 203 ? 61.893 19.463 41.552 1.00 27.14 203 ALA A O 1
ATOM 1523 N N . ASP A 1 204 ? 60.903 17.439 41.482 1.00 22.30 204 ASP A N 1
ATOM 1524 C CA . ASP A 1 204 ? 62.106 16.686 41.659 1.00 23.21 204 ASP A CA 1
ATOM 1525 C C . ASP A 1 204 ? 63.094 16.968 40.518 1.00 26.39 204 ASP A C 1
ATOM 1526 O O . ASP A 1 204 ? 64.256 17.249 40.742 1.00 23.32 204 ASP A O 1
ATOM 1531 N N . MET A 1 205 ? 62.614 16.874 39.287 1.00 23.70 205 MET A N 1
ATOM 1532 C CA . MET A 1 205 ? 63.451 17.176 38.122 1.00 21.49 205 MET A CA 1
ATOM 1533 C C . MET A 1 205 ? 64.003 18.613 38.080 1.00 22.02 205 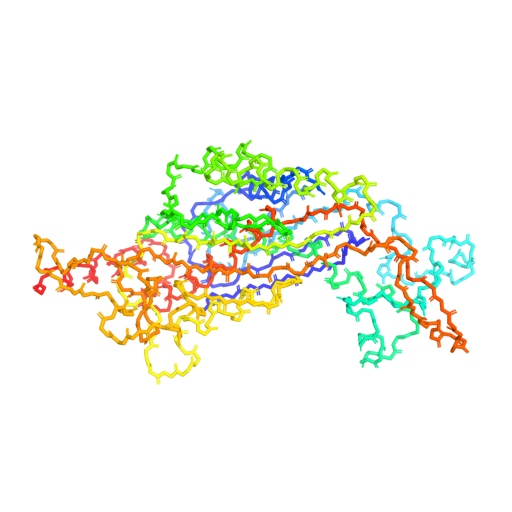MET A C 1
ATOM 1534 O O . MET A 1 205 ? 65.191 18.799 37.798 1.00 23.79 205 MET A O 1
ATOM 1539 N N . ILE A 1 206 ? 63.166 19.595 38.378 1.00 23.28 206 ILE A N 1
ATOM 1540 C CA . ILE A 1 206 ? 63.593 21.004 38.435 1.00 25.13 206 ILE A CA 1
ATOM 1541 C C . ILE A 1 206 ? 64.700 21.141 39.484 1.00 23.99 206 ILE A C 1
ATOM 1542 O O . ILE A 1 206 ? 65.745 21.740 39.226 1.00 24.40 206 ILE A O 1
ATOM 1547 N N . ALA A 1 207 ? 64.524 20.521 40.645 1.00 27.68 207 ALA A N 1
ATOM 1548 C CA . ALA A 1 207 ? 65.589 20.516 41.662 1.00 30.76 207 ALA A CA 1
ATOM 1549 C C . ALA A 1 207 ? 66.890 19.909 41.188 1.00 29.92 207 ALA A C 1
ATOM 1550 O O . ALA A 1 207 ? 67.993 20.407 41.499 1.00 25.23 207 ALA A O 1
ATOM 1552 N N . GLN A 1 208 ? 66.807 18.821 40.425 1.00 24.55 208 GLN A N 1
ATOM 1553 C CA A GLN A 1 208 ? 68.004 18.222 39.880 0.50 22.05 208 GLN A CA 1
ATOM 1554 C CA B GLN A 1 208 ? 68.015 18.221 39.873 0.50 22.29 208 GLN A CA 1
ATOM 1555 C C . GLN A 1 208 ? 68.727 19.218 38.957 1.00 18.85 208 GLN A C 1
ATOM 1556 O O . GLN A 1 208 ? 69.953 19.317 38.986 1.00 23.01 208 GLN A O 1
ATOM 1567 N N . ILE A 1 209 ? 67.958 19.913 38.127 1.00 20.35 209 ILE A N 1
ATOM 1568 C CA . ILE A 1 209 ? 68.539 20.851 37.154 1.00 22.24 209 ILE A CA 1
ATOM 1569 C C . ILE A 1 209 ? 69.193 21.999 37.934 1.00 23.14 209 ILE A C 1
ATOM 1570 O O . ILE A 1 209 ? 70.324 22.360 37.662 1.00 24.13 209 ILE A O 1
ATOM 1575 N N . GLU A 1 210 ? 68.494 22.502 38.934 1.00 24.91 210 GLU A N 1
ATOM 1576 C CA . GLU A 1 210 ? 69.056 23.616 39.746 1.00 26.51 210 GLU A CA 1
ATOM 1577 C C . GLU A 1 210 ? 70.350 23.239 40.406 1.00 29.36 210 GLU A C 1
ATOM 1578 O O . GLU A 1 210 ? 71.299 24.026 40.422 1.00 26.46 210 GLU A O 1
ATOM 1584 N N . ALA A 1 211 ? 70.432 22.028 40.942 1.00 23.05 211 ALA A N 1
ATOM 1585 C CA . ALA A 1 211 ? 71.661 21.558 41.565 1.00 24.53 211 ALA A CA 1
ATOM 1586 C C . ALA A 1 211 ? 72.809 21.385 40.587 1.00 25.13 211 ALA A C 1
ATOM 1587 O O . ALA A 1 211 ? 73.971 21.707 40.877 1.00 25.46 211 ALA A O 1
ATOM 1589 N N . ALA A 1 212 ? 72.507 20.820 39.413 1.00 23.45 212 ALA A N 1
ATOM 1590 C CA . ALA A 1 212 ? 73.520 20.681 38.394 1.00 23.86 212 ALA A CA 1
ATOM 1591 C C . ALA A 1 212 ? 74.007 22.052 37.930 1.00 20.73 212 ALA A C 1
ATOM 1592 O O . ALA A 1 212 ? 75.196 22.262 37.724 1.00 27.30 212 ALA A O 1
ATOM 1594 N N . LYS A 1 213 ? 73.081 22.965 37.761 1.00 22.25 213 LYS A N 1
ATOM 1595 C CA . LYS A 1 213 ? 73.414 24.306 37.271 1.00 24.06 213 LYS A CA 1
ATOM 1596 C C . LYS A 1 213 ? 74.379 24.970 38.274 1.00 29.81 213 LYS A C 1
ATOM 1597 O O . LYS A 1 213 ? 75.438 25.454 37.890 1.00 26.79 213 LYS A O 1
ATOM 1603 N N . LYS A 1 214 ? 74.053 24.897 39.562 1.00 25.99 214 LYS A N 1
ATOM 1604 C CA . LYS A 1 214 ? 74.961 25.387 40.610 1.00 26.09 214 LYS A CA 1
ATOM 1605 C C . LYS A 1 214 ? 76.334 24.728 40.605 1.00 30.53 214 LYS A C 1
ATOM 1606 O O . LYS A 1 214 ? 77.381 25.373 40.773 1.00 27.78 214 LYS A O 1
ATOM 1612 N N . ASP A 1 215 ? 76.371 23.428 40.384 1.00 21.95 215 ASP A N 1
ATOM 1613 C CA . ASP A 1 215 ? 77.627 22.715 40.382 1.00 20.26 215 ASP A CA 1
ATOM 1614 C C . ASP A 1 215 ? 78.466 22.842 39.086 1.00 18.28 215 ASP A C 1
ATOM 1615 O O . ASP A 1 215 ? 79.581 22.299 39.037 1.00 23.77 215 ASP A O 1
ATOM 1620 N N . GLY A 1 216 ? 77.904 23.476 38.069 1.00 22.31 216 GLY A N 1
ATOM 1621 C CA . GLY A 1 216 ? 78.543 23.639 36.750 1.00 23.99 216 GLY A CA 1
ATOM 1622 C C . GLY A 1 216 ? 78.604 22.319 35.992 1.00 25.08 216 GLY A C 1
ATOM 1623 O O . GLY A 1 216 ? 79.580 22.023 35.281 1.00 24.73 216 GLY A O 1
ATOM 1624 N N . ASP A 1 217 ? 77.566 21.508 36.218 1.00 23.75 217 ASP A N 1
ATOM 1625 C CA . ASP A 1 217 ? 77.482 20.157 35.640 1.00 24.37 217 ASP A CA 1
ATOM 1626 C C . ASP A 1 217 ? 76.310 20.070 34.642 1.00 20.11 217 ASP A C 1
ATOM 1627 O O . ASP A 1 217 ? 75.545 20.999 34.430 1.00 20.22 217 ASP A O 1
ATOM 1632 N N . THR A 1 218 ? 76.173 18.889 34.028 1.00 21.05 218 THR A N 1
ATOM 1633 C CA . THR A 1 218 ? 75.141 18.659 33.041 1.00 20.20 218 THR A CA 1
ATOM 1634 C C . THR A 1 218 ? 74.452 17.301 33.319 1.00 15.93 218 THR A C 1
ATOM 1635 O O . THR A 1 218 ? 75.003 16.458 34.020 1.00 20.93 218 THR A O 1
ATOM 1639 N N . LEU A 1 219 ? 73.271 17.208 32.736 1.00 20.25 219 LEU A N 1
ATOM 1640 C CA . LEU A 1 219 ? 72.349 16.090 32.997 1.00 20.35 219 LEU A CA 1
ATOM 1641 C C . LEU A 1 219 ? 71.776 15.491 31.717 1.00 25.09 219 LEU A C 1
ATOM 1642 O O . LEU A 1 219 ? 71.593 16.174 30.696 1.00 24.52 219 LEU A O 1
ATOM 1647 N N . GLY A 1 220 ? 71.454 14.200 31.841 1.00 20.65 220 GLY A N 1
ATOM 1648 C CA . GLY A 1 220 ? 70.630 13.462 30.866 1.00 22.78 220 GLY A CA 1
ATOM 1649 C C . GLY A 1 220 ? 69.287 13.090 31.480 1.00 19.67 220 GLY A C 1
ATOM 1650 O O . GLY A 1 220 ? 68.845 13.620 32.510 1.00 18.79 220 GLY A O 1
ATOM 1651 N N . GLY A 1 221 ? 68.585 12.162 30.851 1.00 18.82 221 GLY A N 1
ATOM 1652 C CA . GLY A 1 221 ? 67.290 11.794 31.359 1.00 18.29 221 GLY A CA 1
ATOM 1653 C C . GLY A 1 221 ? 66.615 10.772 30.464 1.00 17.96 221 GLY A C 1
ATOM 1654 O O . GLY A 1 221 ? 67.232 10.306 29.487 1.00 17.49 221 GLY A O 1
ATOM 1655 N N . VAL A 1 222 ? 65.395 10.445 30.854 1.00 17.86 222 VAL A N 1
ATOM 1656 C CA . VAL A 1 222 ? 64.521 9.479 30.162 1.00 16.67 222 VAL A CA 1
ATOM 1657 C C . VAL A 1 222 ? 63.195 10.104 29.787 1.00 18.50 222 VAL A C 1
ATOM 1658 O O . VAL A 1 222 ? 62.537 10.783 30.577 1.00 18.42 222 VAL A O 1
ATOM 1662 N N . VAL A 1 223 ? 62.767 9.865 28.534 1.00 17.07 223 VAL A N 1
ATOM 1663 C CA . VAL A 1 223 ? 61.548 10.384 28.025 1.00 16.21 223 VAL A CA 1
ATOM 1664 C C . VAL A 1 223 ? 60.696 9.231 27.481 1.00 18.47 223 VAL A C 1
ATOM 1665 O O . VAL A 1 223 ? 61.242 8.182 27.152 1.00 22.66 223 VAL A O 1
ATOM 1669 N N . GLU A 1 224 ? 59.394 9.453 27.469 1.00 17.85 224 GLU A N 1
ATOM 1670 C CA . GLU A 1 224 ? 58.438 8.486 26.859 1.00 17.56 224 GLU A CA 1
ATOM 1671 C C . GLU A 1 224 ? 57.582 9.157 25.833 1.00 20.78 224 GLU A C 1
ATOM 1672 O O . GLU A 1 224 ? 56.895 10.146 26.137 1.00 20.08 224 GLU A O 1
ATOM 1678 N N . ALA A 1 225 ? 57.591 8.611 24.605 1.00 19.35 225 ALA A N 1
ATOM 1679 C CA . ALA A 1 225 ? 56.654 8.989 23.569 1.00 19.22 225 ALA A CA 1
ATOM 1680 C C . ALA A 1 225 ? 55.486 8.015 23.624 1.00 19.00 225 ALA A C 1
ATOM 1681 O O . ALA A 1 225 ? 55.709 6.822 23.860 1.00 21.23 225 ALA A O 1
ATOM 1683 N N . VAL A 1 226 ? 54.312 8.563 23.428 1.00 18.87 226 VAL A N 1
ATOM 1684 C CA . VAL A 1 226 ? 53.063 7.834 23.429 1.00 20.76 226 VAL A CA 1
ATOM 1685 C C . VAL A 1 226 ? 52.314 8.140 22.149 1.00 22.60 226 VAL A C 1
ATOM 1686 O O . VAL A 1 226 ? 52.103 9.308 21.788 1.00 22.02 226 VAL A O 1
ATOM 1690 N N . ALA A 1 227 ? 51.870 7.086 21.459 1.00 20.09 227 ALA A N 1
ATOM 1691 C CA . ALA A 1 227 ? 51.078 7.260 20.262 1.00 18.76 227 ALA A CA 1
ATOM 1692 C C . ALA A 1 227 ? 49.751 6.589 20.465 1.00 20.71 227 ALA A C 1
ATOM 1693 O O . ALA A 1 227 ? 49.683 5.410 20.805 1.00 21.45 227 ALA A O 1
ATOM 1695 N N . LEU A 1 228 ? 48.692 7.368 20.315 1.00 18.84 228 LEU A N 1
ATOM 1696 C CA . LEU A 1 228 ? 47.345 6.967 20.626 1.00 21.75 228 LEU A CA 1
ATOM 1697 C C . LEU A 1 228 ? 46.481 6.825 19.371 1.00 21.82 228 LEU A C 1
ATOM 1698 O O . LEU A 1 228 ? 46.636 7.590 18.438 1.00 23.37 228 LEU A O 1
ATOM 1703 N N . GLY A 1 229 ? 45.576 5.837 19.365 1.00 24.22 229 GLY A N 1
ATOM 1704 C CA . GLY A 1 229 ? 44.592 5.677 18.327 1.00 22.23 229 GLY A CA 1
ATOM 1705 C C . GLY A 1 229 ? 45.001 4.765 17.180 1.00 22.14 229 GLY A C 1
ATOM 1706 O O . GLY A 1 229 ? 44.332 4.767 16.144 1.00 22.63 229 GLY A O 1
ATOM 1707 N N . LEU A 1 230 ? 46.104 4.036 17.340 1.00 20.64 230 LEU A N 1
ATOM 1708 C CA . LEU A 1 230 ? 46.637 3.231 16.218 1.00 19.99 230 LEU A CA 1
ATOM 1709 C C . LEU A 1 230 ? 45.742 2.045 15.927 1.00 23.77 230 LEU A C 1
ATOM 1710 O O . LEU A 1 230 ? 45.213 1.432 16.837 1.00 21.33 230 LEU A O 1
ATOM 1715 N N . PRO A 1 231 ? 45.609 1.694 14.647 1.00 20.90 231 PRO A N 1
ATOM 1716 C CA . PRO A 1 231 ? 44.902 0.474 14.292 1.00 23.73 231 PRO A CA 1
ATOM 1717 C C . PRO A 1 231 ? 45.763 -0.747 14.624 1.00 22.59 231 PRO A C 1
ATOM 1718 O O . PRO A 1 231 ? 46.985 -0.649 14.706 1.00 21.31 231 PRO A O 1
ATOM 1722 N N . VAL A 1 232 ? 45.124 -1.906 14.790 1.00 19.52 232 VAL A N 1
ATOM 1723 C CA . VAL A 1 232 ? 45.841 -3.160 14.945 1.00 17.01 232 VAL A CA 1
ATOM 1724 C C . VAL A 1 232 ? 46.475 -3.552 13.629 1.00 18.76 232 VAL A C 1
ATOM 1725 O O . VAL A 1 232 ? 45.835 -3.451 12.557 1.00 22.18 232 VAL A O 1
ATOM 1729 N N . GLY A 1 233 ? 47.724 -3.992 13.688 1.00 18.40 233 GLY A N 1
ATOM 1730 C CA . GLY A 1 233 ? 48.371 -4.621 12.546 1.00 20.28 233 GLY A CA 1
ATOM 1731 C C . GLY A 1 233 ? 49.321 -3.791 11.710 1.00 21.87 233 GLY A C 1
ATOM 1732 O O . GLY A 1 233 ? 49.611 -4.161 10.561 1.00 20.69 233 GLY A O 1
ATOM 1733 N N . LEU A 1 234 ? 49.843 -2.681 12.248 1.00 18.09 234 LEU A N 1
ATOM 1734 C CA . LEU A 1 234 ? 51.022 -2.037 11.619 1.00 18.34 234 LEU A CA 1
ATOM 1735 C C . LEU A 1 234 ? 52.271 -2.746 12.051 1.00 18.94 234 LEU A C 1
ATOM 1736 O O . LEU A 1 234 ? 52.351 -3.158 13.195 1.00 20.38 234 LEU A O 1
ATOM 1741 N N . GLY A 1 235 ? 53.271 -2.838 11.167 1.00 16.74 235 GLY A N 1
ATOM 1742 C CA . GLY A 1 235 ? 54.422 -3.703 11.369 1.00 15.99 235 GLY A CA 1
ATOM 1743 C C . GLY A 1 235 ? 54.039 -5.119 10.970 1.00 16.01 235 GLY A C 1
ATOM 1744 O O . GLY A 1 235 ? 52.884 -5.376 10.608 1.00 18.06 235 GLY A O 1
ATOM 1745 N N . SER A 1 236 ? 54.997 -6.023 11.068 1.00 17.51 236 SER A N 1
ATOM 1746 C CA . SER A 1 236 ? 54.716 -7.453 10.827 1.00 19.52 236 SER A CA 1
ATOM 1747 C C . SER A 1 236 ? 55.662 -8.339 11.614 1.00 20.94 236 SER A C 1
ATOM 1748 O O . SER A 1 236 ? 56.705 -7.925 12.052 1.00 23.16 236 SER A O 1
ATOM 1751 N N . PHE A 1 237 ? 55.271 -9.607 11.752 1.00 19.60 237 PHE A N 1
ATOM 1752 C CA . PHE A 1 237 ? 56.052 -10.630 12.372 1.00 18.39 237 PHE A CA 1
ATOM 1753 C C . PHE A 1 237 ? 56.895 -11.406 11.357 1.00 19.16 237 PHE A C 1
ATOM 1754 O O . PHE A 1 237 ? 57.663 -12.298 11.738 1.00 19.12 237 PHE A O 1
ATOM 1762 N N . THR A 1 238 ? 56.783 -11.054 10.073 1.00 17.42 238 THR A N 1
ATOM 1763 C CA . THR A 1 238 ? 57.390 -11.880 9.023 1.00 19.79 238 THR A CA 1
ATOM 1764 C C . THR A 1 238 ? 58.909 -11.854 8.931 1.00 20.41 238 THR A C 1
ATOM 1765 O O . THR A 1 238 ? 59.533 -12.765 8.363 1.00 20.15 238 THR A O 1
ATOM 1769 N N . SER A 1 239 ? 59.557 -10.790 9.448 1.00 17.26 239 SER A N 1
ATOM 1770 C CA . SER A 1 239 ? 60.985 -10.795 9.550 1.00 18.03 239 SER A CA 1
ATOM 1771 C C . SER A 1 239 ? 61.430 -9.750 10.595 1.00 21.37 239 SER A C 1
ATOM 1772 O O . SER A 1 239 ? 60.645 -8.891 10.979 1.00 21.84 239 SER A O 1
ATOM 1775 N N . GLY A 1 240 ? 62.687 -9.828 11.006 1.00 18.91 240 GLY A N 1
ATOM 1776 C CA . GLY A 1 240 ? 63.230 -8.918 12.047 1.00 18.76 240 GLY A CA 1
ATOM 1777 C C . GLY A 1 240 ? 63.102 -7.472 11.600 1.00 22.33 240 GLY A C 1
ATOM 1778 O O . GLY A 1 240 ? 62.620 -6.613 12.362 1.00 21.35 240 GLY A O 1
ATOM 1779 N N . ASP A 1 241 ? 63.422 -7.219 10.342 1.00 19.99 241 ASP A N 1
ATOM 1780 C CA . ASP A 1 241 ? 63.338 -5.828 9.855 1.00 21.23 241 ASP A CA 1
ATOM 1781 C C . ASP A 1 241 ? 61.933 -5.271 9.768 1.00 22.85 241 ASP A C 1
ATOM 1782 O O . ASP A 1 241 ? 61.752 -4.040 9.829 1.00 21.00 241 ASP A O 1
ATOM 1787 N N . HIS A 1 242 ? 60.922 -6.125 9.600 1.00 19.58 242 HIS A N 1
ATOM 1788 C CA . HIS A 1 242 ? 59.542 -5.665 9.492 1.00 20.10 242 HIS A CA 1
ATOM 1789 C C . HIS A 1 242 ? 58.834 -5.431 10.831 1.00 15.60 242 HIS A C 1
ATOM 1790 O O . HIS A 1 242 ? 57.748 -4.837 10.854 1.00 19.53 242 HIS A O 1
ATOM 1797 N N . ARG A 1 243 ? 59.414 -5.939 11.925 1.00 18.61 243 ARG A N 1
ATOM 1798 C CA A ARG A 1 243 ? 58.842 -5.746 13.244 0.50 19.24 243 ARG A CA 1
ATOM 1799 C CA B ARG A 1 243 ? 58.886 -5.746 13.269 0.50 17.24 243 ARG A CA 1
ATOM 1800 C C . ARG A 1 243 ? 58.900 -4.253 13.575 1.00 17.19 243 ARG A C 1
ATOM 1801 O O . ARG A 1 243 ? 59.935 -3.598 13.360 1.00 18.58 243 ARG A O 1
ATOM 1816 N N . LEU A 1 244 ? 57.768 -3.718 14.031 1.00 17.98 244 LEU A N 1
ATOM 1817 C CA A LEU A 1 244 ? 57.676 -2.266 14.249 0.50 19.41 244 LEU A CA 1
ATOM 1818 C CA B LEU A 1 244 ? 57.670 -2.270 14.254 0.50 21.48 244 LEU A CA 1
ATOM 1819 C C . LEU A 1 244 ? 58.635 -1.853 15.353 1.00 20.59 244 LEU A C 1
ATOM 1820 O O . LEU A 1 244 ? 59.187 -0.719 15.330 1.00 20.80 244 LEU A O 1
ATOM 1829 N N . ASP A 1 245 ? 58.862 -2.737 16.333 1.00 19.26 245 ASP A N 1
ATOM 1830 C CA . ASP A 1 245 ? 59.808 -2.384 17.390 1.00 21.08 245 ASP A CA 1
ATOM 1831 C C . ASP A 1 245 ? 61.230 -2.219 16.880 1.00 18.95 245 ASP A C 1
ATOM 1832 O O . ASP A 1 245 ? 61.967 -1.350 17.354 1.00 20.19 245 ASP A O 1
ATOM 1837 N N . SER A 1 246 ? 61.642 -3.016 15.906 1.00 17.15 246 SER A N 1
ATOM 1838 C CA . SER A 1 246 ? 62.921 -2.843 15.246 1.00 17.08 246 SER A CA 1
ATOM 1839 C C . SER A 1 246 ? 63.031 -1.452 14.605 1.00 16.36 246 SER A C 1
ATOM 1840 O O . SER A 1 246 ? 64.049 -0.775 14.724 1.00 16.59 246 SER A O 1
ATOM 1843 N N . GLN A 1 247 ? 62.011 -1.116 13.846 1.00 16.95 247 GLN A N 1
ATOM 1844 C CA . GLN A 1 247 ? 61.971 0.132 13.086 1.00 15.75 247 GLN A CA 1
ATOM 1845 C C . GLN A 1 247 ? 61.982 1.328 14.030 1.00 15.88 247 GLN A C 1
ATOM 1846 O O . GLN A 1 247 ? 62.684 2.325 13.783 1.00 17.91 247 GLN A O 1
ATOM 1852 N N . LEU A 1 248 ? 61.195 1.245 15.084 1.00 17.23 248 LEU A N 1
ATOM 1853 C CA . LEU A 1 248 ? 61.148 2.328 16.097 1.00 18.75 248 LEU A CA 1
ATOM 1854 C C . LEU A 1 248 ? 62.472 2.444 16.824 1.00 18.47 248 LEU A C 1
ATOM 1855 O O . LEU A 1 248 ? 62.983 3.548 17.073 1.00 17.86 248 LEU A O 1
ATOM 1860 N N . ALA A 1 249 ? 63.072 1.316 17.170 1.00 15.87 249 ALA A N 1
ATOM 1861 C CA . ALA A 1 249 ? 64.369 1.331 17.830 1.00 18.11 249 ALA A CA 1
ATOM 1862 C C . ALA A 1 249 ? 65.440 2.000 16.985 1.00 20.33 249 ALA A C 1
ATOM 1863 O O . ALA A 1 249 ? 66.259 2.776 17.509 1.00 21.30 249 ALA A O 1
ATOM 1865 N N . ALA A 1 250 ? 65.455 1.706 15.682 1.00 18.41 250 ALA A N 1
ATOM 1866 C CA . ALA A 1 250 ? 66.421 2.321 14.776 1.00 16.69 250 ALA A CA 1
ATOM 1867 C C . ALA A 1 250 ? 66.206 3.846 14.788 1.00 16.51 250 ALA A C 1
ATOM 1868 O O . ALA A 1 250 ? 67.184 4.580 14.925 1.00 19.08 250 ALA A O 1
ATOM 1870 N N . ALA A 1 251 ? 64.958 4.258 14.633 1.00 17.43 251 ALA A N 1
ATOM 1871 C CA . ALA A 1 251 ? 64.632 5.692 14.477 1.00 16.68 251 ALA A CA 1
ATOM 1872 C C . ALA A 1 251 ? 64.953 6.457 15.742 1.00 21.78 251 ALA A C 1
ATOM 1873 O O . ALA A 1 251 ? 65.464 7.585 15.662 1.00 19.22 251 ALA A O 1
ATOM 1875 N N . VAL A 1 252 ? 64.711 5.859 16.904 1.00 16.88 252 VAL A N 1
ATOM 1876 C CA . VAL A 1 252 ? 64.928 6.565 18.178 1.00 16.31 252 VAL A CA 1
ATOM 1877 C C . VAL A 1 252 ? 66.400 6.487 18.599 1.00 18.80 252 VAL A C 1
ATOM 1878 O O . VAL A 1 252 ? 66.999 7.481 19.054 1.00 19.56 252 VAL A O 1
ATOM 1882 N N . MET A 1 253 ? 67.053 5.335 18.452 1.00 17.91 253 MET A N 1
ATOM 1883 C CA A MET A 1 253 ? 68.445 5.217 18.862 0.50 13.86 253 MET A CA 1
ATOM 1884 C CA B MET A 1 253 ? 68.455 5.227 18.839 0.50 19.16 253 MET A CA 1
ATOM 1885 C C . MET A 1 253 ? 69.374 6.101 18.002 1.00 17.89 253 MET A C 1
ATOM 1886 O O . MET A 1 253 ? 70.440 6.473 18.457 1.00 22.33 253 MET A O 1
ATOM 1895 N N . GLY A 1 254 ? 68.953 6.394 16.785 1.00 18.48 254 GLY A N 1
ATOM 1896 C CA . GLY A 1 254 ? 69.692 7.243 15.864 1.00 20.01 254 GLY A CA 1
ATOM 1897 C C . GLY A 1 254 ? 69.651 8.717 16.209 1.00 20.44 254 GLY A C 1
ATOM 1898 O O . GLY A 1 254 ? 70.333 9.487 15.551 1.00 18.65 254 GLY A O 1
ATOM 1899 N N . ILE A 1 255 ? 68.866 9.085 17.209 1.00 18.15 255 ILE A N 1
ATOM 1900 C CA . ILE A 1 255 ? 68.855 10.458 17.698 1.00 16.98 255 ILE A CA 1
ATOM 1901 C C . ILE A 1 255 ? 70.108 10.688 18.515 1.00 18.49 255 ILE A C 1
ATOM 1902 O O . ILE A 1 255 ? 70.539 9.866 19.339 1.00 17.57 255 ILE A O 1
ATOM 1907 N N . GLN A 1 256 ? 70.721 11.854 18.310 1.00 18.69 256 GLN A N 1
ATOM 1908 C CA . GLN A 1 256 ? 71.909 12.236 19.043 1.00 20.14 256 GLN A CA 1
ATOM 1909 C C . GLN A 1 256 ? 71.721 12.089 20.571 1.00 14.13 256 GLN A C 1
ATOM 1910 O O . GLN A 1 256 ? 70.677 12.457 21.093 1.00 20.37 256 GLN A O 1
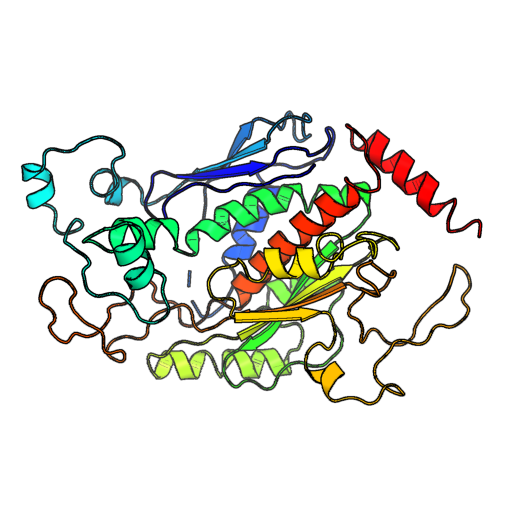ATOM 1916 N N . ALA A 1 257 ? 72.730 11.498 21.198 1.00 18.10 257 ALA A N 1
ATOM 1917 C CA . ALA A 1 257 ? 72.831 11.279 22.634 1.00 18.86 257 ALA A CA 1
ATOM 1918 C C . ALA A 1 257 ? 71.965 10.179 23.224 1.00 19.56 257 ALA A C 1
ATOM 1919 O O . ALA A 1 257 ? 72.024 9.953 24.433 1.00 19.86 257 ALA A O 1
ATOM 1921 N N . ILE A 1 258 ? 71.185 9.495 22.384 1.00 17.71 258 ILE A N 1
ATOM 1922 C CA . ILE A 1 258 ? 70.344 8.391 22.913 1.00 17.39 258 ILE A CA 1
ATOM 1923 C C . ILE A 1 258 ? 71.217 7.125 23.059 1.00 19.45 258 ILE A C 1
ATOM 1924 O O . ILE A 1 258 ? 71.951 6.734 22.141 1.00 19.72 258 ILE A O 1
ATOM 1929 N N . LYS A 1 259 ? 71.129 6.470 24.224 1.00 17.09 259 LYS A N 1
ATOM 1930 C CA . LYS A 1 259 ? 71.944 5.300 24.559 1.00 17.45 259 LYS A CA 1
ATOM 1931 C C . LYS A 1 259 ? 71.080 4.082 24.924 1.00 15.94 259 LYS A C 1
ATOM 1932 O O . LYS A 1 259 ? 71.611 3.025 25.198 1.00 20.16 259 LYS A O 1
ATOM 1938 N N . GLY A 1 260 ? 69.789 4.263 24.924 1.00 18.12 260 GLY A N 1
ATOM 1939 C CA . GLY A 1 260 ? 68.860 3.124 25.204 1.00 18.65 260 GLY A CA 1
ATOM 1940 C C . GLY A 1 260 ? 67.470 3.371 24.712 1.00 19.90 260 GLY A C 1
ATOM 1941 O O . GLY A 1 260 ? 66.999 4.479 24.704 1.00 17.20 260 GLY A O 1
ATOM 1942 N N . VAL A 1 261 ? 66.743 2.288 24.344 1.00 16.01 261 VAL A N 1
ATOM 1943 C CA . VAL A 1 261 ? 65.369 2.404 23.897 1.00 15.25 261 VAL A CA 1
ATOM 1944 C C . VAL A 1 261 ? 64.630 1.186 24.502 1.00 17.89 261 VAL A C 1
ATOM 1945 O O . VAL A 1 261 ? 65.182 0.083 24.544 1.00 19.08 261 VAL A O 1
ATOM 1949 N N . GLU A 1 262 ? 63.425 1.440 24.954 1.00 16.35 262 GLU A N 1
ATOM 1950 C CA . GLU A 1 262 ? 62.492 0.411 25.488 1.00 18.48 262 GLU A CA 1
ATOM 1951 C C . GLU A 1 262 ? 61.153 0.566 24.854 1.00 18.46 262 GLU A C 1
ATOM 1952 O O . GLU A 1 262 ? 60.691 1.674 24.594 1.00 19.40 262 GLU A O 1
ATOM 1958 N N . ILE A 1 263 ? 60.434 -0.565 24.706 1.00 17.41 263 ILE A N 1
ATOM 1959 C CA . ILE A 1 263 ? 59.038 -0.589 24.346 1.00 19.20 263 ILE A CA 1
ATOM 1960 C C . ILE A 1 263 ? 58.250 -1.023 25.583 1.00 19.57 263 ILE A C 1
ATOM 1961 O O . ILE A 1 263 ? 58.585 -2.002 26.232 1.00 20.60 263 ILE A O 1
ATOM 1966 N N . GLY A 1 264 ? 57.242 -0.256 25.945 1.00 19.50 264 GLY A N 1
ATOM 1967 C CA . GLY A 1 264 ? 56.452 -0.558 27.129 1.00 22.12 264 GLY A CA 1
ATOM 1968 C C . GLY A 1 264 ? 57.332 -0.631 28.352 1.00 27.69 264 GLY A C 1
ATOM 1969 O O . GLY A 1 264 ? 58.252 0.181 28.540 1.00 23.21 264 GLY A O 1
ATOM 1970 N N . ASP A 1 265 ? 57.101 -1.649 29.180 1.00 24.09 265 ASP A N 1
ATOM 1971 C CA . ASP A 1 265 ? 57.855 -1.789 30.420 1.00 23.86 265 ASP A CA 1
ATOM 1972 C C . ASP A 1 265 ? 59.295 -2.301 30.242 1.00 22.70 265 ASP A C 1
ATOM 1973 O O . ASP A 1 265 ? 60.002 -2.495 31.204 1.00 24.18 265 ASP A O 1
ATOM 1978 N N . GLY A 1 266 ? 59.718 -2.545 28.999 1.00 20.67 266 GLY A N 1
ATOM 1979 C CA . GLY A 1 266 ? 61.114 -2.701 28.669 1.00 22.97 266 GLY A CA 1
ATOM 1980 C C . GLY A 1 266 ? 61.964 -3.576 29.562 1.00 25.85 266 GLY A C 1
ATOM 1981 O O . GLY A 1 266 ? 61.694 -4.766 29.718 1.00 23.04 266 GLY A O 1
ATOM 1982 N N . PHE A 1 267 ? 63.045 -3.015 30.107 1.00 19.28 267 PHE A N 1
ATOM 1983 C CA . PHE A 1 267 ? 63.991 -3.781 30.895 1.00 19.60 267 PHE A CA 1
ATOM 1984 C C . PHE A 1 267 ? 63.316 -4.362 32.172 1.00 20.80 267 PHE A C 1
ATOM 1985 O O . PHE A 1 267 ? 63.761 -5.400 32.692 1.00 23.42 267 PHE A O 1
ATOM 1993 N N . GLN A 1 268 ? 62.272 -3.705 32.659 1.00 20.46 268 GLN A N 1
ATOM 1994 C CA . GLN A 1 268 ? 61.564 -4.204 33.870 1.00 22.57 268 GLN A CA 1
ATOM 1995 C C . GLN A 1 268 ? 60.779 -5.474 33.553 1.00 23.87 268 GLN A C 1
ATOM 1996 O O . GLN A 1 268 ? 60.732 -6.403 34.350 1.00 22.36 268 GLN A O 1
ATOM 2002 N N . THR A 1 269 ? 60.242 -5.546 32.352 1.00 19.51 269 THR A N 1
ATOM 2003 C CA . THR A 1 269 ? 59.599 -6.796 31.896 1.00 21.72 269 THR A CA 1
ATOM 2004 C C . THR A 1 269 ? 60.529 -8.001 31.996 1.00 22.48 269 THR A C 1
ATOM 2005 O O . THR A 1 269 ? 60.104 -9.111 32.318 1.00 20.16 269 THR A O 1
ATOM 2009 N N . ALA A 1 270 ? 61.813 -7.829 31.725 1.00 19.07 270 ALA A N 1
ATOM 2010 C CA . ALA A 1 270 ? 62.802 -8.873 31.792 1.00 20.58 270 ALA A CA 1
ATOM 2011 C C . ALA A 1 270 ? 63.032 -9.406 33.200 1.00 18.71 270 ALA A C 1
ATOM 2012 O O . ALA A 1 270 ? 63.699 -10.442 33.361 1.00 21.49 270 ALA A O 1
ATOM 2014 N N . ARG A 1 271 ? 62.532 -8.677 34.200 1.00 19.41 271 ARG A N 1
ATOM 2015 C CA . ARG A 1 271 ? 62.707 -9.086 35.601 1.00 19.52 271 ARG A CA 1
ATOM 2016 C C . ARG A 1 271 ? 61.440 -9.736 36.152 1.00 22.98 271 ARG A C 1
ATOM 2017 O O . ARG A 1 271 ? 61.411 -10.138 37.311 1.00 24.89 271 ARG A O 1
ATOM 2025 N N . ARG A 1 272 ? 60.416 -9.864 35.325 1.00 21.48 272 ARG A N 1
ATOM 2026 C CA . ARG A 1 272 ? 59.095 -10.296 35.775 1.00 20.33 272 ARG A CA 1
ATOM 2027 C C . ARG A 1 272 ? 58.834 -11.744 35.348 1.00 25.13 272 ARG A C 1
ATOM 2028 O O . ARG A 1 272 ? 59.393 -12.232 34.374 1.00 23.13 272 ARG A O 1
ATOM 2036 N N . ARG A 1 273 ? 57.971 -12.420 36.102 1.00 24.43 273 ARG A N 1
ATOM 2037 C CA . ARG A 1 273 ? 57.528 -13.760 35.676 1.00 22.83 273 ARG A CA 1
ATOM 2038 C C . ARG A 1 273 ? 56.494 -13.687 34.577 1.00 18.80 273 ARG A C 1
ATOM 2039 O O . ARG A 1 273 ? 55.734 -12.711 34.473 1.00 23.11 273 ARG A O 1
ATOM 2047 N N . GLY A 1 274 ? 56.405 -14.746 33.775 1.00 20.86 274 GLY A N 1
ATOM 2048 C CA . GLY A 1 274 ? 55.458 -14.810 32.683 1.00 23.62 274 GLY A CA 1
ATOM 2049 C C . GLY A 1 274 ? 54.044 -14.609 33.139 1.00 22.68 274 GLY A C 1
ATOM 2050 O O . GLY A 1 274 ? 53.234 -14.043 32.432 1.00 24.79 274 GLY A O 1
ATOM 2051 N N . SER A 1 275 ? 53.716 -15.084 34.352 1.00 24.34 275 SER A N 1
ATOM 2052 C CA . SER A 1 275 ? 52.404 -14.822 34.923 1.00 24.19 275 SER A CA 1
ATOM 2053 C C . SER A 1 275 ? 52.022 -13.357 35.161 1.00 24.30 275 SER A C 1
ATOM 2054 O O . SER A 1 275 ? 50.836 -13.037 35.276 1.00 29.69 275 SER A O 1
ATOM 2057 N N . ARG A 1 276 ? 53.013 -12.458 35.201 1.00 25.16 276 ARG A N 1
ATOM 2058 C CA . ARG A 1 276 ? 52.762 -11.040 35.454 1.00 28.09 276 ARG A CA 1
ATOM 2059 C C . ARG A 1 276 ? 53.396 -10.081 34.414 1.00 28.15 276 ARG A C 1
ATOM 2060 O O . ARG A 1 276 ? 53.362 -8.853 34.596 1.00 28.03 276 ARG A O 1
ATOM 2068 N N . ALA A 1 277 ? 53.872 -10.640 33.301 1.00 24.67 277 ALA A N 1
ATOM 2069 C CA . ALA A 1 277 ? 54.656 -9.883 32.304 1.00 24.27 277 ALA A CA 1
ATOM 2070 C C . ALA A 1 277 ? 53.840 -9.362 31.114 1.00 27.45 277 ALA A C 1
ATOM 2071 O O . ALA A 1 277 ? 54.241 -8.368 30.472 1.00 23.92 277 ALA A O 1
ATOM 2073 N N . HIS A 1 278 ? 52.694 -9.992 30.824 1.00 23.84 278 HIS A N 1
ATOM 2074 C CA . HIS A 1 278 ? 51.929 -9.745 29.586 1.00 21.98 278 HIS A CA 1
ATOM 2075 C C . HIS A 1 278 ? 50.543 -9.172 29.824 1.00 23.73 278 HIS A C 1
ATOM 2076 O O . HIS A 1 278 ? 50.081 -9.050 30.956 1.00 24.11 278 HIS A O 1
ATOM 2083 N N . ASP A 1 279 ? 49.861 -8.803 28.747 1.00 20.22 279 ASP A N 1
ATOM 2084 C CA . ASP A 1 279 ? 48.580 -8.174 28.838 1.00 19.54 279 ASP A CA 1
ATOM 2085 C C . ASP A 1 279 ? 47.467 -9.147 28.445 1.00 24.56 279 ASP A C 1
ATOM 2086 O O . ASP A 1 279 ? 47.273 -9.484 27.273 1.00 22.82 279 ASP A O 1
ATOM 2091 N N . GLU A 1 280 ? 46.729 -9.609 29.445 1.00 28.83 280 GLU A N 1
ATOM 2092 C CA . GLU A 1 280 ? 45.663 -10.555 29.171 1.00 26.14 280 GLU A CA 1
ATOM 2093 C C . GLU A 1 280 ? 44.546 -9.923 28.373 1.00 27.80 280 GLU A C 1
ATOM 2094 O O . GLU A 1 280 ? 44.382 -8.691 28.360 1.00 27.10 280 GLU A O 1
ATOM 2100 N N . MET A 1 281 ? 43.784 -10.762 27.650 1.00 25.54 281 MET A N 1
ATOM 2101 C CA . MET A 1 281 ? 42.704 -10.273 26.824 1.00 26.72 281 MET A CA 1
ATOM 2102 C C . MET A 1 281 ? 41.337 -10.741 27.354 1.00 25.09 281 MET A C 1
ATOM 2103 O O . MET A 1 281 ? 41.230 -11.857 27.848 1.00 30.68 281 MET A O 1
ATOM 2108 N N . TYR A 1 282 ? 40.348 -9.871 27.201 1.00 30.34 282 TYR A N 1
ATOM 2109 C CA . TYR A 1 282 ? 38.981 -10.104 27.661 1.00 36.21 282 TYR A CA 1
ATOM 2110 C C . TYR A 1 282 ? 37.977 -9.650 26.613 1.00 36.32 282 TYR A C 1
ATOM 2111 O O . TYR A 1 282 ? 38.259 -8.746 25.826 1.00 36.18 282 TYR A O 1
ATOM 2120 N N . PRO A 1 283 ? 36.773 -10.265 26.596 1.00 37.80 283 PRO A N 1
ATOM 2121 C CA . PRO A 1 283 ? 35.700 -9.816 25.716 1.00 39.18 283 PRO A CA 1
ATOM 2122 C C . PRO A 1 283 ? 35.237 -8.393 25.963 1.00 42.50 283 PRO A C 1
ATOM 2123 O O . PRO A 1 283 ? 35.281 -7.901 27.084 1.00 48.81 283 PRO A O 1
ATOM 2127 N N . GLY A 1 284 ? 34.772 -7.750 24.906 1.00 48.51 284 GLY A N 1
ATOM 2128 C CA . GLY A 1 284 ? 34.260 -6.398 24.997 1.00 57.04 284 GLY A CA 1
ATOM 2129 C C . GLY A 1 284 ? 33.226 -6.178 23.917 1.00 64.75 284 GLY A C 1
ATOM 2130 O O . GLY A 1 284 ? 33.096 -6.999 22.999 1.00 67.70 284 GLY A O 1
ATOM 2131 N N . PRO A 1 285 ? 32.494 -5.059 24.004 1.00 73.37 285 PRO A N 1
ATOM 2132 C CA . PRO A 1 285 ? 31.444 -4.794 23.027 1.00 76.60 285 PRO A CA 1
ATOM 2133 C C . PRO A 1 285 ? 31.984 -4.853 21.603 1.00 77.32 285 PRO A C 1
ATOM 2134 O O . PRO A 1 285 ? 31.509 -5.649 20.792 1.00 76.89 285 PRO A O 1
ATOM 2138 N N . ASP A 1 286 ? 33.004 -4.041 21.335 1.00 75.90 286 ASP A N 1
ATOM 2139 C CA . ASP A 1 286 ? 33.522 -3.843 19.989 1.00 71.81 286 ASP A CA 1
ATOM 2140 C C . ASP A 1 286 ? 34.941 -4.391 19.883 1.00 65.45 286 ASP A C 1
ATOM 2141 O O . ASP A 1 286 ? 35.838 -3.724 19.363 1.00 69.39 286 ASP A O 1
ATOM 2146 N N . GLY A 1 287 ? 35.139 -5.606 20.389 1.00 56.45 287 GLY A N 1
ATOM 2147 C CA . GLY A 1 287 ? 36.424 -6.296 20.265 1.00 52.13 287 GLY A CA 1
ATOM 2148 C C . GLY A 1 287 ? 37.097 -6.602 21.589 1.00 44.55 287 GLY A C 1
ATOM 2149 O O . GLY A 1 287 ? 36.634 -6.193 22.650 1.00 49.06 287 GLY A O 1
ATOM 2150 N N . VAL A 1 288 ? 38.194 -7.347 21.498 1.00 40.42 288 VAL A N 1
ATOM 2151 C CA . VAL A 1 288 ? 39.021 -7.714 22.642 1.00 41.14 288 VAL A CA 1
ATOM 2152 C C . VAL A 1 288 ? 39.472 -6.446 23.390 1.00 38.29 288 VAL A C 1
ATOM 2153 O O . VAL A 1 288 ? 39.778 -5.436 22.768 1.00 34.71 288 VAL A O 1
ATOM 2157 N N . VAL A 1 289 ? 39.469 -6.500 24.722 1.00 36.95 289 VAL A N 1
ATOM 2158 C CA . VAL A 1 289 ? 39.974 -5.392 25.551 1.00 36.37 289 VAL A CA 1
ATOM 2159 C C . VAL A 1 289 ? 41.013 -5.924 26.518 1.00 31.29 289 VAL A C 1
ATOM 2160 O O . VAL A 1 289 ? 41.091 -7.115 26.759 1.00 31.19 289 VAL A O 1
ATOM 2164 N N . ARG A 1 290 ? 41.852 -5.028 27.041 1.00 31.60 290 ARG A N 1
ATOM 2165 C CA . ARG A 1 290 ? 42.889 -5.393 28.000 1.00 31.91 290 ARG A CA 1
ATOM 2166 C C . ARG A 1 290 ? 42.854 -4.404 29.151 1.00 25.83 290 ARG A C 1
ATOM 2167 O O . ARG A 1 290 ? 42.361 -3.273 29.007 1.00 31.82 290 ARG A O 1
ATOM 2180 N N . SER A 1 291 ? 43.346 -4.849 30.294 1.00 32.00 291 SER A N 1
ATOM 2181 C CA . SER A 1 291 ? 43.384 -3.994 31.478 1.00 32.30 291 SER A CA 1
ATOM 2182 C C . SER A 1 291 ? 44.793 -3.475 31.790 1.00 31.31 291 SER A C 1
ATOM 2183 O O . SER A 1 291 ? 44.943 -2.566 32.614 1.00 31.37 291 SER A O 1
ATOM 2186 N N . THR A 1 292 ? 45.811 -4.037 31.135 1.00 26.37 292 THR A N 1
ATOM 2187 C CA . THR A 1 292 ? 47.189 -3.588 31.280 1.00 23.91 292 THR A CA 1
ATOM 2188 C C . THR A 1 292 ? 47.811 -3.348 29.889 1.00 23.24 292 THR A C 1
ATOM 2189 O O . THR A 1 292 ? 47.308 -3.835 28.870 1.00 24.55 292 THR A O 1
ATOM 2193 N N . ASN A 1 293 ? 48.883 -2.572 29.887 1.00 21.85 293 ASN A N 1
ATOM 2194 C CA . ASN A 1 293 ? 49.659 -2.335 28.657 1.00 22.65 293 ASN A CA 1
ATOM 2195 C C . ASN A 1 293 ? 51.142 -2.404 28.914 1.00 23.07 293 ASN A C 1
ATOM 2196 O O . ASN A 1 293 ? 51.923 -1.511 28.536 1.00 23.28 293 ASN A O 1
ATOM 2201 N N . ARG A 1 294 ? 51.558 -3.520 29.483 1.00 18.75 294 ARG A N 1
ATOM 2202 C CA . ARG A 1 294 ? 52.944 -3.774 29.752 1.00 18.74 294 ARG A CA 1
ATOM 2203 C C . ARG A 1 294 ? 53.769 -3.843 28.473 1.00 20.85 294 ARG A C 1
ATOM 2204 O O . ARG A 1 294 ? 54.959 -3.483 28.469 1.00 20.58 294 ARG A O 1
ATOM 2212 N N . ALA A 1 295 ? 53.131 -4.317 27.403 1.00 21.87 295 ALA A N 1
ATOM 2213 C CA . ALA A 1 295 ? 53.766 -4.486 26.104 1.00 19.31 295 ALA A CA 1
ATOM 2214 C C . ALA A 1 295 ? 54.062 -3.148 25.425 1.00 17.66 295 ALA A C 1
ATOM 2215 O O . ALA A 1 295 ? 54.796 -3.131 24.449 1.00 19.82 295 ALA A O 1
ATOM 2217 N N . GLY A 1 296 ? 53.446 -2.061 25.908 1.00 19.41 296 GLY A N 1
ATOM 2218 C CA . GLY A 1 296 ? 53.578 -0.765 25.238 1.00 17.39 296 GLY A CA 1
ATOM 2219 C C . GLY A 1 296 ? 53.020 -0.716 23.829 1.00 20.75 296 GLY A C 1
ATOM 2220 O O . GLY A 1 296 ? 53.596 -0.035 22.989 1.00 19.68 296 GLY A O 1
ATOM 2221 N N . GLY A 1 297 ? 51.915 -1.428 23.570 1.00 18.40 297 GLY A N 1
ATOM 2222 C CA . GLY A 1 297 ? 51.178 -1.312 22.320 1.00 16.46 297 GLY A CA 1
ATOM 2223 C C . GLY A 1 297 ? 51.726 -2.138 21.157 1.00 20.36 297 GLY A C 1
ATOM 2224 O O . GLY A 1 297 ? 51.189 -2.025 20.049 1.00 21.61 297 GLY A O 1
ATOM 2225 N N . LEU A 1 298 ? 52.754 -2.965 21.405 1.00 20.08 298 LEU A N 1
ATOM 2226 C CA . LEU A 1 298 ? 53.314 -3.857 20.374 1.00 20.83 298 LEU A CA 1
ATOM 2227 C C . LEU A 1 298 ? 53.424 -5.292 20.849 1.00 20.72 298 LEU A C 1
ATOM 2228 O O . LEU A 1 298 ? 53.959 -5.554 21.934 1.00 21.64 298 LEU A O 1
ATOM 2233 N N . GLU A 1 299 ? 52.950 -6.232 20.024 1.00 19.60 299 GLU A N 1
ATOM 2234 C CA . GLU A 1 299 ? 53.180 -7.667 20.259 1.00 19.37 299 GLU A CA 1
ATOM 2235 C C . GLU A 1 299 ? 53.544 -8.316 18.941 1.00 17.48 299 GLU A C 1
ATOM 2236 O O . GLU A 1 299 ? 52.881 -8.057 17.927 1.00 20.35 299 GLU A O 1
ATOM 2242 N N . GLY A 1 300 ? 54.559 -9.160 18.973 1.00 21.25 300 GLY A N 1
ATOM 2243 C CA . GLY A 1 300 ? 55.030 -9.849 17.792 1.00 21.67 300 GLY A CA 1
ATOM 2244 C C . GLY A 1 300 ? 55.394 -8.946 16.639 1.00 22.21 300 GLY A C 1
ATOM 2245 O O . GLY A 1 300 ? 55.349 -9.358 15.473 1.00 23.76 300 GLY A O 1
ATOM 2246 N N . GLY A 1 301 ? 55.790 -7.705 16.984 1.00 19.80 301 GLY A N 1
ATOM 2247 C CA . GLY A 1 301 ? 56.216 -6.708 16.007 1.00 21.88 301 GLY A CA 1
ATOM 2248 C C . GLY A 1 301 ? 55.130 -5.844 15.405 1.00 18.69 301 GLY A C 1
ATOM 2249 O O . GLY A 1 301 ? 55.424 -5.093 14.445 1.00 18.00 301 GLY A O 1
ATOM 2250 N N . MET A 1 302 ? 53.898 -5.955 15.916 1.00 16.85 302 MET A N 1
ATOM 2251 C CA . MET A 1 302 ? 52.741 -5.256 15.394 1.00 14.19 302 MET A CA 1
ATOM 2252 C C . MET A 1 302 ? 52.012 -4.448 16.449 1.00 17.15 302 MET A C 1
ATOM 2253 O O . MET A 1 302 ? 51.957 -4.821 17.635 1.00 18.34 302 MET A O 1
ATOM 2258 N N . THR A 1 303 ? 51.391 -3.366 16.011 1.00 18.31 303 THR A N 1
ATOM 2259 C CA . THR A 1 303 ? 50.467 -2.641 16.866 1.00 17.28 303 THR A CA 1
ATOM 2260 C C . THR A 1 303 ? 49.306 -3.531 17.267 1.00 18.98 303 THR A C 1
ATOM 2261 O O . THR A 1 303 ? 48.744 -4.239 16.418 1.00 18.75 303 THR A O 1
ATOM 2265 N N . ASN A 1 304 ? 48.930 -3.458 18.541 1.00 18.63 304 ASN A N 1
ATOM 2266 C CA . ASN A 1 304 ? 47.884 -4.340 19.067 1.00 20.61 304 ASN A CA 1
ATOM 2267 C C . ASN A 1 304 ? 46.647 -3.589 19.523 1.00 28.07 304 ASN A C 1
ATOM 2268 O O . ASN A 1 304 ? 45.768 -4.186 20.103 1.00 34.80 304 ASN A O 1
ATOM 2273 N N . GLY A 1 305 ? 46.590 -2.288 19.258 1.00 23.76 305 GLY A N 1
ATOM 2274 C CA . GLY A 1 305 ? 45.422 -1.457 19.596 1.00 38.04 305 GLY A CA 1
ATOM 2275 C C . GLY A 1 305 ? 45.620 -0.564 20.822 1.00 37.06 305 GLY A C 1
ATOM 2276 O O . GLY A 1 305 ? 44.972 0.484 20.965 1.00 39.15 305 GLY A O 1
ATOM 2277 N N . GLN A 1 306 ? 46.532 -0.969 21.688 1.00 21.82 306 GLN A N 1
ATOM 2278 C CA . GLN A 1 306 ? 46.825 -0.240 22.931 1.00 22.92 306 GLN A CA 1
ATOM 2279 C C . GLN A 1 306 ? 47.776 0.925 22.635 1.00 22.90 306 GLN A C 1
ATOM 2280 O O . GLN A 1 306 ? 48.377 0.975 21.561 1.00 22.99 306 GLN A O 1
ATOM 2286 N N . PRO A 1 307 ? 47.899 1.881 23.574 1.00 22.98 307 PRO A N 1
ATOM 2287 C CA . PRO A 1 307 ? 48.842 2.957 23.350 1.00 24.44 307 PRO A CA 1
ATOM 2288 C C . PRO A 1 307 ? 50.223 2.423 23.095 1.00 20.15 307 PRO A C 1
ATOM 2289 O O . PRO A 1 307 ? 50.710 1.533 23.787 1.00 21.77 307 PRO A O 1
ATOM 2293 N N . LEU A 1 308 ? 50.878 3.012 22.094 1.00 19.57 308 LEU A N 1
ATOM 2294 C CA . LEU A 1 308 ? 52.260 2.722 21.855 1.00 18.20 308 LEU A CA 1
ATOM 2295 C C . LEU A 1 308 ? 53.096 3.557 22.803 1.00 21.64 308 LEU A C 1
ATOM 2296 O O . LEU A 1 308 ? 52.880 4.763 22.892 1.00 22.47 308 LEU A O 1
ATOM 2301 N N . ARG A 1 309 ? 54.009 2.914 23.500 1.00 18.69 309 ARG A N 1
ATOM 2302 C CA . ARG A 1 309 ? 54.898 3.572 24.466 1.00 17.24 309 ARG A CA 1
ATOM 2303 C C . ARG A 1 309 ? 56.347 3.249 24.187 1.00 23.05 309 ARG A C 1
ATOM 2304 O O . ARG A 1 309 ? 56.759 2.096 24.265 1.00 20.62 309 ARG A O 1
ATOM 2312 N N . VAL A 1 310 ? 57.140 4.273 23.836 1.00 17.44 310 VAL A N 1
ATOM 2313 C CA . VAL A 1 310 ? 58.539 4.092 23.491 1.00 17.70 310 VAL A CA 1
ATOM 2314 C C . VAL A 1 310 ? 59.335 5.024 24.395 1.00 21.12 310 VAL A C 1
ATOM 2315 O O . VAL A 1 310 ? 59.034 6.222 24.430 1.00 23.22 310 VAL A O 1
ATOM 2319 N N . ARG A 1 311 ? 60.292 4.459 25.106 1.00 19.65 311 ARG A N 1
ATOM 2320 C CA . ARG A 1 311 ? 61.147 5.225 26.033 1.00 19.22 311 ARG A CA 1
ATOM 2321 C C . ARG A 1 311 ? 62.551 5.285 25.534 1.00 23.29 311 ARG A C 1
ATOM 2322 O O . ARG A 1 311 ? 63.106 4.318 24.996 1.00 20.07 311 ARG A O 1
ATOM 2330 N N . ALA A 1 312 ? 63.180 6.454 25.732 1.00 19.13 312 ALA A N 1
ATOM 2331 C CA . ALA A 1 312 ? 64.502 6.682 25.264 1.00 17.81 312 ALA A CA 1
ATOM 2332 C C . ALA A 1 312 ? 65.348 7.249 26.409 1.00 19.15 312 ALA A C 1
ATOM 2333 O O . ALA A 1 312 ? 64.866 8.098 27.150 1.00 19.22 312 ALA A O 1
ATOM 2335 N N . ALA A 1 313 ? 66.567 6.758 26.528 1.00 17.19 313 ALA A N 1
ATOM 2336 C CA . ALA A 1 313 ? 67.552 7.216 27.521 1.00 18.26 313 ALA A CA 1
ATOM 2337 C C . ALA A 1 313 ? 68.571 8.118 26.830 1.00 19.99 313 ALA A C 1
ATOM 2338 O O . ALA A 1 313 ? 69.279 7.666 25.938 1.00 19.22 313 ALA A O 1
ATOM 2340 N N . MET A 1 314 ? 68.686 9.355 27.329 1.00 19.62 314 MET A N 1
ATOM 2341 C CA . MET A 1 314 ? 69.607 10.359 26.777 1.00 18.08 314 MET A CA 1
ATOM 2342 C C . MET A 1 314 ? 70.741 10.606 27.757 1.00 17.99 314 MET A C 1
ATOM 2343 O O . MET A 1 314 ? 70.482 10.872 28.934 1.00 18.13 314 MET A O 1
ATOM 2348 N N . LYS A 1 315 ? 71.970 10.498 27.284 1.00 17.80 315 LYS A N 1
ATOM 2349 C CA . LYS A 1 315 ? 73.157 10.807 28.077 1.00 16.98 315 LYS A CA 1
ATOM 2350 C C . LYS A 1 315 ? 73.248 12.339 28.152 1.00 18.73 315 LYS A C 1
ATOM 2351 O O . LYS A 1 315 ? 72.660 13.052 27.368 1.00 20.97 315 LYS A O 1
ATOM 2357 N N . PRO A 1 316 ? 73.972 12.816 29.137 1.00 20.14 316 PRO A N 1
ATOM 2358 C CA . PRO A 1 316 ? 74.158 14.266 29.081 1.00 26.93 316 PRO A CA 1
ATOM 2359 C C . PRO A 1 316 ? 75.064 14.778 27.927 1.00 27.97 316 PRO A C 1
ATOM 2360 O O . PRO A 1 316 ? 75.998 14.085 27.560 1.00 26.23 316 PRO A O 1
ATOM 2364 N N . ILE A 1 317 ? 74.713 15.851 27.228 1.00 31.51 317 ILE A N 1
ATOM 2365 C CA . ILE A 1 317 ? 74.782 15.969 25.748 1.00 34.55 317 ILE A CA 1
ATOM 2366 C C . ILE A 1 317 ? 75.696 17.223 25.672 1.00 43.45 317 ILE A C 1
ATOM 2367 O O . ILE A 1 317 ? 76.445 17.413 24.707 1.00 34.25 317 ILE A O 1
ATOM 2372 N N . SER A 1 318 ? 75.627 18.074 26.705 1.00 35.45 318 SER A N 1
ATOM 2373 C CA . SER A 1 318 ? 76.493 19.245 26.827 1.00 28.73 318 SER A CA 1
ATOM 2374 C C . SER A 1 318 ? 77.709 18.864 27.629 1.00 34.47 318 SER A C 1
ATOM 2375 O O . SER A 1 318 ? 77.588 18.242 28.697 1.00 29.35 318 SER A O 1
ATOM 2378 N N . THR A 1 319 ? 78.880 19.227 27.119 1.00 27.87 319 THR A N 1
ATOM 2379 C CA . THR A 1 319 ? 80.155 18.966 27.752 1.00 24.54 319 THR A CA 1
ATOM 2380 C C . THR A 1 319 ? 80.390 19.842 28.996 1.00 37.49 319 THR A C 1
ATOM 2381 O O . THR A 1 319 ? 80.094 21.037 28.968 1.00 36.17 319 THR A O 1
ATOM 2385 N N . VAL A 1 320 ? 80.918 19.231 30.064 1.00 34.47 320 VAL A N 1
ATOM 2386 C CA . VAL A 1 320 ? 81.208 19.943 31.337 1.00 34.22 320 VAL A CA 1
ATOM 2387 C C . VAL A 1 320 ? 82.579 20.678 31.316 1.00 36.76 320 VAL A C 1
ATOM 2388 O O . VAL A 1 320 ? 83.651 20.047 31.224 1.00 39.11 320 VAL A O 1
ATOM 2392 N N . PRO A 1 321 ? 82.563 22.002 31.490 1.00 44.04 321 PRO A N 1
ATOM 2393 C CA . PRO A 1 321 ? 83.802 22.801 31.668 1.00 39.46 321 PRO A CA 1
ATOM 2394 C C . PRO A 1 321 ? 84.873 22.252 32.648 1.00 44.15 321 PRO A C 1
ATOM 2395 O O . PRO A 1 321 ? 84.567 21.938 33.804 1.00 42.34 321 PRO A O 1
ATOM 2399 N N . ARG A 1 322 ? 86.114 22.123 32.168 1.00 37.36 322 ARG A N 1
ATOM 2400 C CA . ARG A 1 322 ? 87.300 21.759 32.980 1.00 35.46 322 ARG A CA 1
ATOM 2401 C C . ARG A 1 322 ? 87.388 20.343 33.547 0.50 36.56 322 ARG A C 1
ATOM 2402 O O . ARG A 1 322 ? 88.377 19.994 34.195 0.50 31.63 322 ARG A O 1
ATOM 2410 N N . ALA A 1 323 ? 86.394 19.506 33.281 1.00 33.00 323 ALA A N 1
ATOM 2411 C CA . ALA A 1 323 ? 86.325 18.220 33.957 1.00 38.27 323 ALA A CA 1
ATOM 2412 C C . ALA A 1 323 ? 86.986 17.102 33.185 1.00 45.32 323 ALA A C 1
ATOM 2413 O O . ALA A 1 323 ? 87.523 16.147 33.788 1.00 47.06 323 ALA A O 1
ATOM 2415 N N . LEU A 1 324 ? 86.923 17.186 31.852 1.00 37.76 324 LEU A N 1
ATOM 2416 C CA . LEU A 1 324 ? 87.219 16.026 31.052 1.00 35.76 324 LEU A CA 1
ATOM 2417 C C . LEU A 1 324 ? 88.564 16.143 30.383 1.00 28.09 324 LEU A C 1
ATOM 2418 O O . LEU A 1 324 ? 88.777 17.040 29.560 1.00 40.53 324 LEU A O 1
ATOM 2423 N N . ALA A 1 325 ? 89.440 15.210 30.720 1.00 29.70 325 ALA A N 1
ATOM 2424 C CA . ALA A 1 325 ? 90.700 15.063 30.095 1.00 31.87 325 ALA A CA 1
ATOM 2425 C C . ALA A 1 325 ? 90.446 14.621 28.667 1.00 39.85 325 ALA A C 1
ATOM 2426 O O . ALA A 1 325 ? 89.535 13.815 28.398 1.00 32.09 325 ALA A O 1
ATOM 2428 N N . THR A 1 326 ? 91.223 15.189 27.756 1.00 35.52 326 THR A N 1
ATOM 2429 C CA . THR A 1 326 ? 91.312 14.685 26.402 1.00 31.44 326 THR A CA 1
ATOM 2430 C C . THR A 1 326 ? 92.775 14.781 25.894 1.00 38.40 326 THR A C 1
ATOM 2431 O O . THR A 1 326 ? 93.716 14.917 26.695 1.00 28.47 326 THR A O 1
ATOM 2435 N N . VAL A 1 327 ? 92.974 14.616 24.590 1.00 35.76 327 VAL A N 1
ATOM 2436 C CA . VAL A 1 327 ? 94.300 14.654 23.980 1.00 29.70 327 VAL A CA 1
ATOM 2437 C C . VAL A 1 327 ? 94.242 15.659 22.835 1.00 38.17 327 VAL A C 1
ATOM 2438 O O . VAL A 1 327 ? 93.236 15.762 22.149 1.00 30.51 327 VAL A O 1
ATOM 2442 N N . ASP A 1 328 ? 95.307 16.437 22.666 1.00 33.59 328 ASP A N 1
ATOM 2443 C CA . ASP A 1 328 ? 95.440 17.315 21.499 1.00 34.88 328 ASP A CA 1
ATOM 2444 C C . ASP A 1 328 ? 96.003 16.442 20.416 1.00 31.16 328 ASP A C 1
ATOM 2445 O O . ASP A 1 328 ? 97.142 16.011 20.506 1.00 34.87 328 ASP A O 1
ATOM 2450 N N . LEU A 1 329 ? 95.192 16.138 19.399 1.00 29.55 329 LEU A N 1
ATOM 2451 C CA . LEU A 1 329 ? 95.605 15.223 18.363 1.00 32.28 329 LEU A CA 1
ATOM 2452 C C . LEU A 1 329 ? 96.739 15.770 17.499 1.00 30.65 329 LEU A C 1
ATOM 2453 O O . LEU A 1 329 ? 97.433 15.009 16.832 0.50 28.20 329 LEU A O 1
ATOM 2458 N N . ALA A 1 330 ? 96.907 17.088 17.527 1.00 34.01 330 ALA A N 1
ATOM 2459 C CA . ALA A 1 330 ? 97.979 17.747 16.795 1.00 41.21 330 ALA A CA 1
ATOM 2460 C C . ALA A 1 330 ? 99.343 17.443 17.420 1.00 46.71 330 ALA A C 1
ATOM 2461 O O . ALA A 1 330 ? 100.330 17.277 16.706 1.00 51.22 330 ALA A O 1
ATOM 2463 N N . THR A 1 331 ? 99.390 17.356 18.747 1.00 47.28 331 THR A N 1
ATOM 2464 C CA . THR A 1 331 ? 100.659 17.180 19.469 1.00 46.91 331 THR A CA 1
ATOM 2465 C C . THR A 1 331 ? 100.819 15.863 20.230 1.00 51.95 331 THR A C 1
ATOM 2466 O O . THR A 1 331 ? 101.947 15.452 20.525 1.00 51.73 331 THR A O 1
ATOM 2470 N N . GLY A 1 332 ? 99.700 15.231 20.581 1.00 50.81 332 GLY A N 1
ATOM 2471 C CA . GLY A 1 332 ? 99.707 14.040 21.430 1.00 48.08 332 GLY A CA 1
ATOM 2472 C C . GLY A 1 332 ? 99.701 14.389 22.912 1.00 45.58 332 GLY A C 1
ATOM 2473 O O . GLY A 1 332 ? 99.760 13.504 23.762 1.00 50.80 332 GLY A O 1
ATOM 2474 N N . ASP A 1 333 ? 99.617 15.676 23.217 1.00 41.76 333 ASP A N 1
ATOM 2475 C CA . ASP A 1 333 ? 99.671 16.142 24.580 1.00 49.39 333 ASP A CA 1
ATOM 2476 C C . ASP A 1 333 ? 98.314 16.069 25.232 1.00 46.66 333 ASP A C 1
ATOM 2477 O O . ASP A 1 333 ? 97.264 16.126 24.585 1.00 42.52 333 ASP A O 1
ATOM 2482 N N . GLU A 1 334 ? 98.377 15.990 26.547 1.00 45.55 334 GLU A N 1
ATOM 2483 C CA A GLU A 1 334 ? 97.182 16.013 27.367 0.50 38.80 334 GLU A CA 1
ATOM 2484 C CA B GLU A 1 334 ? 97.224 16.034 27.412 0.50 40.92 334 GLU A CA 1
ATOM 2485 C C . GLU A 1 334 ? 96.514 17.361 27.231 1.00 40.04 334 GLU A C 1
ATOM 2486 O O . GLU A 1 334 ? 97.160 18.376 26.975 1.00 45.25 334 GLU A O 1
ATOM 2497 N N . ALA A 1 335 ? 95.200 17.364 27.376 1.00 32.78 335 ALA A N 1
ATOM 2498 C CA . ALA A 1 335 ? 94.408 18.590 27.307 1.00 26.76 335 ALA A CA 1
ATOM 2499 C C . ALA A 1 335 ? 93.131 18.433 28.062 1.00 34.68 335 ALA A C 1
ATOM 2500 O O . ALA A 1 335 ? 92.857 17.354 28.591 1.00 36.45 335 ALA A O 1
ATOM 2502 N N . VAL A 1 336 ? 92.359 19.511 28.118 1.00 30.17 336 VAL A N 1
ATOM 2503 C CA . VAL A 1 336 ? 91.050 19.484 28.719 1.00 41.94 336 VAL A CA 1
ATOM 2504 C C . VAL A 1 336 ? 90.016 19.949 27.693 1.00 44.41 336 VAL A C 1
ATOM 2505 O O . VAL A 1 336 ? 90.200 20.931 26.984 1.00 39.50 336 VAL A O 1
ATOM 2509 N N . ALA A 1 337 ? 88.915 19.213 27.613 1.00 34.19 337 ALA A N 1
ATOM 2510 C CA . ALA A 1 337 ? 87.898 19.452 26.598 1.00 34.92 337 ALA A CA 1
ATOM 2511 C C . ALA A 1 337 ? 87.104 20.733 26.805 1.00 29.45 337 ALA A C 1
ATOM 2512 O O . ALA A 1 337 ? 86.722 21.056 27.935 1.00 35.88 337 ALA A O 1
ATOM 2514 N N . ILE A 1 338 ? 86.840 21.450 25.707 1.00 32.79 338 ILE A N 1
ATOM 2515 C CA A ILE A 1 338 ? 86.027 22.659 25.775 0.50 34.50 338 ILE A CA 1
ATOM 2516 C CA B ILE A 1 338 ? 86.058 22.674 25.725 0.50 33.40 338 ILE A CA 1
ATOM 2517 C C . ILE A 1 338 ? 84.671 22.443 25.126 1.00 33.64 338 ILE A C 1
ATOM 2518 O O . ILE A 1 338 ? 84.534 21.786 24.083 1.00 33.75 338 ILE A O 1
ATOM 2527 N N . HIS A 1 339 ? 83.649 22.997 25.766 1.00 33.86 339 HIS A N 1
ATOM 2528 C CA . HIS A 1 339 ? 82.290 22.794 25.345 1.00 30.54 339 HIS A CA 1
ATOM 2529 C C . HIS A 1 339 ? 81.925 23.618 24.127 1.00 37.13 339 HIS A C 1
ATOM 2530 O O . HIS A 1 339 ? 82.528 24.668 23.891 1.00 39.15 339 HIS A O 1
ATOM 2537 N N . GLN A 1 340 ? 80.943 23.111 23.377 1.00 37.85 340 GLN A N 1
ATOM 2538 C CA . GLN A 1 340 ? 80.273 23.822 22.287 1.00 34.77 340 GLN A CA 1
ATOM 2539 C C . GLN A 1 340 ? 78.865 24.287 22.646 1.00 35.99 340 GLN A C 1
ATOM 2540 O O . GLN A 1 340 ? 78.332 25.196 22.028 1.00 48.45 340 GLN A O 1
ATOM 2546 N N . ARG A 1 341 ? 78.227 23.635 23.614 1.00 36.19 341 ARG A N 1
ATOM 2547 C CA . ARG A 1 341 ? 76.901 24.027 24.048 1.00 31.97 341 ARG A CA 1
ATOM 2548 C C . ARG A 1 341 ? 76.949 24.225 25.557 1.00 31.75 341 ARG A C 1
ATOM 2549 O O . ARG A 1 341 ? 77.795 23.634 26.235 1.00 32.34 341 ARG A O 1
ATOM 2557 N N . SER A 1 342 ? 76.062 25.077 26.049 1.00 34.43 342 SER A N 1
ATOM 2558 C CA . SER A 1 342 ? 76.077 25.512 27.449 1.00 43.76 342 SER A CA 1
ATOM 2559 C C . SER A 1 342 ? 74.824 25.138 28.236 1.00 44.00 342 SER A C 1
ATOM 2560 O O . SER A 1 342 ? 74.701 25.506 29.398 1.00 39.76 342 SER A O 1
ATOM 2563 N N . ASP A 1 343 ? 73.883 24.413 27.641 1.00 34.25 343 ASP A N 1
ATOM 2564 C CA . ASP A 1 343 ? 72.659 24.122 28.390 1.00 36.27 343 ASP A CA 1
ATOM 2565 C C . ASP A 1 343 ? 72.915 22.962 29.361 1.00 27.24 343 ASP A C 1
ATOM 2566 O O . ASP A 1 343 ? 73.770 22.116 29.137 1.00 36.83 343 ASP A O 1
ATOM 2571 N N . VAL A 1 344 ? 72.230 22.993 30.487 1.00 24.74 344 VAL A N 1
ATOM 2572 C CA . VAL A 1 344 ? 72.455 21.990 31.512 1.00 22.64 344 VAL A CA 1
ATOM 2573 C C . VAL A 1 344 ? 71.735 20.679 31.125 1.00 21.75 344 VAL A C 1
ATOM 2574 O O . VAL A 1 344 ? 72.248 19.613 31.415 1.00 24.48 344 VAL A O 1
ATOM 2578 N N . CYS A 1 345 ? 70.595 20.810 30.474 1.00 24.95 345 CYS A N 1
ATOM 2579 C CA A CYS A 1 345 ? 69.697 19.652 30.207 0.50 26.79 345 CYS A CA 1
ATOM 2580 C CA B CYS A 1 345 ? 69.768 19.645 30.161 0.50 27.12 345 CYS A CA 1
ATOM 2581 C C . CYS A 1 345 ? 68.870 19.907 28.954 1.00 26.80 345 CYS A C 1
ATOM 2582 O O . CYS A 1 345 ? 68.234 20.969 28.836 1.00 27.83 345 CYS A O 1
ATOM 2587 N N . ALA A 1 346 ? 68.833 18.940 28.029 1.00 21.56 346 ALA A N 1
ATOM 2588 C CA . ALA A 1 346 ? 68.017 19.058 26.834 1.00 23.22 346 ALA A CA 1
ATOM 2589 C C . ALA A 1 346 ? 66.963 17.947 26.748 1.00 23.03 346 ALA A C 1
ATOM 2590 O O . ALA A 1 346 ? 66.388 17.710 25.689 1.00 21.61 346 ALA A O 1
ATOM 2592 N N . VAL A 1 347 ? 66.683 17.309 27.869 1.00 22.74 347 VAL A N 1
ATOM 2593 C CA . VAL A 1 347 ? 65.759 16.167 27.880 1.00 21.80 347 VAL A CA 1
ATOM 2594 C C . VAL A 1 347 ? 64.343 16.505 27.425 1.00 21.83 347 VAL A C 1
ATOM 2595 O O . VAL A 1 347 ? 63.728 15.757 26.635 1.00 20.28 347 VAL A O 1
ATOM 2599 N N . PRO A 1 348 ? 63.739 17.613 27.898 1.00 18.19 348 PRO A N 1
ATOM 2600 C CA . PRO A 1 348 ? 62.414 17.941 27.441 1.00 19.83 348 PRO A CA 1
ATOM 2601 C C . PRO A 1 348 ? 62.278 18.049 25.920 1.00 23.63 348 PRO A C 1
ATOM 2602 O O . PRO A 1 348 ? 61.316 17.543 25.347 1.00 22.45 348 PRO A O 1
ATOM 2606 N N . ALA A 1 349 ? 63.228 18.724 25.292 1.00 21.36 349 ALA A N 1
ATOM 2607 C CA . ALA A 1 349 ? 63.269 18.855 23.847 1.00 24.90 349 ALA A CA 1
ATOM 2608 C C . ALA A 1 349 ? 63.542 17.513 23.169 1.00 21.59 349 ALA A C 1
ATOM 2609 O O . ALA A 1 349 ? 62.974 17.252 22.093 1.00 24.87 349 ALA A O 1
ATOM 2611 N N . ALA A 1 350 ? 64.395 16.695 23.761 1.00 25.03 350 ALA A N 1
ATOM 2612 C CA . ALA A 1 350 ? 64.667 15.346 23.212 1.00 23.37 350 ALA A CA 1
ATOM 2613 C C . ALA A 1 350 ? 63.371 14.572 23.097 1.00 27.36 350 ALA A C 1
ATOM 2614 O O . ALA A 1 350 ? 63.164 13.860 22.119 1.00 22.13 350 ALA A O 1
ATOM 2616 N N . GLY A 1 351 ? 62.454 14.753 24.046 1.00 22.94 351 GLY A N 1
ATOM 2617 C CA . GLY A 1 351 ? 61.137 14.134 23.932 1.00 21.01 351 GLY A CA 1
ATOM 2618 C C . GLY A 1 351 ? 60.414 14.490 22.663 1.00 20.80 351 GLY A C 1
ATOM 2619 O O . GLY A 1 351 ? 59.809 13.636 22.017 1.00 21.54 351 GLY A O 1
ATOM 2620 N N . VAL A 1 352 ? 60.454 15.778 22.285 1.00 21.88 352 VAL A N 1
ATOM 2621 C CA . VAL A 1 352 ? 59.828 16.247 21.083 1.00 17.98 352 VAL A CA 1
ATOM 2622 C C . VAL A 1 352 ? 60.457 15.597 19.842 1.00 15.26 352 VAL A C 1
ATOM 2623 O O . VAL A 1 352 ? 59.757 15.274 18.879 1.00 22.41 352 VAL A O 1
ATOM 2627 N N . VAL A 1 353 ? 61.776 15.394 19.863 1.00 18.97 353 VAL A N 1
ATOM 2628 C CA . VAL A 1 353 ? 62.481 14.797 18.751 1.00 17.41 353 VAL A CA 1
ATOM 2629 C C . VAL A 1 353 ? 62.069 13.303 18.690 1.00 19.46 353 VAL A C 1
ATOM 2630 O O . VAL A 1 353 ? 61.851 12.748 17.611 1.00 19.35 353 VAL A O 1
ATOM 2634 N N . VAL A 1 354 ? 61.948 12.672 19.845 1.00 18.33 354 VAL A N 1
ATOM 2635 C CA . VAL A 1 354 ? 61.500 11.245 19.847 1.00 18.14 354 VAL A CA 1
ATOM 2636 C C . VAL A 1 354 ? 60.107 11.136 19.249 1.00 16.74 354 VAL A C 1
ATOM 2637 O O . VAL A 1 354 ? 59.838 10.202 18.451 1.00 18.16 354 VAL A O 1
ATOM 2641 N N . GLU A 1 355 ? 59.176 12.040 19.599 1.00 17.91 355 GLU A N 1
ATOM 2642 C CA . GLU A 1 355 ? 57.847 12.052 18.978 1.00 18.82 355 GLU A CA 1
ATOM 2643 C C . GLU A 1 355 ? 57.952 12.064 17.459 1.00 17.40 355 GLU A C 1
ATOM 2644 O O . GLU A 1 355 ? 57.224 11.388 16.756 1.00 17.28 355 GLU A O 1
ATOM 2650 N N . THR A 1 356 ? 58.813 12.934 16.950 1.00 17.60 356 THR A N 1
ATOM 2651 C CA . THR A 1 356 ? 59.005 13.092 15.509 1.00 16.77 356 THR A CA 1
ATOM 2652 C C . THR A 1 356 ? 59.432 11.796 14.847 1.00 16.66 356 THR A C 1
ATOM 2653 O O . THR A 1 356 ? 58.909 11.434 13.795 1.00 17.95 356 THR A O 1
ATOM 2657 N N . MET A 1 357 ? 60.385 11.129 15.458 1.00 16.14 357 MET A N 1
ATOM 2658 C CA . MET A 1 357 ? 60.959 9.907 14.858 1.00 16.81 357 MET A CA 1
ATOM 2659 C C . MET A 1 357 ? 59.902 8.792 14.905 1.00 19.98 357 MET A C 1
ATOM 2660 O O . MET A 1 357 ? 59.769 8.012 13.946 1.00 18.24 357 MET A O 1
ATOM 2665 N N . VAL A 1 358 ? 59.185 8.708 16.019 1.00 16.62 358 VAL A N 1
ATOM 2666 C CA . VAL A 1 358 ? 58.045 7.786 16.117 1.00 19.73 358 VAL A CA 1
ATOM 2667 C C . VAL A 1 358 ? 56.981 8.064 15.056 1.00 18.81 358 VAL A C 1
ATOM 2668 O O . VAL A 1 358 ? 56.480 7.132 14.393 1.00 18.13 358 VAL A O 1
ATOM 2672 N N . ALA A 1 359 ? 56.600 9.328 14.867 1.00 15.92 359 ALA A N 1
ATOM 2673 C CA . ALA A 1 359 ? 55.618 9.672 13.860 1.00 16.11 359 ALA A CA 1
ATOM 2674 C C . ALA A 1 359 ? 56.045 9.241 12.441 1.00 14.09 359 ALA A C 1
ATOM 2675 O O . ALA A 1 359 ? 55.230 8.764 11.656 1.00 16.63 359 ALA A O 1
ATOM 2677 N N . LEU A 1 360 ? 57.312 9.465 12.115 1.00 14.78 360 LEU A N 1
ATOM 2678 C CA . LEU A 1 360 ? 57.826 9.160 10.773 1.00 14.02 360 LEU A CA 1
ATOM 2679 C C . LEU A 1 360 ? 57.700 7.651 10.524 1.00 15.14 360 LEU A C 1
ATOM 2680 O O . LEU A 1 360 ? 57.187 7.241 9.463 1.00 16.66 360 LEU A O 1
ATOM 2685 N N . VAL A 1 361 ? 58.128 6.856 11.498 1.00 16.30 361 VAL A N 1
ATOM 2686 C CA . VAL A 1 361 ? 58.072 5.378 11.364 1.00 16.58 361 VAL A CA 1
ATOM 2687 C C . VAL A 1 361 ? 56.629 4.907 11.261 1.00 17.48 361 VAL A C 1
ATOM 2688 O O . VAL A 1 361 ? 56.273 4.055 10.421 1.00 16.32 361 VAL A O 1
ATOM 2692 N N . LEU A 1 362 ? 55.760 5.440 12.103 1.00 16.43 362 LEU A N 1
ATOM 2693 C CA . LEU A 1 362 ? 54.325 5.069 12.053 1.00 16.29 362 LEU A CA 1
ATOM 2694 C C . LEU A 1 362 ? 53.675 5.433 10.746 1.00 17.85 362 LEU A C 1
ATOM 2695 O O . LEU A 1 362 ? 52.840 4.676 10.207 1.00 18.12 362 LEU A O 1
ATOM 2700 N N . ALA A 1 363 ? 53.979 6.630 10.220 1.00 14.21 363 ALA A N 1
ATOM 2701 C CA . ALA A 1 363 ? 53.415 7.024 8.956 1.00 14.78 363 ALA A CA 1
ATOM 2702 C C . ALA A 1 363 ? 53.881 6.072 7.842 1.00 15.80 363 ALA A C 1
ATOM 2703 O O . ALA A 1 363 ? 53.090 5.705 6.970 1.00 17.46 363 ALA A O 1
ATOM 2705 N N . ARG A 1 364 ? 55.157 5.702 7.876 1.00 15.93 364 ARG A N 1
ATOM 2706 C CA . ARG A 1 364 ? 55.724 4.812 6.851 1.00 15.32 364 ARG A CA 1
ATOM 2707 C C . ARG A 1 364 ? 54.998 3.472 6.937 1.00 16.02 364 ARG A C 1
ATOM 2708 O O . ARG A 1 364 ? 54.627 2.881 5.909 1.00 16.53 364 ARG A O 1
ATOM 2716 N N . ALA A 1 365 ? 54.819 2.987 8.150 1.00 15.08 365 ALA A N 1
ATOM 2717 C CA . ALA A 1 365 ? 54.192 1.651 8.336 1.00 17.85 365 ALA A CA 1
ATOM 2718 C C . ALA A 1 365 ? 52.747 1.654 7.895 1.00 19.20 365 ALA A C 1
ATOM 2719 O O . ALA A 1 365 ? 52.238 0.652 7.338 1.00 17.97 365 ALA A O 1
ATOM 2721 N N . ALA A 1 366 ? 52.039 2.757 8.157 1.00 16.55 366 ALA A N 1
ATOM 2722 C CA . ALA A 1 366 ? 50.659 2.880 7.727 1.00 15.99 366 ALA A CA 1
ATOM 2723 C C . ALA A 1 366 ? 50.524 2.907 6.211 1.00 18.62 366 ALA A C 1
ATOM 2724 O O . ALA A 1 366 ? 49.603 2.306 5.647 1.00 18.38 366 ALA A O 1
ATOM 2726 N N . LEU A 1 367 ? 51.412 3.629 5.535 1.00 17.39 367 LEU A N 1
ATOM 2727 C CA . LEU A 1 367 ? 51.368 3.684 4.080 1.00 16.40 367 LEU A CA 1
ATOM 2728 C C . LEU A 1 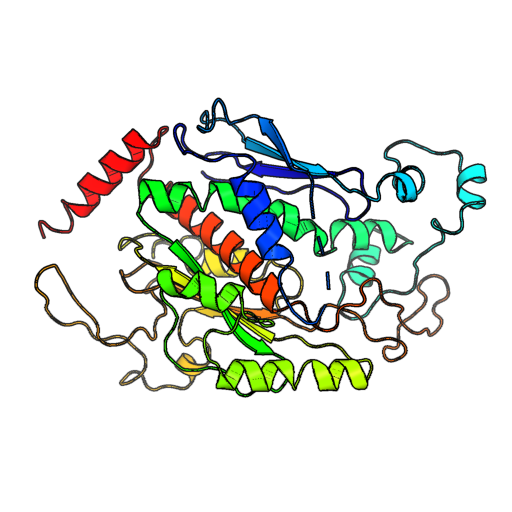367 ? 51.745 2.315 3.481 1.00 17.74 367 LEU A C 1
ATOM 2729 O O . LEU A 1 367 ? 51.250 1.971 2.404 1.00 20.89 367 LEU A O 1
ATOM 2734 N N . GLU A 1 368 ? 52.619 1.568 4.145 1.00 18.19 368 GLU A N 1
ATOM 2735 C CA A GLU A 1 368 ? 52.989 0.239 3.663 0.50 16.16 368 GLU A CA 1
ATOM 2736 C CA B GLU A 1 368 ? 52.981 0.227 3.660 0.50 15.51 368 GLU A CA 1
ATOM 2737 C C . GLU A 1 368 ? 51.741 -0.664 3.651 1.00 20.63 368 GLU A C 1
ATOM 2738 O O . GLU A 1 368 ? 51.476 -1.377 2.657 1.00 23.74 368 GLU A O 1
ATOM 2749 N N . LYS A 1 369 ? 50.965 -0.633 4.720 1.00 17.70 369 LYS A N 1
ATOM 2750 C CA . LYS A 1 369 ? 49.755 -1.493 4.801 1.00 15.44 369 LYS A CA 1
ATOM 2751 C C . LYS A 1 369 ? 48.605 -0.978 3.984 1.00 17.66 369 LYS A C 1
ATOM 2752 O O . LYS A 1 369 ? 47.922 -1.755 3.289 1.00 20.17 369 LYS A O 1
ATOM 2758 N N . PHE A 1 370 ? 48.315 0.321 4.088 1.00 16.10 370 PHE A N 1
ATOM 2759 C CA . PHE A 1 370 ? 47.106 0.874 3.492 1.00 17.15 370 PHE A CA 1
ATOM 2760 C C . PHE A 1 370 ? 47.282 1.424 2.090 1.00 19.59 370 PHE A C 1
ATOM 2761 O O . PHE A 1 370 ? 46.293 1.686 1.396 1.00 22.30 370 PHE A O 1
ATOM 2769 N N . GLY A 1 371 ? 48.524 1.601 1.641 1.00 18.82 371 GLY A N 1
ATOM 2770 C CA . GLY A 1 371 ? 48.762 2.059 0.284 1.00 20.50 371 GLY A CA 1
ATOM 2771 C C . GLY A 1 371 ? 48.139 3.414 -0.019 1.00 20.48 371 GLY A C 1
ATOM 2772 O O . GLY A 1 371 ? 47.905 4.232 0.894 1.00 20.60 371 GLY A O 1
ATOM 2773 N N . GLY A 1 372 ? 47.879 3.637 -1.297 1.00 19.53 372 GLY A N 1
ATOM 2774 C CA . GLY A 1 372 ? 47.252 4.868 -1.781 1.00 19.13 372 GLY A CA 1
ATOM 2775 C C . GLY A 1 372 ? 48.250 5.892 -2.223 1.00 22.02 372 GLY A C 1
ATOM 2776 O O . GLY A 1 372 ? 49.382 5.906 -1.759 1.00 20.44 372 GLY A O 1
ATOM 2777 N N . ASP A 1 373 ? 47.818 6.720 -3.170 1.00 19.58 373 ASP A N 1
ATOM 2778 C CA . ASP A 1 373 ? 48.582 7.836 -3.669 1.00 18.30 373 ASP A CA 1
ATOM 2779 C C . ASP A 1 373 ? 48.010 9.196 -3.220 1.00 18.78 373 ASP A C 1
ATOM 2780 O O . ASP A 1 373 ? 48.718 10.195 -3.240 1.00 19.30 373 ASP A O 1
ATOM 2785 N N . SER A 1 374 ? 46.745 9.188 -2.824 1.00 18.97 374 SER A N 1
ATOM 2786 C CA . SER A 1 374 ? 46.088 10.361 -2.240 1.00 19.79 374 SER A CA 1
ATOM 2787 C C . SER A 1 374 ? 45.482 9.998 -0.889 1.00 19.43 374 SER A C 1
ATOM 2788 O O . SER A 1 374 ? 45.137 8.847 -0.612 1.00 19.62 374 SER A O 1
ATOM 2791 N N . LEU A 1 375 ? 45.362 10.995 -0.027 1.00 17.92 375 LEU A N 1
ATOM 2792 C CA . LEU A 1 375 ? 44.782 10.769 1.284 1.00 18.61 375 LEU A CA 1
ATOM 2793 C C . LEU A 1 375 ? 43.407 10.125 1.235 1.00 17.95 375 LEU A C 1
ATOM 2794 O O . LEU A 1 375 ? 43.120 9.204 2.024 1.00 20.85 375 LEU A O 1
ATOM 2799 N N . ALA A 1 376 ? 42.528 10.581 0.334 1.00 20.99 376 ALA A N 1
ATOM 2800 C CA . ALA A 1 376 ? 41.192 9.994 0.248 1.00 21.31 376 ALA A CA 1
ATOM 2801 C C . ALA A 1 376 ? 41.236 8.488 -0.063 1.00 19.40 376 ALA A C 1
ATOM 2802 O O . ALA A 1 376 ? 40.412 7.706 0.425 1.00 22.26 376 ALA A O 1
ATOM 2804 N N . GLU A 1 377 ? 42.194 8.107 -0.905 1.00 19.41 377 GLU A N 1
ATOM 2805 C CA . GLU A 1 377 ? 42.372 6.698 -1.278 1.00 19.60 377 GLU A CA 1
ATOM 2806 C C . GLU A 1 377 ? 42.854 5.879 -0.069 1.00 21.10 377 GLU A C 1
ATOM 2807 O O . GLU A 1 377 ? 42.290 4.854 0.290 1.00 21.65 377 GLU A O 1
ATOM 2813 N N . THR A 1 378 ? 43.898 6.365 0.591 1.00 19.64 378 THR A N 1
ATOM 2814 C CA . THR A 1 378 ? 44.392 5.718 1.794 1.00 18.84 378 THR A CA 1
ATOM 2815 C C . THR A 1 378 ? 43.294 5.595 2.849 1.00 18.78 378 THR A C 1
ATOM 2816 O O . THR A 1 378 ? 43.157 4.560 3.543 1.00 18.44 378 THR A O 1
ATOM 2820 N N . GLN A 1 379 ? 42.494 6.654 2.975 1.00 21.36 379 GLN A N 1
ATOM 2821 C CA . GLN A 1 379 ? 41.384 6.637 3.937 1.00 18.77 379 GLN A CA 1
ATOM 2822 C C . GLN A 1 379 ? 40.336 5.574 3.627 1.00 18.17 379 GLN A C 1
ATOM 2823 O O . GLN A 1 379 ? 39.813 4.924 4.555 1.00 22.99 379 GLN A O 1
ATOM 2829 N N . ARG A 1 380 ? 39.983 5.428 2.357 1.00 19.98 380 ARG A N 1
ATOM 2830 C CA . ARG A 1 380 ? 39.038 4.381 1.961 1.00 21.56 380 ARG A CA 1
ATOM 2831 C C . ARG A 1 380 ? 39.584 3.015 2.354 1.00 22.04 380 ARG A C 1
ATOM 2832 O O . ARG A 1 380 ? 38.837 2.158 2.821 1.00 21.41 380 ARG A O 1
ATOM 2844 N N . ASN A 1 381 ? 40.887 2.812 2.139 1.00 21.01 381 ASN A N 1
ATOM 2845 C CA . ASN A 1 381 ? 41.534 1.539 2.402 1.00 19.20 381 ASN A CA 1
ATOM 2846 C C . ASN A 1 381 ? 41.549 1.237 3.883 1.00 19.24 381 ASN A C 1
ATOM 2847 O O . ASN A 1 381 ? 41.280 0.120 4.307 1.00 20.90 381 ASN A O 1
ATOM 2852 N N . ILE A 1 382 ? 41.826 2.257 4.687 1.00 18.74 382 ILE A N 1
ATOM 2853 C CA . ILE A 1 382 ? 41.789 2.139 6.124 1.00 18.83 382 ILE A CA 1
ATOM 2854 C C . ILE A 1 382 ? 40.372 1.758 6.596 1.00 20.07 382 ILE A C 1
ATOM 2855 O O . ILE A 1 382 ? 40.234 0.864 7.394 1.00 22.53 382 ILE A O 1
ATOM 2860 N N . ALA A 1 383 ? 39.361 2.485 6.117 1.00 22.13 383 ALA A N 1
ATOM 2861 C CA . ALA A 1 383 ? 37.976 2.220 6.520 1.00 25.18 383 ALA A CA 1
ATOM 2862 C C . ALA A 1 383 ? 37.561 0.786 6.201 1.00 23.52 383 ALA A C 1
ATOM 2863 O O . ALA A 1 383 ? 36.921 0.117 7.011 1.00 23.66 383 ALA A O 1
ATOM 2865 N N . ALA A 1 384 ? 37.913 0.316 5.012 1.00 20.98 384 ALA A N 1
ATOM 2866 C CA . ALA A 1 384 ? 37.565 -1.037 4.612 1.00 23.72 384 ALA A CA 1
ATOM 2867 C C . ALA A 1 384 ? 38.234 -2.076 5.500 1.00 23.07 384 ALA A C 1
ATOM 2868 O O . ALA A 1 384 ? 37.626 -3.083 5.877 1.00 24.96 384 ALA A O 1
ATOM 2870 N N . TYR A 1 385 ? 39.514 -1.849 5.833 1.00 21.86 385 TYR A N 1
ATOM 2871 C CA . TYR A 1 385 ? 40.208 -2.734 6.770 1.00 19.47 385 TYR A CA 1
ATOM 2872 C C . TYR A 1 385 ? 39.519 -2.749 8.134 1.00 22.15 385 TYR A C 1
ATOM 2873 O O . TYR A 1 385 ? 39.271 -3.814 8.695 1.00 24.78 385 TYR A O 1
ATOM 2882 N N . GLN A 1 386 ? 39.175 -1.575 8.634 1.00 23.30 386 GLN A N 1
ATOM 2883 C CA . GLN A 1 386 ? 38.525 -1.466 9.950 1.00 25.02 386 GLN A CA 1
ATOM 2884 C C . GLN A 1 386 ? 37.182 -2.164 9.956 1.00 26.78 386 GLN A C 1
ATOM 2885 O O . GLN A 1 386 ? 36.851 -2.893 10.895 1.00 29.41 386 GLN A O 1
ATOM 2891 N N . ARG A 1 387 ? 36.428 -1.976 8.884 1.00 24.69 387 ARG A N 1
ATOM 2892 C CA . ARG A 1 387 ? 35.165 -2.719 8.705 1.00 28.06 387 ARG A CA 1
ATOM 2893 C C . ARG A 1 387 ? 35.353 -4.222 8.715 1.00 30.76 387 ARG A C 1
ATOM 2894 O O . ARG A 1 387 ? 34.606 -4.937 9.379 1.00 32.29 387 ARG A O 1
ATOM 2902 N N A SER A 1 388 ? 36.351 -4.699 7.983 0.50 28.62 388 SER A N 1
ATOM 2903 N N B SER A 1 388 ? 36.357 -4.691 7.978 0.50 25.11 388 SER A N 1
ATOM 2904 C CA A SER A 1 388 ? 36.630 -6.132 7.901 0.50 29.52 388 SER A CA 1
ATOM 2905 C CA B SER A 1 388 ? 36.676 -6.122 7.889 0.50 25.63 388 SER A CA 1
ATOM 2906 C C A SER A 1 388 ? 36.975 -6.721 9.265 0.50 32.22 388 SER A C 1
ATOM 2907 C C B SER A 1 388 ? 36.980 -6.715 9.258 0.50 30.22 388 SER A C 1
ATOM 2908 O O A SER A 1 388 ? 36.619 -7.866 9.562 0.50 33.84 388 SER A O 1
ATOM 2909 O O B SER A 1 388 ? 36.599 -7.853 9.551 0.50 32.34 388 SER A O 1
ATOM 2914 N N . VAL A 1 389 ? 37.678 -5.945 10.088 1.00 29.73 389 VAL A N 1
ATOM 2915 C CA . VAL A 1 389 ? 38.017 -6.362 11.439 1.00 31.14 389 VAL A CA 1
ATOM 2916 C C . VAL A 1 389 ? 36.755 -6.373 12.295 1.00 37.83 389 VAL A C 1
ATOM 2917 O O . VAL A 1 389 ? 36.492 -7.349 13.000 1.00 42.61 389 VAL A O 1
ATOM 2921 N N . ALA A 1 390 ? 35.968 -5.304 12.212 1.00 33.21 390 ALA A N 1
ATOM 2922 C CA . ALA A 1 390 ? 34.758 -5.185 13.027 1.00 41.14 390 ALA A CA 1
ATOM 2923 C C . ALA A 1 390 ? 33.778 -6.298 12.692 1.00 41.40 390 ALA A C 1
ATOM 2924 O O . ALA A 1 390 ? 33.112 -6.827 13.576 1.00 49.72 390 ALA A O 1
ATOM 2926 N N . ASP A 1 391 ? 33.713 -6.666 11.419 1.00 42.80 391 ASP A N 1
ATOM 2927 C CA . ASP A 1 391 ? 32.818 -7.722 10.948 1.00 51.14 391 ASP A CA 1
ATOM 2928 C C . ASP A 1 391 ? 33.279 -9.129 11.311 1.00 56.47 391 ASP A C 1
ATOM 2929 O O . ASP A 1 391 ? 32.578 -10.092 11.000 1.00 61.66 391 ASP A O 1
ATOM 2934 N N . ARG A 1 392 ? 34.446 -9.259 11.943 1.00 60.47 392 ARG A N 1
ATOM 2935 C CA . ARG A 1 392 ? 34.823 -10.510 12.613 1.00 65.82 392 ARG A CA 1
ATOM 2936 C C . ARG A 1 392 ? 33.999 -10.688 13.888 1.00 69.68 392 ARG A C 1
ATOM 2937 O O . ARG A 1 392 ? 34.243 -10.017 14.898 1.00 75.79 392 ARG A O 1
#

CATH classification: 3.60.150.10

InterPro domains:
  IPR000453 Chorismate synthase [MF_00300] (2-374)
  IPR000453 Chorismate synthase [PF01264] (2-367)
  IPR000453 Chorismate synthase [PIRSF001456] (1-381)
  IPR000453 Chorismate synthase [PTHR21085] (1-382)
  IPR000453 Chorismate synthase [TIGR00033] (2-372)
  IPR000453 Chorismate synthase [cd07304] (2-365)
  IPR020541 Chorismate synthase, conserved site [PS00787] (8-23)
  IPR020541 Chorismate synthase, conserved site [PS00788] (134-150)
  IPR020541 Chorismate synthase, conserved site [PS00789] (341-357)
  IPR035904 Chorismate synthase AroC superfamily [G3DSA:3.60.150.10] (1-401)
  IPR035904 Chorismate synthase AroC superfamily [SSF103263] (1-389)